Protein AF-A0A842F6N2-F1 (afdb_monomer_lite)

Foldseek 3Di:
DALVVVQVVQQVCLVVVLAAAQQQLQFQFQFKKWWWFDDDQKIKIWIWTWGDHLAIWTFIFIDIPDDPDGGTLDIHRPQKDFDPVADSVNQFPLPPDDDDQWGWMQGNNRTDIFGSDPVLLVVLPDDPPFGSNSSVSNRCCVVPVVSRDDDLVVSCVSRVHDRGHIDDMDRWADDFNSVVPGGLVVGLQSSQVSVCSRVVPPVSGDRGPTQRRSVSNDDPPSRVCVVDDPLPKDWAWDDCPPVCVVQLEPQFPTKTWTFHSDVVSVVVCCCVVPAPWQWKKKFFWDLPLDDPVLCPVQVVPFDADNVRRMTIDTGQHNVSVVVVVVVQLVCVVVRTTFKMKTWHPDDQDPVSNGHYAPEQTWIWMDGHSDRTIMIGHRHDDD

Secondary structure (DSSP, 8-state):
--HHHHHHHHHHHHHTT-S--S--TTS-EEEEEEEEEEETTEEEEEEEEEEESSSEEEEEEEEETT-SS-EEEEEE--SEEE-TTS-GGGTT-GGG--S--EEEEEETTEEEEEE-SHHHHHHHT--TTS-HHHHHHHHHHHH-GGGSSPPHHHHHHHTT-PPPPEEEEES------GGGT--GGGSHHHHHHHHHHHHT-GGG----S---SGGGG--HHHHT-TT------EEEEE--TTHHHHS-EE--SEEEEEE-SSHHHHHHHHHHHHTTS-EEEEEE--TT---HHHHHHHTTTSEEETTTTEEEEEEE-HHHHHHHHHHHHHHHHTT---EEEEESS---BTTTTBEE--TT-EEEEEETTSS-EEEEE-PPP-

Radius of gyration: 22.57 Å; chains: 1; bounding box: 58×44×62 Å

InterPro domains:
  IPR054272 Protein of unknown function DUF7003 [PF22535] (4-219)

Sequence (382 aa):
MTSEELLEKWDRCARDSDFPMLDNANHPLSCCKVSLYQEERKWTLFFEIVGFTSCAMNDIYAYDSGFDKEGLVMGYDELLSLSEDVSDDWLPDIENRGTKDKVTIYAKGKPIEVDISEKAIESIDVAPENMAGVSIVRLVFNQNPDSLWLSPEELFEITATKQLPLVYSTTEWEHPDIAVGELPSNSVFFQTLAEAIITNNLDCINTGDVNTFWKNWLDEEALANIEIVETKMFQKKIDVADFECDYELRGVSELYKITFSSEYDRYQLLFSMYGEISQNFVFQNNPGYLEESFSRDIESEHKYDQDKSVYVLNNVKEKELRDLYELAEMGSEDGGLNRIFLYKEGLYDSKEKAYKIPSGGSCLVWGIGGNEAFLARNFESQ

Organism: NCBI:txid1552123

pLDDT: mean 75.22, std 16.77, range [34.5, 98.56]

Structure (mmCIF, N/CA/C/O backbone):
data_AF-A0A842F6N2-F1
#
_entry.id   AF-A0A842F6N2-F1
#
loop_
_atom_site.group_PDB
_atom_site.id
_atom_site.type_symbol
_atom_site.label_atom_id
_atom_site.label_alt_id
_atom_site.label_comp_id
_atom_site.label_asym_id
_atom_site.label_entity_id
_atom_site.label_seq_id
_atom_site.pdbx_PDB_ins_code
_atom_site.Cartn_x
_atom_site.Cartn_y
_atom_site.Cartn_z
_atom_site.occupancy
_atom_site.B_iso_or_equiv
_atom_site.auth_seq_id
_atom_site.auth_comp_id
_atom_site.auth_asym_id
_atom_site.auth_atom_id
_atom_site.pdbx_PDB_model_num
ATOM 1 N N . MET A 1 1 ? -23.824 -2.521 7.923 1.00 85.75 1 MET A N 1
ATOM 2 C CA . MET A 1 1 ? -22.454 -3.032 7.990 1.00 85.75 1 MET A CA 1
ATOM 3 C C . MET A 1 1 ? -22.293 -3.775 9.296 1.00 85.75 1 MET A C 1
ATOM 5 O O . MET A 1 1 ? -22.281 -3.146 10.349 1.00 85.75 1 MET A O 1
ATOM 9 N N . THR A 1 2 ? -22.298 -5.100 9.220 1.00 93.50 2 THR A N 1
ATOM 10 C CA . THR A 1 2 ? -21.786 -6.010 10.252 1.00 93.50 2 THR A CA 1
ATOM 11 C C . THR A 1 2 ? -20.324 -6.356 9.948 1.00 93.50 2 THR A C 1
ATOM 13 O O . THR A 1 2 ? -19.799 -5.951 8.907 1.00 93.50 2 THR A O 1
ATOM 16 N N . SER A 1 3 ? -19.667 -7.108 10.834 1.00 94.94 3 SER A N 1
ATOM 17 C CA . SER A 1 3 ? -18.303 -7.595 10.602 1.00 94.94 3 SER A CA 1
ATOM 18 C C . SER A 1 3 ? -18.245 -8.538 9.399 1.00 94.94 3 SER A C 1
ATOM 20 O O . SER A 1 3 ? -17.334 -8.426 8.590 1.00 94.94 3 SER A O 1
ATOM 22 N N . GLU A 1 4 ? -19.248 -9.404 9.210 1.00 96.62 4 GLU A N 1
ATOM 23 C CA . GLU A 1 4 ? -19.314 -10.298 8.046 1.00 96.62 4 GLU A CA 1
ATOM 24 C C . GLU A 1 4 ? -19.494 -9.523 6.735 1.00 96.62 4 GLU A C 1
ATOM 26 O O . GLU A 1 4 ? -18.864 -9.853 5.736 1.00 96.62 4 GLU A O 1
ATOM 31 N N . GLU A 1 5 ? -20.315 -8.465 6.734 1.00 94.69 5 GLU A N 1
ATOM 32 C CA . GLU A 1 5 ? -20.477 -7.592 5.562 1.00 94.69 5 GLU A CA 1
ATOM 33 C C . GLU A 1 5 ? -19.167 -6.874 5.194 1.00 94.69 5 GLU A C 1
ATOM 35 O O . GLU A 1 5 ? -18.894 -6.675 4.011 1.00 94.69 5 GLU A O 1
ATOM 40 N N . LEU A 1 6 ? -18.358 -6.491 6.189 1.00 95.00 6 LEU A N 1
ATOM 41 C CA . LEU A 1 6 ? -17.053 -5.862 5.975 1.00 95.00 6 LEU A CA 1
ATOM 42 C C . LEU A 1 6 ? -15.995 -6.866 5.488 1.00 95.00 6 LEU A C 1
ATOM 44 O O . LEU A 1 6 ? -15.246 -6.562 4.565 1.00 95.00 6 LEU A O 1
ATOM 48 N N . LEU A 1 7 ? -15.970 -8.079 6.042 1.00 97.25 7 LEU A N 1
ATOM 49 C CA . LEU A 1 7 ? -15.081 -9.144 5.572 1.00 97.25 7 LEU A CA 1
ATOM 50 C C . LEU A 1 7 ? -15.407 -9.560 4.134 1.00 97.25 7 LEU A C 1
ATOM 52 O O . LEU A 1 7 ? -14.508 -9.634 3.307 1.00 97.25 7 LEU A O 1
ATOM 56 N N . GLU A 1 8 ? -16.686 -9.740 3.791 1.00 95.50 8 GLU A N 1
ATOM 57 C CA . GLU A 1 8 ? -17.102 -10.069 2.417 1.00 95.50 8 GLU A CA 1
ATOM 58 C C . GLU A 1 8 ? -16.733 -8.959 1.418 1.00 95.50 8 GLU A C 1
ATOM 60 O O . GLU A 1 8 ? -16.493 -9.206 0.233 1.00 95.50 8 GLU A O 1
ATOM 65 N N . LYS A 1 9 ? -16.697 -7.709 1.887 1.00 92.81 9 LYS A N 1
ATOM 66 C CA . LYS A 1 9 ? -16.230 -6.567 1.106 1.00 92.81 9 LYS A CA 1
ATOM 67 C C . LYS A 1 9 ? -14.727 -6.676 0.828 1.00 92.81 9 LYS A C 1
ATOM 69 O O . LYS A 1 9 ? -14.349 -6.622 -0.337 1.00 92.81 9 LYS A O 1
ATOM 74 N N . TRP A 1 10 ? -13.894 -6.924 1.839 1.00 95.19 10 TRP A N 1
ATOM 75 C CA . TRP A 1 10 ? -12.452 -7.127 1.638 1.00 95.19 10 TRP A CA 1
ATOM 76 C C . TRP A 1 10 ? -12.127 -8.381 0.823 1.00 95.19 10 TRP A C 1
ATOM 78 O O . TRP A 1 10 ? -11.264 -8.334 -0.046 1.00 95.19 10 TRP A O 1
ATOM 88 N N . ASP A 1 11 ? -12.866 -9.472 1.011 1.00 95.62 11 ASP A N 1
ATOM 89 C CA . ASP A 1 11 ? -12.744 -10.681 0.193 1.00 95.62 11 ASP A CA 1
ATOM 90 C C . ASP A 1 11 ? -13.037 -10.418 -1.286 1.00 95.62 11 ASP A C 1
ATOM 92 O O . ASP A 1 11 ? -12.422 -11.010 -2.173 1.00 95.62 11 ASP A O 1
ATOM 96 N N . ARG A 1 12 ? -13.995 -9.534 -1.578 1.00 91.25 12 ARG A N 1
ATOM 97 C CA . ARG A 1 12 ? -14.269 -9.099 -2.949 1.00 91.25 12 ARG A CA 1
ATOM 98 C C . ARG A 1 12 ? -13.103 -8.302 -3.513 1.00 91.25 12 ARG A C 1
ATOM 100 O O . ARG A 1 12 ? -12.703 -8.603 -4.628 1.00 91.25 12 ARG A O 1
ATOM 107 N N . CYS A 1 13 ? -12.548 -7.361 -2.749 1.00 90.56 13 CYS A N 1
ATOM 108 C CA . CYS A 1 13 ? -11.352 -6.619 -3.152 1.00 90.56 13 CYS A CA 1
ATOM 109 C C . CYS A 1 13 ? -10.181 -7.571 -3.428 1.00 90.56 13 CYS A C 1
ATOM 111 O O . CYS A 1 13 ? -9.533 -7.443 -4.458 1.00 90.56 13 CYS A O 1
ATOM 113 N N . ALA A 1 14 ? -9.974 -8.586 -2.584 1.00 90.00 14 ALA A N 1
ATOM 114 C CA . ALA A 1 14 ? -8.950 -9.608 -2.797 1.00 90.00 14 ALA A CA 1
ATOM 115 C C . ALA A 1 14 ? -9.156 -10.379 -4.108 1.00 90.00 14 ALA A C 1
ATOM 117 O O . ALA A 1 14 ? -8.237 -10.497 -4.913 1.00 90.00 14 ALA A O 1
ATOM 118 N N . ARG A 1 15 ? -10.382 -10.847 -4.371 1.00 85.31 15 ARG A N 1
ATOM 119 C CA . ARG A 1 15 ? -10.722 -11.545 -5.626 1.00 85.31 15 ARG A CA 1
ATOM 120 C C . ARG A 1 15 ? -10.639 -10.656 -6.867 1.00 85.31 15 ARG A C 1
ATOM 122 O O . ARG A 1 15 ? -10.443 -11.176 -7.962 1.00 85.31 15 ARG A O 1
ATOM 129 N N . ASP A 1 16 ? -10.815 -9.351 -6.694 1.00 82.75 16 ASP A N 1
ATOM 130 C CA . ASP A 1 16 ? -10.758 -8.354 -7.763 1.00 82.75 16 ASP A CA 1
ATOM 131 C C . ASP A 1 16 ? -9.355 -7.728 -7.912 1.00 82.75 16 ASP A C 1
ATOM 133 O O . ASP A 1 16 ? -9.180 -6.809 -8.712 1.00 82.75 16 ASP A O 1
ATOM 137 N N . SER A 1 17 ? -8.357 -8.261 -7.191 1.00 78.75 17 SER A N 1
ATOM 138 C CA . SER A 1 17 ? -6.963 -7.790 -7.170 1.00 78.75 17 SER A CA 1
ATOM 139 C C . SER A 1 17 ? -6.794 -6.343 -6.691 1.00 78.75 17 SER A C 1
ATOM 141 O O . SER A 1 17 ? -5.758 -5.733 -6.920 1.00 78.75 17 SER A O 1
ATOM 143 N N . ASP A 1 18 ? -7.793 -5.811 -5.991 1.00 85.81 18 ASP A N 1
ATOM 144 C CA . ASP A 1 18 ? -7.802 -4.472 -5.399 1.00 85.81 18 ASP A CA 1
ATOM 145 C C . ASP A 1 18 ? -7.380 -4.517 -3.912 1.00 85.81 18 ASP A C 1
ATOM 147 O O . ASP A 1 18 ? -7.524 -3.534 -3.192 1.00 85.81 18 ASP A O 1
ATOM 151 N N . PHE A 1 19 ? -6.857 -5.652 -3.430 1.00 91.75 19 PHE A N 1
ATOM 152 C CA . PHE A 1 19 ? -6.319 -5.827 -2.075 1.00 91.75 19 PHE A CA 1
ATOM 153 C C . PHE A 1 19 ? -4.786 -5.879 -2.077 1.00 91.75 19 PHE A C 1
ATOM 155 O O . PHE A 1 19 ? -4.233 -6.424 -3.031 1.00 91.75 19 PHE A O 1
ATOM 162 N N . PRO A 1 20 ? -4.092 -5.360 -1.037 1.00 91.69 20 PRO A N 1
ATOM 163 C CA . PRO A 1 20 ? -2.633 -5.362 -1.000 1.00 91.69 20 PRO A CA 1
ATOM 164 C C . PRO A 1 20 ? -2.033 -6.741 -1.279 1.00 91.69 20 PRO A C 1
ATOM 166 O O . PRO A 1 20 ? -2.417 -7.716 -0.632 1.00 91.69 20 PRO A O 1
ATOM 169 N N . MET A 1 21 ? -1.063 -6.799 -2.189 1.00 87.56 21 MET A N 1
ATOM 170 C CA . MET A 1 21 ? -0.328 -8.009 -2.558 1.00 87.56 21 MET A CA 1
ATOM 171 C C . MET A 1 21 ? 1.132 -7.851 -2.140 1.00 87.56 21 MET A C 1
ATOM 173 O O . MET A 1 21 ? 1.807 -6.927 -2.588 1.00 87.56 21 MET A O 1
ATOM 177 N N . LEU A 1 22 ? 1.604 -8.716 -1.243 1.00 90.25 22 LEU A N 1
ATOM 178 C CA . LEU A 1 22 ? 2.940 -8.594 -0.652 1.00 90.25 22 LEU A CA 1
ATOM 179 C C . LEU A 1 22 ? 4.023 -9.373 -1.418 1.00 90.25 22 LEU A C 1
ATOM 181 O O . LEU A 1 22 ? 5.201 -9.060 -1.265 1.00 90.25 22 LEU A O 1
ATOM 185 N N . ASP A 1 23 ? 3.639 -10.330 -2.268 1.00 81.50 23 ASP A N 1
ATOM 186 C CA . ASP A 1 23 ? 4.512 -11.141 -3.132 1.00 81.50 23 ASP A CA 1
ATOM 187 C C . ASP A 1 23 ? 4.655 -10.574 -4.560 1.00 81.50 23 ASP A C 1
ATOM 189 O O . ASP A 1 23 ? 4.953 -11.305 -5.510 1.00 81.50 23 ASP A O 1
ATOM 193 N N . ASN A 1 24 ? 4.435 -9.268 -4.754 1.00 76.19 24 ASN A N 1
ATOM 194 C CA . ASN A 1 24 ? 4.605 -8.666 -6.073 1.00 76.19 24 ASN A CA 1
ATOM 195 C C . ASN A 1 24 ? 6.093 -8.658 -6.477 1.00 76.19 24 ASN A C 1
ATOM 197 O O . ASN A 1 24 ? 6.877 -7.836 -6.004 1.00 76.19 24 ASN A O 1
ATOM 201 N N . ALA A 1 25 ? 6.474 -9.537 -7.409 1.00 68.06 25 ALA A N 1
ATOM 202 C CA . ALA A 1 25 ? 7.838 -9.632 -7.934 1.00 68.06 25 ALA A CA 1
ATOM 203 C C . ALA A 1 25 ? 8.334 -8.335 -8.599 1.00 68.06 25 ALA A C 1
ATOM 205 O O . ALA A 1 25 ? 9.532 -8.057 -8.581 1.00 68.06 25 ALA A O 1
ATOM 206 N N . ASN A 1 26 ? 7.425 -7.531 -9.155 1.00 65.69 26 ASN A N 1
ATOM 207 C CA . ASN A 1 26 ? 7.747 -6.244 -9.767 1.00 65.69 26 ASN A CA 1
ATOM 208 C C . ASN A 1 26 ? 7.808 -5.098 -8.758 1.00 65.69 26 ASN A C 1
ATOM 210 O O . ASN A 1 26 ? 8.357 -4.049 -9.079 1.00 65.69 26 ASN A O 1
ATOM 214 N N . HIS A 1 27 ? 7.297 -5.305 -7.543 1.00 73.75 27 HIS A N 1
ATOM 215 C CA . HIS A 1 27 ? 7.406 -4.372 -6.427 1.00 73.75 27 HIS A CA 1
ATOM 216 C C . HIS A 1 27 ? 7.814 -5.100 -5.133 1.00 73.75 27 HIS A C 1
ATOM 218 O O . HIS A 1 27 ? 7.011 -5.237 -4.207 1.00 73.75 27 HIS A O 1
ATOM 224 N N . PRO A 1 28 ? 9.066 -5.593 -5.045 1.00 78.94 28 PRO A N 1
ATOM 225 C CA . PRO A 1 28 ? 9.520 -6.372 -3.906 1.00 78.94 28 PRO A CA 1
ATOM 226 C C . PRO A 1 28 ? 9.358 -5.634 -2.578 1.00 78.94 28 PRO A C 1
ATOM 228 O O . PRO A 1 28 ? 9.898 -4.540 -2.372 1.00 78.94 28 PRO A O 1
ATOM 231 N N . LEU A 1 29 ? 8.658 -6.287 -1.650 1.00 88.12 29 LEU A N 1
ATOM 232 C CA . LEU A 1 29 ? 8.314 -5.724 -0.352 1.00 88.12 29 LEU A CA 1
ATOM 233 C C . LEU A 1 29 ? 9.565 -5.295 0.428 1.00 88.12 29 LEU A C 1
ATOM 235 O O . LEU A 1 29 ? 10.504 -6.072 0.638 1.00 88.12 29 LEU A O 1
ATOM 239 N N . SER A 1 30 ? 9.559 -4.054 0.905 1.00 89.44 30 SER A N 1
ATOM 240 C CA . SER A 1 30 ? 10.553 -3.509 1.835 1.00 89.44 30 SER A CA 1
ATOM 241 C C . SER A 1 30 ? 9.984 -3.313 3.225 1.00 89.44 30 SER A C 1
ATOM 243 O O . SER A 1 30 ? 10.653 -3.632 4.193 1.00 89.44 30 SER A O 1
ATOM 245 N N . CYS A 1 31 ? 8.763 -2.811 3.344 1.00 93.44 31 CYS A N 1
ATOM 246 C CA . CYS A 1 31 ? 8.034 -2.744 4.604 1.00 93.44 31 CYS A CA 1
ATOM 247 C C . CYS A 1 31 ? 6.571 -2.439 4.318 1.00 93.44 31 CYS A C 1
ATOM 249 O O . CYS A 1 31 ? 6.231 -1.928 3.256 1.00 93.44 31 CYS A O 1
ATOM 251 N N . CYS A 1 32 ? 5.695 -2.722 5.271 1.00 96.56 32 CYS A N 1
ATOM 252 C CA . CYS A 1 32 ? 4.299 -2.350 5.145 1.00 96.56 32 CYS A CA 1
ATOM 253 C C . CYS A 1 32 ? 3.710 -1.948 6.497 1.00 96.56 32 CYS A C 1
ATOM 255 O O . CYS A 1 32 ? 4.220 -2.323 7.558 1.00 96.56 32 CYS A O 1
ATOM 257 N N . LYS A 1 33 ? 2.653 -1.139 6.455 1.00 97.88 33 LYS A N 1
ATOM 258 C CA . LYS A 1 33 ? 1.945 -0.649 7.637 1.00 97.88 33 LYS A CA 1
ATOM 259 C C . LYS A 1 33 ? 0.451 -0.613 7.368 1.00 97.88 33 LYS A C 1
ATOM 261 O O . LYS A 1 33 ? 0.020 -0.203 6.296 1.00 97.88 33 LYS A O 1
ATOM 266 N N . VAL A 1 34 ? -0.331 -0.967 8.378 1.00 98.38 34 VAL A N 1
ATOM 267 C CA . VAL A 1 34 ? -1.773 -0.736 8.407 1.00 98.38 34 VAL A CA 1
ATOM 268 C C . VAL A 1 34 ? -2.102 0.323 9.457 1.00 98.38 34 VAL A C 1
ATOM 270 O O . VAL A 1 34 ? -1.522 0.354 10.550 1.00 98.38 34 VAL A O 1
ATOM 273 N N . SER A 1 35 ? -3.018 1.230 9.124 1.00 98.31 35 SER A N 1
ATOM 274 C CA . SER A 1 35 ? -3.508 2.259 10.042 1.00 98.31 35 SER A CA 1
ATOM 275 C C . SER A 1 35 ? -5.016 2.452 9.915 1.00 98.31 35 SER A C 1
ATOM 277 O O . SER A 1 35 ? -5.557 2.584 8.820 1.00 98.31 35 SER A O 1
ATOM 279 N N . LEU A 1 36 ? -5.698 2.438 11.058 1.00 98.12 36 LEU A N 1
ATOM 280 C CA . LEU A 1 36 ? -7.135 2.631 11.186 1.00 98.12 36 LEU A CA 1
ATOM 281 C C . LEU A 1 36 ? -7.404 3.988 11.831 1.00 98.12 36 LEU A C 1
ATOM 283 O O . LEU A 1 36 ? -6.961 4.267 12.951 1.00 98.12 36 LEU A O 1
ATOM 287 N N . TYR A 1 37 ? -8.195 4.793 11.137 1.00 97.50 37 TYR A N 1
ATOM 288 C CA . TYR A 1 37 ? -8.701 6.072 11.603 1.00 97.50 37 TYR A CA 1
ATOM 289 C C . TYR A 1 37 ? -10.209 5.971 11.780 1.00 97.50 37 TYR A C 1
ATOM 291 O O . TYR A 1 37 ? -10.900 5.458 10.902 1.00 97.50 37 TYR A O 1
ATOM 299 N N . GLN A 1 38 ? -10.738 6.432 12.912 1.00 95.62 38 GLN A N 1
ATOM 300 C CA . GLN A 1 38 ? -12.141 6.190 13.246 1.00 95.62 38 GLN A CA 1
ATOM 301 C C . GLN A 1 38 ? -12.736 7.283 14.133 1.00 95.62 38 GLN A C 1
ATOM 303 O O . GLN A 1 38 ? -12.188 7.635 15.172 1.00 95.62 38 GLN A O 1
ATOM 308 N N . GLU A 1 39 ? -13.914 7.777 13.753 1.00 93.75 39 GLU A N 1
ATOM 309 C CA . GLU A 1 39 ? -14.735 8.694 14.549 1.00 93.75 39 GLU A CA 1
ATOM 310 C C . GLU A 1 39 ? -16.187 8.199 14.540 1.00 93.75 39 GLU A C 1
ATOM 312 O O . GLU A 1 39 ? -16.858 8.188 13.504 1.00 93.75 39 GLU A O 1
ATOM 317 N N . GLU A 1 40 ? -16.690 7.790 15.707 1.00 87.62 40 GLU A N 1
ATOM 318 C CA . GLU A 1 40 ? -18.032 7.222 15.879 1.00 87.62 40 GLU A CA 1
ATOM 319 C C . GLU A 1 40 ? -18.293 6.003 14.969 1.00 87.62 40 GLU A C 1
ATOM 321 O O . GLU A 1 40 ? -17.892 4.887 15.285 1.00 87.62 40 GLU A O 1
ATOM 326 N N . ARG A 1 41 ? -19.004 6.205 13.851 1.00 85.62 41 ARG A N 1
ATOM 327 C CA . ARG A 1 41 ? -19.347 5.170 12.859 1.00 85.62 41 ARG A CA 1
ATOM 328 C C . ARG A 1 41 ? -18.608 5.333 11.533 1.00 85.62 41 ARG A C 1
ATOM 330 O O . ARG A 1 41 ? -18.821 4.524 10.634 1.00 85.62 41 ARG A O 1
ATOM 337 N N . LYS A 1 42 ? -17.806 6.387 11.393 1.00 92.81 42 LYS A N 1
ATOM 338 C CA . LYS A 1 42 ? -16.975 6.624 10.215 1.00 92.81 42 LYS A CA 1
ATOM 339 C C . LYS A 1 42 ? -15.600 6.049 10.466 1.00 92.81 42 LYS A C 1
ATOM 341 O O . LYS A 1 42 ? -15.054 6.246 11.550 1.00 92.81 42 LYS A O 1
ATOM 346 N N . TRP A 1 43 ? -15.059 5.366 9.475 1.00 94.69 43 TRP A N 1
ATOM 347 C CA . TRP A 1 43 ? -13.742 4.764 9.562 1.00 94.69 43 TRP A CA 1
ATOM 348 C C . TRP A 1 43 ? -13.072 4.773 8.196 1.00 94.69 43 TRP A C 1
ATOM 350 O O . TRP A 1 43 ? -13.756 4.619 7.184 1.00 94.69 43 TRP A O 1
ATOM 360 N N . THR A 1 44 ? -11.749 4.895 8.222 1.00 95.62 44 THR A N 1
ATOM 361 C CA . THR A 1 44 ? -10.855 4.805 7.069 1.00 95.62 44 THR A CA 1
ATOM 362 C C . THR A 1 44 ? -9.688 3.905 7.459 1.00 95.62 44 THR A C 1
ATOM 364 O O . THR A 1 44 ? -9.067 4.100 8.507 1.00 95.62 44 THR A O 1
ATOM 367 N N . LEU A 1 45 ? -9.409 2.899 6.642 1.00 96.75 45 LEU A N 1
ATOM 368 C CA . LEU A 1 45 ? -8.321 1.950 6.809 1.00 96.75 45 LEU A CA 1
ATOM 369 C C . LEU A 1 45 ? -7.330 2.155 5.668 1.00 96.75 45 LEU A C 1
ATOM 371 O O . LEU A 1 45 ? -7.705 2.014 4.506 1.00 96.75 45 LEU A O 1
ATOM 375 N N . PHE A 1 46 ? -6.084 2.455 6.012 1.00 97.19 46 PHE A N 1
ATOM 376 C CA . PHE A 1 46 ? -4.992 2.600 5.060 1.00 97.19 46 PHE A CA 1
ATOM 377 C C . PHE A 1 46 ? -4.004 1.450 5.188 1.00 97.19 46 PHE A C 1
ATOM 379 O O . PHE A 1 46 ? -3.613 1.097 6.306 1.00 97.19 46 PHE A O 1
ATOM 386 N N . PHE A 1 47 ? -3.555 0.935 4.048 1.00 97.25 47 PHE A N 1
ATOM 387 C CA . PHE A 1 47 ? -2.333 0.149 3.936 1.00 97.25 47 PHE A CA 1
ATOM 388 C C . PHE A 1 47 ? -1.307 0.961 3.162 1.00 97.25 47 PHE A C 1
ATOM 390 O O . PHE A 1 47 ? -1.612 1.472 2.093 1.00 97.25 47 PHE A O 1
ATOM 397 N N . GLU A 1 48 ? -0.106 1.056 3.707 1.00 96.44 48 GLU A N 1
ATOM 398 C CA . GLU A 1 48 ? 1.069 1.603 3.036 1.00 96.44 48 GLU A CA 1
ATOM 399 C C . GLU A 1 48 ? 2.002 0.427 2.750 1.00 96.44 48 GLU A C 1
ATOM 401 O O . GLU A 1 48 ? 2.481 -0.213 3.694 1.00 96.44 48 GLU A O 1
ATOM 406 N N . ILE A 1 49 ? 2.202 0.096 1.474 1.00 94.25 49 ILE A N 1
ATOM 407 C CA . ILE A 1 49 ? 3.068 -0.994 1.017 1.00 94.25 49 ILE A CA 1
ATOM 408 C C . ILE A 1 49 ? 4.278 -0.367 0.338 1.00 94.25 49 ILE A C 1
ATOM 410 O O . ILE A 1 49 ? 4.182 0.174 -0.755 1.00 94.25 49 ILE A O 1
ATOM 414 N N . VAL A 1 50 ? 5.423 -0.418 1.009 1.00 92.50 50 VAL A N 1
ATOM 415 C CA . VAL A 1 50 ? 6.656 0.182 0.510 1.00 92.50 50 VAL A CA 1
ATOM 416 C C . VAL A 1 50 ? 7.527 -0.894 -0.111 1.00 92.50 50 VAL A C 1
ATOM 418 O O . VAL A 1 50 ? 7.842 -1.906 0.524 1.00 92.50 50 VAL A O 1
ATOM 421 N N . GLY A 1 51 ? 7.995 -0.627 -1.318 1.00 86.62 51 GLY A N 1
ATOM 422 C CA . GLY A 1 51 ? 8.874 -1.497 -2.085 1.00 86.62 51 GLY A CA 1
ATOM 423 C C . GLY A 1 51 ? 9.755 -0.695 -3.032 1.00 86.62 51 GLY A C 1
ATOM 424 O O . GLY A 1 51 ? 9.866 0.530 -2.931 1.00 86.62 51 GLY A O 1
ATOM 425 N N . PHE A 1 52 ? 10.432 -1.394 -3.936 1.00 77.38 52 PHE A N 1
ATOM 426 C CA . PHE A 1 52 ? 11.362 -0.767 -4.871 1.00 77.38 52 PHE A CA 1
ATOM 427 C C . PHE A 1 52 ? 11.207 -1.347 -6.269 1.00 77.38 52 PHE A C 1
ATOM 429 O O . PHE A 1 52 ? 11.260 -2.560 -6.426 1.00 77.38 52 PHE A O 1
ATOM 436 N N . THR A 1 53 ? 11.077 -0.490 -7.277 1.00 68.44 53 THR A N 1
ATOM 437 C CA . THR A 1 53 ? 11.022 -0.892 -8.691 1.00 68.44 53 THR A CA 1
ATOM 438 C C . THR A 1 53 ? 12.213 -0.277 -9.437 1.00 68.44 53 THR A C 1
ATOM 440 O O . THR A 1 53 ? 13.330 -0.780 -9.347 1.00 68.44 53 THR A O 1
ATOM 443 N N . SER A 1 54 ? 12.014 0.859 -10.103 1.00 66.50 54 SER A N 1
ATOM 444 C CA . SER A 1 54 ? 13.041 1.814 -10.526 1.00 66.50 54 SER A CA 1
ATOM 445 C C . SER A 1 54 ? 13.330 2.880 -9.464 1.00 66.50 54 SER A C 1
ATOM 447 O O . SER A 1 54 ? 14.402 3.479 -9.472 1.00 66.50 54 SER A O 1
ATOM 449 N N . CYS A 1 55 ? 12.387 3.110 -8.552 1.00 69.94 55 CYS A N 1
ATOM 450 C CA . CYS A 1 55 ? 12.489 4.022 -7.417 1.00 69.94 55 CYS A CA 1
ATOM 451 C C . CYS A 1 55 ? 11.832 3.390 -6.179 1.00 69.94 55 CYS A C 1
ATOM 453 O O . CYS A 1 55 ? 11.178 2.346 -6.266 1.00 69.94 55 CYS A O 1
ATOM 455 N N . ALA A 1 56 ? 12.044 3.996 -5.010 1.00 79.31 56 ALA A N 1
ATOM 456 C CA . ALA A 1 56 ? 11.331 3.609 -3.799 1.00 79.31 56 ALA A CA 1
ATOM 457 C C . ALA A 1 56 ? 9.905 4.161 -3.871 1.00 79.31 56 ALA A C 1
ATOM 459 O O . ALA A 1 56 ? 9.740 5.377 -3.917 1.00 79.31 56 ALA A O 1
ATOM 460 N N . MET A 1 57 ? 8.901 3.286 -3.858 1.00 82.69 57 MET A N 1
ATOM 461 C CA . MET A 1 57 ? 7.494 3.692 -3.936 1.00 82.69 57 MET A CA 1
ATOM 462 C C . MET A 1 57 ? 6.727 3.203 -2.707 1.00 82.69 57 MET A C 1
ATOM 464 O O . MET A 1 57 ? 7.079 2.177 -2.120 1.00 82.69 57 MET A O 1
ATOM 468 N N . ASN A 1 58 ? 5.693 3.947 -2.322 1.00 89.38 58 ASN A N 1
ATOM 469 C CA . ASN A 1 58 ? 4.712 3.564 -1.311 1.00 89.38 58 ASN A CA 1
ATOM 470 C C . ASN A 1 58 ? 3.336 3.436 -1.972 1.00 89.38 58 ASN A C 1
ATOM 472 O O . ASN A 1 58 ? 2.707 4.446 -2.285 1.00 89.38 58 ASN A O 1
ATOM 476 N N . ASP A 1 59 ? 2.881 2.205 -2.179 1.00 90.06 59 ASP A N 1
ATOM 477 C CA . ASP A 1 59 ? 1.545 1.909 -2.683 1.00 90.06 59 ASP A CA 1
ATOM 478 C C . ASP A 1 59 ? 0.523 2.032 -1.549 1.00 90.06 59 ASP A C 1
ATOM 480 O O . ASP A 1 59 ? 0.556 1.304 -0.549 1.00 90.06 59 ASP A O 1
ATOM 484 N N . ILE A 1 60 ? -0.411 2.965 -1.714 1.00 91.62 60 ILE A N 1
ATOM 485 C CA . ILE A 1 60 ? -1.406 3.318 -0.706 1.00 91.62 60 ILE A CA 1
ATOM 486 C C . ILE A 1 60 ? -2.727 2.668 -1.079 1.00 91.62 60 ILE A C 1
ATOM 488 O O . ILE A 1 60 ? -3.343 3.035 -2.078 1.00 91.62 60 ILE A O 1
ATOM 492 N N . TYR A 1 61 ? -3.208 1.755 -0.243 1.00 93.38 61 TYR A N 1
ATOM 493 C CA . TYR A 1 61 ? -4.549 1.193 -0.363 1.00 93.38 61 TYR A CA 1
ATOM 494 C C . TYR A 1 61 ? -5.460 1.816 0.685 1.00 93.38 61 TYR A C 1
ATOM 496 O O . TYR A 1 61 ? -5.075 1.913 1.851 1.00 93.38 61 TYR A O 1
ATOM 504 N N . ALA A 1 62 ? -6.679 2.184 0.298 1.00 93.69 62 ALA A N 1
ATOM 505 C CA . ALA A 1 62 ? -7.666 2.746 1.210 1.00 93.69 62 ALA A CA 1
ATOM 506 C C . ALA A 1 62 ? -9.010 2.013 1.133 1.00 93.69 62 ALA A C 1
ATOM 508 O O . ALA A 1 62 ? -9.510 1.674 0.058 1.00 93.69 62 ALA A O 1
ATOM 509 N N . TYR A 1 63 ? -9.612 1.822 2.304 1.00 94.00 63 TYR A N 1
ATOM 510 C CA . TYR A 1 63 ? -10.968 1.309 2.484 1.00 94.00 63 TYR A CA 1
ATOM 511 C C . TYR A 1 63 ? -11.696 2.192 3.475 1.00 94.00 63 TYR A C 1
ATOM 513 O O . TYR A 1 63 ? -11.120 2.590 4.486 1.00 94.00 63 TYR A O 1
ATOM 521 N N . ASP A 1 64 ? -12.970 2.472 3.236 1.00 90.31 64 ASP A N 1
ATOM 522 C CA . ASP A 1 64 ? -13.697 3.416 4.080 1.00 90.31 64 ASP A CA 1
ATOM 523 C C . ASP A 1 64 ? -15.188 3.074 4.174 1.00 90.31 64 ASP A C 1
ATOM 525 O O . ASP A 1 64 ? -15.780 2.351 3.365 1.00 90.31 64 ASP A O 1
ATOM 529 N N . SER A 1 65 ? -15.809 3.604 5.222 1.00 86.75 65 SER A N 1
ATOM 530 C CA . SER A 1 65 ? -17.244 3.542 5.483 1.00 86.75 65 SER A CA 1
ATOM 531 C C . SER A 1 65 ? -18.161 4.212 4.438 1.00 86.75 65 SER A C 1
ATOM 533 O O . SER A 1 65 ? -19.361 3.930 4.444 1.00 86.75 65 SER A O 1
ATOM 535 N N . GLY A 1 66 ? -17.655 5.096 3.572 1.00 72.19 66 GLY A N 1
ATOM 536 C CA . GLY A 1 66 ? -18.455 5.955 2.690 1.00 72.19 66 GLY A CA 1
ATOM 537 C C . GLY A 1 66 ? -17.790 6.341 1.366 1.00 72.19 66 GLY A C 1
ATOM 538 O O . GLY A 1 66 ? -18.068 7.427 0.863 1.00 72.19 66 GLY A O 1
ATOM 539 N N . PHE A 1 67 ? -16.924 5.486 0.824 1.00 65.50 67 PHE A N 1
ATOM 540 C CA . PHE A 1 67 ? -16.101 5.770 -0.356 1.00 65.50 67 PHE A CA 1
ATOM 541 C C . PHE A 1 67 ? -16.552 4.945 -1.570 1.00 65.50 67 PHE A C 1
ATOM 543 O O . PHE A 1 67 ? -16.928 3.782 -1.420 1.00 65.50 67 PHE A O 1
ATOM 550 N N . ASP A 1 68 ? -16.540 5.559 -2.758 1.00 57.72 68 ASP A N 1
ATOM 551 C CA . ASP A 1 68 ? -17.011 4.930 -4.005 1.00 57.72 68 ASP A CA 1
ATOM 552 C C . ASP A 1 68 ? -15.910 4.122 -4.727 1.00 57.72 68 ASP A C 1
ATOM 554 O O . ASP A 1 68 ? -16.228 3.275 -5.561 1.00 57.72 68 ASP A O 1
ATOM 558 N N . LYS A 1 69 ? -14.624 4.356 -4.416 1.00 65.38 69 LYS A N 1
ATOM 559 C CA . LYS A 1 69 ? -13.468 3.673 -5.030 1.00 65.38 69 LYS A CA 1
ATOM 560 C C . LYS A 1 69 ? -12.527 3.120 -3.970 1.00 65.38 69 LYS A C 1
ATOM 562 O O . LYS A 1 69 ? -11.860 3.886 -3.301 1.00 65.38 69 LYS A O 1
ATOM 567 N N . GLU A 1 70 ? -12.434 1.808 -3.841 1.00 84.44 70 GLU A N 1
ATOM 568 C CA . GLU A 1 70 ? -11.605 1.163 -2.818 1.00 84.44 70 GLU A CA 1
ATOM 569 C C . GLU A 1 70 ? -10.484 0.344 -3.433 1.00 84.44 70 GLU A C 1
ATOM 571 O O . GLU A 1 70 ? -10.576 -0.066 -4.588 1.00 84.44 70 GLU A O 1
ATOM 576 N N . GLY A 1 71 ? -9.460 0.079 -2.627 1.00 86.44 71 GLY A N 1
ATOM 577 C CA . GLY A 1 71 ? -8.263 -0.633 -3.048 1.00 86.44 71 GLY A CA 1
ATOM 578 C C . GLY A 1 71 ? -7.087 0.312 -3.210 1.00 86.44 71 GLY A C 1
ATOM 579 O O . GLY A 1 71 ? -6.972 1.266 -2.439 1.00 86.44 71 GLY A O 1
ATOM 580 N N . LEU A 1 72 ? -6.199 0.039 -4.167 1.00 84.94 72 LEU A N 1
ATOM 581 C CA . LEU A 1 72 ? -5.063 0.914 -4.462 1.00 84.94 72 LEU A CA 1
ATOM 582 C C . LEU A 1 72 ? -5.591 2.317 -4.815 1.00 84.94 72 LEU A C 1
ATOM 584 O O . LEU A 1 72 ? -6.540 2.458 -5.579 1.00 84.94 72 LEU A O 1
ATOM 588 N N . VAL A 1 73 ? -5.016 3.366 -4.246 1.00 82.38 73 VAL A N 1
ATOM 589 C CA . VAL A 1 73 ? -5.419 4.759 -4.500 1.00 82.38 73 VAL A CA 1
ATOM 590 C C . VAL A 1 73 ? -4.329 5.496 -5.261 1.00 82.38 73 VAL A C 1
ATOM 592 O O . VAL A 1 73 ? -4.634 6.253 -6.177 1.00 82.38 73 VAL A O 1
ATOM 595 N N . MET A 1 74 ? -3.070 5.273 -4.883 1.00 76.69 74 MET A N 1
ATOM 596 C CA . MET A 1 74 ? -1.909 5.963 -5.436 1.00 76.69 74 MET A CA 1
ATOM 597 C C . MET A 1 74 ? -0.635 5.173 -5.125 1.00 76.69 74 MET A C 1
ATOM 599 O O . MET A 1 74 ? -0.545 4.573 -4.053 1.00 76.69 74 MET A O 1
ATOM 603 N N . GLY A 1 75 ? 0.341 5.213 -6.031 1.00 71.69 75 GLY A N 1
ATOM 604 C CA . GLY A 1 75 ? 1.740 4.914 -5.727 1.00 71.69 75 GLY A CA 1
ATOM 605 C C . GLY A 1 75 ? 2.483 6.227 -5.490 1.00 71.69 75 GLY A C 1
ATOM 606 O O . GLY A 1 75 ? 2.456 7.102 -6.346 1.00 71.69 75 GLY A O 1
ATOM 607 N N . TYR A 1 76 ? 3.085 6.408 -4.316 1.00 71.44 76 TYR A N 1
ATOM 608 C CA . TYR A 1 76 ? 3.880 7.597 -3.996 1.00 71.44 76 TYR A CA 1
ATOM 609 C C . TYR A 1 76 ? 5.359 7.303 -4.256 1.00 71.44 76 TYR A C 1
ATOM 611 O O . TYR A 1 76 ? 5.978 6.549 -3.502 1.00 71.44 76 TYR A O 1
ATOM 619 N N . ASP A 1 77 ? 5.918 7.868 -5.320 1.00 67.56 77 ASP A N 1
ATOM 620 C CA . ASP A 1 77 ? 7.232 7.532 -5.881 1.00 67.56 77 ASP A CA 1
ATOM 621 C C . ASP A 1 77 ? 8.373 8.473 -5.447 1.00 67.56 77 ASP A C 1
ATOM 623 O O . ASP A 1 77 ? 9.547 8.102 -5.497 1.00 67.56 77 ASP A O 1
ATOM 627 N N . GLU A 1 78 ? 8.046 9.648 -4.904 1.00 69.94 78 GLU A N 1
ATOM 628 C CA . GLU A 1 78 ? 9.001 10.604 -4.320 1.00 69.94 78 GLU A CA 1
ATOM 629 C C . GLU A 1 78 ? 9.427 10.251 -2.877 1.00 69.94 78 GLU A C 1
ATOM 631 O O . GLU A 1 78 ? 9.758 11.117 -2.057 1.00 69.94 78 GLU A O 1
ATOM 636 N N . LEU A 1 79 ? 9.408 8.965 -2.511 1.00 76.88 79 LEU A N 1
ATOM 637 C CA . LEU A 1 79 ? 9.632 8.552 -1.127 1.00 76.88 79 LEU A CA 1
ATOM 638 C C . LEU A 1 79 ? 11.079 8.779 -0.678 1.00 76.88 79 LEU A C 1
ATOM 640 O O . LEU A 1 79 ? 11.328 9.312 0.411 1.00 76.88 79 LEU A O 1
ATOM 644 N N . LEU A 1 80 ? 12.029 8.375 -1.523 1.00 76.50 80 LEU A N 1
ATOM 645 C CA . LEU A 1 80 ? 13.462 8.504 -1.289 1.00 76.50 80 LEU A CA 1
ATOM 646 C C . LEU A 1 80 ? 14.146 9.116 -2.510 1.00 76.50 80 LEU A C 1
ATOM 648 O O . LEU A 1 80 ? 13.972 8.638 -3.626 1.00 76.50 80 LEU A O 1
ATOM 652 N N . SER A 1 81 ? 15.013 10.095 -2.274 1.00 70.12 81 SER A N 1
ATOM 653 C CA . SER A 1 81 ? 15.965 10.595 -3.264 1.00 70.12 81 SER A CA 1
ATOM 654 C C . SER A 1 81 ? 17.392 10.554 -2.724 1.00 70.12 81 SER A C 1
ATOM 656 O O . SER A 1 81 ? 17.638 10.545 -1.512 1.00 70.12 81 SER A O 1
ATOM 658 N N . LEU A 1 82 ? 18.366 10.467 -3.625 1.00 62.91 82 LEU A N 1
ATOM 659 C CA . LEU A 1 82 ? 19.780 10.456 -3.268 1.00 62.91 82 LEU A CA 1
ATOM 660 C C . LEU A 1 82 ? 20.321 11.887 -3.163 1.00 62.91 82 LEU A C 1
ATOM 662 O O . LEU A 1 82 ? 19.832 12.811 -3.809 1.00 62.91 82 LEU A O 1
ATOM 666 N N . SER A 1 83 ? 21.341 12.087 -2.324 1.00 58.66 83 SER A N 1
ATOM 667 C CA . SER A 1 83 ? 22.075 13.357 -2.297 1.00 58.66 83 SER A CA 1
ATOM 668 C C . SER A 1 83 ? 22.756 13.619 -3.641 1.00 58.66 83 SER A C 1
ATOM 670 O O . SER A 1 83 ? 23.286 12.671 -4.206 1.00 58.66 83 SER A O 1
ATOM 672 N N . GLU A 1 84 ? 22.878 14.881 -4.070 1.00 51.97 84 GLU A N 1
ATOM 673 C CA . GLU A 1 84 ? 23.561 15.282 -5.323 1.00 51.97 84 GLU A CA 1
ATOM 674 C C . GLU A 1 84 ? 24.976 14.681 -5.502 1.00 51.97 84 GLU A C 1
ATOM 676 O O . GLU A 1 84 ? 25.452 14.517 -6.623 1.00 51.97 84 GLU A O 1
ATOM 681 N N . ASP A 1 85 ? 25.647 14.319 -4.403 1.00 45.88 85 ASP A N 1
ATOM 682 C CA . ASP A 1 85 ? 26.967 13.675 -4.393 1.00 45.88 85 ASP A CA 1
ATOM 683 C C . ASP A 1 85 ? 26.941 12.167 -4.745 1.00 45.88 85 ASP A C 1
ATOM 685 O O . ASP A 1 85 ? 27.991 11.513 -4.764 1.00 45.88 85 ASP A O 1
ATOM 689 N N . VAL A 1 86 ? 25.758 11.595 -4.984 1.00 50.28 86 VAL A N 1
ATOM 690 C CA . VAL A 1 86 ? 25.500 10.177 -5.263 1.00 50.28 86 VAL A CA 1
ATOM 691 C C . VAL A 1 86 ? 24.618 10.111 -6.516 1.00 50.28 86 VAL A C 1
ATOM 693 O O . VAL A 1 86 ? 23.490 10.585 -6.493 1.00 50.28 86 VAL A O 1
ATOM 696 N N . SER A 1 87 ? 25.132 9.573 -7.628 1.00 47.91 87 SER A N 1
ATOM 697 C CA . SER A 1 87 ? 24.359 9.487 -8.881 1.00 47.91 87 SER A CA 1
ATOM 698 C C . SER A 1 87 ? 23.209 8.485 -8.763 1.00 47.91 87 SER A C 1
ATOM 700 O O . SER A 1 87 ? 23.364 7.490 -8.069 1.00 47.91 87 SER A O 1
ATOM 702 N N . ASP A 1 88 ? 22.115 8.647 -9.510 1.00 46.09 88 ASP A N 1
ATOM 703 C CA . ASP A 1 88 ? 21.020 7.654 -9.541 1.00 46.09 88 ASP A CA 1
ATOM 704 C C . ASP A 1 88 ? 21.501 6.242 -9.939 1.00 46.09 88 ASP A C 1
ATOM 706 O O . ASP A 1 88 ? 20.999 5.235 -9.437 1.00 46.09 88 ASP A O 1
ATOM 710 N N . ASP A 1 89 ? 22.594 6.166 -10.706 1.00 45.69 89 ASP A N 1
ATOM 711 C CA . ASP A 1 89 ? 23.310 4.928 -11.050 1.00 45.69 89 ASP A CA 1
ATOM 712 C C . ASP A 1 89 ? 23.944 4.188 -9.838 1.00 45.69 89 ASP A C 1
ATOM 714 O O . ASP A 1 89 ? 24.547 3.132 -10.018 1.00 45.69 89 ASP A O 1
ATOM 718 N N . TRP A 1 90 ? 23.865 4.711 -8.602 1.00 47.69 90 TRP A N 1
ATOM 719 C CA . TRP A 1 90 ? 24.458 4.105 -7.388 1.00 47.69 90 TRP A CA 1
ATOM 720 C C . TRP A 1 90 ? 23.557 3.121 -6.638 1.00 47.69 90 TRP A C 1
ATOM 722 O O . TRP A 1 90 ? 24.060 2.347 -5.813 1.00 47.69 90 TRP A O 1
ATOM 732 N N . LEU A 1 91 ? 22.239 3.194 -6.837 1.00 51.62 91 LEU A N 1
ATOM 733 C CA . LEU A 1 91 ? 21.291 2.273 -6.203 1.00 51.62 91 LEU A CA 1
ATOM 734 C C . LEU A 1 91 ? 21.523 0.816 -6.628 1.00 51.62 91 LEU A C 1
ATOM 736 O O . LEU A 1 91 ? 21.433 -0.020 -5.741 1.00 51.62 91 LEU A O 1
ATOM 740 N N . PRO A 1 92 ? 21.876 0.491 -7.891 1.00 48.28 92 PRO A N 1
ATOM 741 C CA . PRO A 1 92 ? 22.134 -0.880 -8.342 1.00 48.28 92 PRO A CA 1
ATOM 742 C C . PRO A 1 92 ? 23.461 -1.501 -7.873 1.00 48.28 92 PRO A C 1
ATOM 744 O O . PRO A 1 92 ? 23.619 -2.711 -7.987 1.00 48.28 92 PRO A O 1
ATOM 747 N N . ASP A 1 93 ? 24.414 -0.715 -7.358 1.00 51.75 93 ASP A N 1
ATOM 748 C CA . ASP A 1 93 ? 25.823 -1.138 -7.298 1.00 51.75 93 ASP A CA 1
ATOM 749 C C . ASP A 1 93 ? 26.463 -0.903 -5.915 1.00 51.75 93 ASP A C 1
ATOM 751 O O . ASP A 1 93 ? 27.538 -0.314 -5.762 1.00 51.75 93 ASP A O 1
ATOM 755 N N . ILE A 1 94 ? 25.769 -1.354 -4.859 1.00 52.69 94 ILE A N 1
ATOM 756 C CA . ILE A 1 94 ? 26.294 -1.353 -3.479 1.00 52.69 94 ILE A CA 1
ATOM 757 C C . ILE A 1 94 ? 27.623 -2.124 -3.387 1.00 52.69 94 ILE A C 1
ATOM 759 O O . ILE A 1 94 ? 28.481 -1.760 -2.582 1.00 52.69 94 ILE A O 1
ATOM 763 N N . GLU A 1 95 ? 27.827 -3.130 -4.242 1.00 46.16 95 GLU A N 1
ATOM 764 C CA . GLU A 1 95 ? 29.026 -3.974 -4.265 1.00 46.16 95 GLU A CA 1
ATOM 765 C C . GLU A 1 95 ? 30.282 -3.261 -4.800 1.00 46.16 95 GLU A C 1
ATOM 767 O O . GLU A 1 95 ? 31.393 -3.574 -4.372 1.00 46.16 95 GLU A O 1
ATOM 772 N N . ASN A 1 96 ? 30.144 -2.244 -5.660 1.00 48.66 96 ASN A N 1
ATOM 773 C CA . ASN A 1 96 ? 31.281 -1.481 -6.203 1.00 48.66 96 ASN A CA 1
ATOM 774 C C . ASN A 1 96 ? 31.748 -0.321 -5.298 1.00 48.66 96 ASN A C 1
ATOM 776 O O . ASN A 1 96 ? 32.540 0.540 -5.707 1.00 48.66 96 ASN A O 1
ATOM 780 N N . ARG A 1 97 ? 31.281 -0.277 -4.045 1.00 54.06 97 ARG A N 1
ATOM 781 C CA . ARG A 1 97 ? 31.567 0.819 -3.114 1.00 54.06 97 ARG A CA 1
ATOM 782 C C . ARG A 1 97 ? 32.978 0.721 -2.538 1.00 54.06 97 ARG A C 1
ATOM 784 O O . ARG A 1 97 ? 33.399 -0.281 -1.973 1.00 54.06 97 ARG A O 1
ATOM 791 N N . GLY A 1 98 ? 33.715 1.827 -2.633 1.00 50.44 98 GLY A N 1
ATOM 792 C CA . GLY A 1 98 ? 34.917 2.050 -1.826 1.00 50.44 98 GLY A CA 1
ATOM 793 C C . GLY A 1 98 ? 34.617 2.115 -0.314 1.00 50.44 98 GLY A C 1
ATOM 794 O O . GLY A 1 98 ? 33.574 1.701 0.165 1.00 50.44 98 GLY A O 1
ATOM 795 N N . THR A 1 99 ? 35.521 2.702 0.472 1.00 54.06 99 THR A N 1
ATOM 796 C CA . THR A 1 99 ? 35.545 2.633 1.953 1.00 54.06 99 THR A CA 1
ATOM 797 C C . THR A 1 99 ? 34.505 3.492 2.711 1.00 54.06 99 THR A C 1
ATOM 799 O O . THR A 1 99 ? 34.833 4.016 3.777 1.00 54.06 99 THR A O 1
ATOM 802 N N . LYS A 1 100 ? 33.310 3.764 2.171 1.00 67.00 100 LYS A N 1
ATOM 803 C CA . LYS A 1 100 ? 32.301 4.593 2.865 1.00 67.00 100 LYS A CA 1
ATOM 804 C C . LYS A 1 100 ? 31.216 3.717 3.492 1.00 67.00 100 LYS A C 1
ATOM 806 O O . LYS A 1 100 ? 30.391 3.171 2.776 1.00 67.00 100 LYS A O 1
ATOM 811 N N . ASP A 1 101 ? 31.174 3.695 4.823 1.00 79.62 101 ASP A N 1
ATOM 812 C CA . ASP A 1 101 ? 30.181 2.944 5.611 1.00 79.62 101 ASP A CA 1
ATOM 813 C C . ASP A 1 101 ? 28.852 3.694 5.800 1.00 79.62 101 ASP A C 1
ATOM 815 O O . ASP A 1 101 ? 27.913 3.163 6.380 1.00 79.62 101 ASP A O 1
ATOM 819 N N . LYS A 1 102 ? 28.756 4.948 5.344 1.00 83.88 102 LYS A N 1
ATOM 820 C CA . LYS A 1 102 ? 27.561 5.785 5.493 1.00 83.88 102 LYS A CA 1
ATOM 821 C C . LYS A 1 102 ? 27.239 6.557 4.224 1.00 83.88 102 LYS A C 1
ATOM 823 O O . LYS A 1 102 ? 28.147 7.037 3.540 1.00 83.88 102 LYS A O 1
ATOM 828 N N . VAL A 1 103 ? 25.947 6.738 3.976 1.00 81.62 103 VAL A N 1
ATOM 829 C CA . VAL A 1 103 ? 25.400 7.569 2.899 1.00 81.62 103 VAL A CA 1
ATOM 830 C C . VAL A 1 103 ? 24.280 8.458 3.435 1.00 81.62 103 VAL A C 1
ATOM 832 O O . VAL A 1 103 ? 23.571 8.077 4.364 1.00 81.62 103 VAL A O 1
ATOM 835 N N . THR A 1 104 ? 24.127 9.646 2.854 1.00 84.31 104 THR A N 1
ATOM 836 C CA . THR A 1 104 ? 22.979 10.515 3.119 1.00 84.31 104 THR A CA 1
ATOM 837 C C . THR A 1 104 ? 21.896 10.233 2.085 1.00 84.31 104 THR A C 1
ATOM 839 O O . THR A 1 104 ? 22.144 10.355 0.887 1.00 84.31 104 THR A O 1
ATOM 842 N N . ILE A 1 105 ? 20.702 9.884 2.551 1.00 84.00 105 ILE A N 1
ATOM 843 C CA . ILE A 1 105 ? 19.498 9.703 1.731 1.00 84.00 105 ILE A CA 1
ATOM 844 C C . ILE A 1 105 ? 18.501 10.785 2.126 1.00 84.00 105 ILE A C 1
ATOM 846 O O . ILE A 1 105 ? 18.461 11.189 3.283 1.00 84.00 105 ILE A O 1
ATOM 850 N N . TYR A 1 106 ? 17.708 11.282 1.190 1.00 84.19 106 TYR A N 1
ATOM 851 C CA . TYR A 1 106 ? 16.634 12.220 1.471 1.00 84.19 106 TYR A CA 1
ATOM 852 C C . TYR A 1 106 ? 15.315 11.461 1.486 1.00 84.19 106 TYR A C 1
ATOM 854 O O . TYR A 1 106 ? 14.804 11.078 0.442 1.00 84.19 106 TYR A O 1
ATOM 862 N N . ALA A 1 107 ? 14.760 11.241 2.674 1.00 86.56 107 ALA A N 1
ATOM 863 C CA . ALA A 1 107 ? 13.424 10.681 2.821 1.00 86.56 107 ALA A CA 1
ATOM 864 C C . ALA A 1 107 ? 12.413 11.826 2.857 1.00 86.56 107 ALA A C 1
ATOM 866 O O . ALA A 1 107 ? 12.455 12.655 3.775 1.00 86.56 107 ALA A O 1
ATOM 867 N N . LYS A 1 108 ? 11.554 11.917 1.834 1.00 83.25 108 LYS A N 1
ATOM 868 C CA . LYS A 1 108 ? 10.584 13.017 1.663 1.00 83.25 108 LYS A CA 1
ATOM 869 C C . LYS A 1 108 ? 11.239 14.398 1.834 1.00 83.25 108 LYS A C 1
ATOM 871 O O . LYS A 1 108 ? 10.831 15.225 2.656 1.00 83.25 108 LYS A O 1
ATOM 876 N N . GLY A 1 109 ? 12.370 14.591 1.152 1.00 82.19 109 GLY A N 1
ATOM 877 C CA . GLY A 1 109 ? 13.170 15.822 1.187 1.00 82.19 109 GLY A CA 1
ATOM 878 C C . GLY A 1 109 ? 13.967 16.077 2.477 1.00 82.19 109 GLY A C 1
ATOM 879 O O . GLY A 1 109 ? 14.649 17.100 2.575 1.00 82.19 109 GLY A O 1
ATOM 880 N N . LYS A 1 110 ? 13.933 15.179 3.473 1.00 86.25 110 LYS A N 1
ATOM 881 C CA . LYS A 1 110 ? 14.702 15.314 4.723 1.00 86.25 110 LYS A CA 1
ATOM 882 C C . LYS A 1 110 ? 15.940 14.415 4.711 1.00 86.25 110 LYS A C 1
ATOM 884 O O . LYS A 1 110 ? 15.792 13.209 4.528 1.00 86.25 110 LYS A O 1
ATOM 889 N N . PRO A 1 111 ? 17.146 14.956 4.963 1.00 89.12 111 PRO A N 1
ATOM 890 C CA . PRO A 1 111 ? 18.357 14.149 4.977 1.00 89.12 111 PRO A CA 1
ATOM 891 C C . PRO A 1 111 ? 18.370 13.202 6.183 1.00 89.12 111 PRO A C 1
ATOM 893 O O . PRO A 1 111 ? 18.193 13.629 7.326 1.00 89.12 111 PRO A O 1
ATOM 896 N N . ILE A 1 112 ? 18.642 11.932 5.916 1.00 90.19 112 ILE A N 1
ATOM 897 C CA . ILE A 1 112 ? 18.878 10.864 6.882 1.00 90.19 112 ILE A CA 1
ATOM 898 C C . ILE A 1 112 ? 20.241 10.228 6.595 1.00 90.19 112 ILE A C 1
ATOM 900 O O . ILE A 1 112 ? 20.604 9.997 5.442 1.00 90.19 112 ILE A O 1
ATOM 904 N N . GLU A 1 113 ? 21.022 9.961 7.642 1.00 89.56 113 GLU A N 1
ATOM 905 C CA . GLU A 1 113 ? 22.224 9.135 7.506 1.00 89.56 113 GLU A CA 1
ATOM 906 C C . GLU A 1 113 ? 21.829 7.659 7.568 1.00 89.56 113 GLU A C 1
ATOM 908 O O . GLU A 1 113 ? 21.138 7.236 8.497 1.00 89.56 113 GLU A O 1
ATOM 913 N N . VAL A 1 114 ? 22.318 6.877 6.609 1.00 87.75 114 VAL A N 1
ATOM 914 C CA . VAL A 1 114 ? 22.095 5.433 6.520 1.00 87.75 114 VAL A CA 1
ATOM 915 C C . VAL A 1 114 ? 23.441 4.722 6.560 1.00 87.75 114 VAL A C 1
ATOM 917 O O . VAL A 1 114 ? 24.330 5.007 5.756 1.00 87.75 114 VAL A O 1
ATOM 920 N N . ASP A 1 115 ? 23.593 3.810 7.518 1.00 87.62 115 ASP A N 1
ATOM 921 C CA . ASP A 1 115 ? 24.711 2.874 7.602 1.00 87.62 115 ASP A CA 1
ATOM 922 C C . ASP A 1 115 ? 24.559 1.813 6.505 1.00 87.62 115 ASP A C 1
ATOM 924 O O . ASP A 1 115 ? 23.543 1.124 6.414 1.00 87.62 115 ASP A O 1
ATOM 928 N N . ILE A 1 116 ? 25.569 1.721 5.653 1.00 82.00 116 ILE A N 1
ATOM 929 C CA . ILE A 1 116 ? 25.655 0.816 4.502 1.00 82.00 116 ILE A CA 1
ATOM 930 C C . ILE A 1 116 ? 26.847 -0.138 4.647 1.00 82.00 116 ILE A C 1
ATOM 932 O O . ILE A 1 116 ? 27.296 -0.713 3.659 1.00 82.00 116 ILE A O 1
ATOM 936 N N . SER A 1 117 ? 27.398 -0.274 5.858 1.00 81.81 117 SER A N 1
ATOM 937 C CA . SER A 1 117 ? 28.447 -1.250 6.148 1.00 81.81 117 SER A CA 1
ATOM 938 C C . SER A 1 117 ? 27.960 -2.680 5.902 1.00 81.8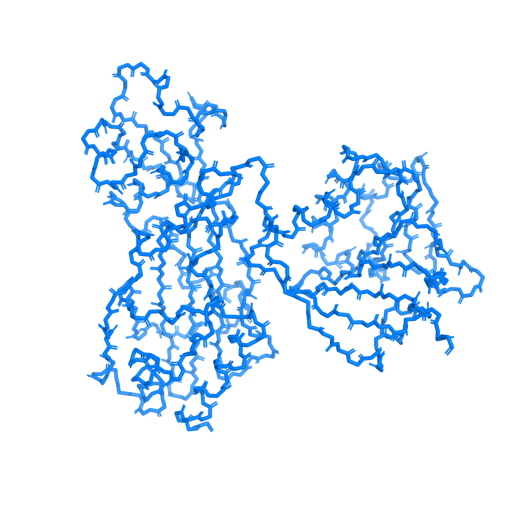1 117 SER A C 1
ATOM 940 O O . SER A 1 117 ? 26.769 -2.977 6.002 1.00 81.81 117 SER A O 1
ATOM 942 N N . GLU A 1 118 ? 28.896 -3.597 5.654 1.00 79.06 118 GLU A N 1
ATOM 943 C CA . GLU A 1 118 ? 28.617 -5.031 5.479 1.00 79.06 118 GLU A CA 1
ATOM 944 C C . GLU A 1 118 ? 27.745 -5.583 6.619 1.00 79.06 118 GLU A C 1
ATOM 946 O O . GLU A 1 118 ? 26.739 -6.240 6.379 1.00 79.06 118 GLU A O 1
ATOM 951 N N . LYS A 1 119 ? 28.033 -5.185 7.864 1.00 83.81 119 LYS A N 1
ATOM 952 C CA . LYS A 1 119 ? 27.234 -5.558 9.039 1.00 83.81 119 LYS A CA 1
ATOM 953 C C . LYS A 1 119 ? 25.788 -5.042 8.979 1.00 83.81 119 LYS A C 1
ATOM 955 O O . LYS A 1 119 ? 24.875 -5.717 9.453 1.00 83.81 119 LYS A O 1
ATOM 960 N N . ALA A 1 120 ? 25.566 -3.830 8.469 1.00 84.81 120 ALA A N 1
ATOM 961 C CA . ALA A 1 120 ? 24.222 -3.282 8.309 1.00 84.81 120 ALA A CA 1
ATOM 962 C C . ALA A 1 120 ? 23.455 -4.031 7.208 1.00 84.81 120 ALA A C 1
ATOM 964 O O . ALA A 1 120 ? 22.284 -4.361 7.398 1.00 84.81 120 ALA A O 1
ATOM 965 N N . ILE A 1 121 ? 24.128 -4.378 6.109 1.00 79.56 121 ILE A N 1
ATOM 966 C CA . ILE A 1 121 ? 23.562 -5.181 5.016 1.00 79.56 121 ILE A CA 1
ATOM 967 C C . ILE A 1 121 ? 23.201 -6.592 5.507 1.00 79.56 121 ILE A C 1
ATOM 969 O O . ILE A 1 121 ? 22.078 -7.044 5.301 1.00 79.56 121 ILE A O 1
ATOM 973 N N . GLU A 1 122 ? 24.086 -7.253 6.255 1.00 80.00 122 GLU A N 1
ATOM 974 C CA . GLU A 1 122 ? 23.802 -8.549 6.890 1.00 80.00 122 GLU A CA 1
ATOM 975 C C . GLU A 1 122 ? 22.568 -8.488 7.807 1.00 80.00 122 GLU A C 1
ATOM 977 O O . GLU A 1 122 ? 21.821 -9.458 7.914 1.00 80.00 122 GLU A O 1
ATOM 982 N N . SER A 1 123 ? 22.312 -7.346 8.459 1.00 82.38 123 SER A N 1
ATOM 983 C CA . SER A 1 123 ? 21.183 -7.202 9.389 1.00 82.38 123 SER A CA 1
ATOM 984 C C . SER A 1 123 ? 19.809 -7.203 8.715 1.00 82.38 123 SER A C 1
ATOM 986 O O . SER A 1 123 ? 18.826 -7.586 9.349 1.00 82.38 123 SER A O 1
ATOM 988 N N . ILE A 1 124 ? 19.737 -6.808 7.440 1.00 80.69 124 ILE A N 1
ATOM 989 C CA . ILE A 1 124 ? 18.506 -6.889 6.641 1.00 80.69 124 ILE A CA 1
ATOM 990 C C . ILE A 1 124 ? 18.389 -8.219 5.884 1.00 80.69 124 ILE A C 1
ATOM 992 O O . ILE A 1 124 ? 17.330 -8.484 5.310 1.00 80.69 124 ILE A O 1
ATOM 996 N N . ASP A 1 125 ? 19.441 -9.054 5.957 1.00 71.38 125 ASP A N 1
ATOM 997 C CA . ASP A 1 125 ? 19.535 -10.431 5.449 1.00 71.38 125 ASP A CA 1
ATOM 998 C C . ASP A 1 125 ? 19.009 -10.534 4.016 1.00 71.38 125 ASP A C 1
ATOM 1000 O O . ASP A 1 125 ? 18.014 -11.190 3.705 1.00 71.38 125 ASP A O 1
ATOM 1004 N N . VAL A 1 126 ? 19.682 -9.767 3.161 1.00 64.69 126 VAL A N 1
ATOM 1005 C CA . VAL A 1 126 ? 19.502 -9.754 1.715 1.00 64.69 126 VAL A CA 1
ATOM 1006 C C . VAL A 1 126 ? 20.680 -10.494 1.091 1.00 64.69 126 VAL A C 1
ATOM 1008 O O . VAL A 1 126 ? 21.826 -10.270 1.481 1.00 64.69 126 VAL A O 1
ATOM 1011 N N . ALA A 1 127 ? 20.408 -11.370 0.120 1.00 51.56 127 ALA A N 1
ATOM 1012 C CA . ALA A 1 127 ? 21.464 -11.947 -0.702 1.00 51.56 127 ALA A CA 1
ATOM 1013 C C . ALA A 1 127 ? 22.172 -10.803 -1.466 1.00 51.56 127 ALA A C 1
ATOM 1015 O O . ALA A 1 127 ? 21.474 -10.034 -2.134 1.00 51.56 127 ALA A O 1
ATOM 1016 N N . PRO A 1 128 ? 23.512 -10.669 -1.386 1.00 44.34 128 PRO A N 1
ATOM 1017 C CA . PRO A 1 128 ? 24.266 -9.550 -1.977 1.00 44.34 128 PRO A CA 1
ATOM 1018 C C . PRO A 1 128 ? 23.983 -9.324 -3.470 1.00 44.34 128 PRO A C 1
ATOM 1020 O O . PRO A 1 128 ? 24.036 -8.209 -3.975 1.00 44.34 128 PRO A O 1
ATOM 1023 N N . GLU A 1 129 ? 23.597 -10.399 -4.148 1.00 44.78 129 GLU A N 1
ATOM 1024 C CA . GLU A 1 129 ? 23.813 -10.589 -5.572 1.00 44.78 129 GLU A CA 1
ATOM 1025 C C . GLU A 1 129 ? 22.683 -10.059 -6.473 1.00 44.78 129 GLU A C 1
ATOM 1027 O O . GLU A 1 129 ? 22.830 -10.159 -7.683 1.00 44.78 129 GLU A O 1
ATOM 1032 N N . ASN A 1 130 ? 21.580 -9.483 -5.954 1.00 47.31 130 ASN A N 1
ATOM 1033 C CA . ASN A 1 130 ? 20.420 -9.201 -6.828 1.00 47.31 130 ASN A CA 1
ATOM 1034 C C . ASN A 1 130 ? 19.535 -7.970 -6.566 1.00 47.31 130 ASN A C 1
ATOM 1036 O O . ASN A 1 130 ? 18.527 -7.822 -7.247 1.00 47.31 130 ASN A O 1
ATOM 1040 N N . MET A 1 131 ? 19.816 -7.085 -5.606 1.00 53.94 131 MET A N 1
ATOM 1041 C CA . MET A 1 131 ? 18.719 -6.246 -5.086 1.00 53.94 131 MET A CA 1
ATOM 1042 C C . MET A 1 131 ? 19.162 -4.911 -4.476 1.00 53.94 131 MET A C 1
ATOM 1044 O O . MET A 1 131 ? 18.705 -4.510 -3.405 1.00 53.94 131 MET A O 1
ATOM 1048 N N . ALA A 1 132 ? 20.088 -4.202 -5.111 1.00 61.69 132 ALA A N 1
ATOM 1049 C CA . ALA A 1 132 ? 20.736 -3.068 -4.457 1.00 61.69 132 ALA A CA 1
ATOM 1050 C C . ALA A 1 132 ? 19.778 -1.876 -4.170 1.00 61.69 132 ALA A C 1
ATOM 1052 O O . ALA A 1 132 ? 19.895 -1.239 -3.122 1.00 61.69 132 ALA A O 1
ATOM 1053 N N . GLY A 1 133 ? 18.732 -1.671 -4.983 1.00 70.25 133 GLY A N 1
ATOM 1054 C CA . GLY A 1 133 ? 17.688 -0.670 -4.720 1.00 70.25 133 GLY A CA 1
ATOM 1055 C C . GLY A 1 133 ? 16.786 -0.995 -3.522 1.00 70.25 133 GLY A C 1
ATOM 1056 O O . GLY A 1 133 ? 16.725 -0.232 -2.556 1.00 70.25 133 GLY A O 1
ATOM 1057 N N . VAL A 1 134 ? 16.150 -2.173 -3.518 1.00 77.44 134 VAL A N 1
ATOM 1058 C CA . VAL A 1 134 ? 15.302 -2.628 -2.395 1.00 77.44 134 VAL A CA 1
ATOM 1059 C C . VAL A 1 134 ? 16.103 -2.768 -1.092 1.00 77.44 134 VAL A C 1
ATOM 1061 O O . VAL A 1 134 ? 15.584 -2.517 -0.005 1.00 77.44 134 VAL A O 1
ATOM 1064 N N . SER A 1 135 ? 17.395 -3.106 -1.178 1.00 78.50 135 SER A N 1
ATOM 1065 C CA . SER A 1 135 ? 18.281 -3.191 -0.010 1.00 78.50 135 SER A CA 1
ATOM 1066 C C . SER A 1 135 ? 18.422 -1.843 0.685 1.00 78.50 135 SER A C 1
ATOM 1068 O O . SER A 1 135 ? 18.397 -1.784 1.911 1.00 78.50 135 SER A O 1
ATOM 1070 N N . ILE A 1 136 ? 18.515 -0.749 -0.075 1.00 80.62 136 ILE A N 1
ATOM 1071 C CA . ILE A 1 136 ? 18.565 0.600 0.495 1.00 80.62 136 ILE A CA 1
ATOM 1072 C C . ILE A 1 136 ? 17.263 0.943 1.211 1.00 80.62 136 ILE A C 1
ATOM 1074 O O . ILE A 1 136 ? 17.317 1.435 2.336 1.00 80.62 136 ILE A O 1
ATOM 1078 N N . VAL A 1 137 ? 16.106 0.636 0.622 1.00 86.38 137 VAL A N 1
ATOM 1079 C CA . VAL A 1 137 ? 14.809 0.895 1.267 1.00 86.38 137 VAL A CA 1
ATOM 1080 C C . VAL A 1 137 ? 14.674 0.090 2.564 1.00 86.38 137 VAL A C 1
ATOM 1082 O O . VAL A 1 137 ? 14.305 0.642 3.599 1.00 86.38 137 VAL A O 1
ATOM 1085 N N . ARG A 1 138 ? 15.072 -1.189 2.555 1.00 88.56 138 ARG A N 1
ATOM 1086 C CA . ARG A 1 138 ? 15.102 -2.045 3.755 1.00 88.56 138 ARG A CA 1
ATOM 1087 C C . ARG A 1 138 ? 16.082 -1.538 4.815 1.00 88.56 138 ARG A C 1
ATOM 1089 O O . ARG A 1 138 ? 15.752 -1.571 5.998 1.00 88.56 138 ARG A O 1
ATOM 1096 N N . LEU A 1 139 ? 17.259 -1.032 4.429 1.00 87.81 139 LEU A N 1
ATOM 1097 C CA . LEU A 1 139 ? 18.203 -0.391 5.358 1.00 87.81 139 LEU A CA 1
ATOM 1098 C C . LEU A 1 139 ? 17.605 0.874 5.976 1.00 87.81 139 LEU A C 1
ATOM 1100 O O . LEU A 1 139 ? 17.707 1.060 7.190 1.00 87.81 139 LEU A O 1
ATOM 1104 N N . VAL A 1 140 ? 16.969 1.720 5.160 1.00 90.19 140 VAL A N 1
ATOM 1105 C CA . VAL A 1 140 ? 16.275 2.922 5.633 1.00 90.19 140 VAL A CA 1
ATOM 1106 C C . VAL A 1 140 ? 15.189 2.537 6.625 1.00 90.19 140 VAL A C 1
ATOM 1108 O O . VAL A 1 140 ? 15.176 3.091 7.717 1.00 90.19 140 VAL A O 1
ATOM 1111 N N . PHE A 1 141 ? 14.342 1.557 6.311 1.00 92.12 141 PHE A N 1
ATOM 1112 C CA . PHE A 1 141 ? 13.305 1.093 7.229 1.00 92.12 141 PHE A CA 1
ATOM 1113 C C . PHE A 1 141 ? 13.892 0.542 8.537 1.00 92.12 141 PHE A C 1
ATOM 1115 O O . PHE A 1 141 ? 13.456 0.920 9.621 1.00 92.12 141 PHE A O 1
ATOM 1122 N N . ASN A 1 142 ? 14.922 -0.305 8.453 1.00 90.94 142 ASN A N 1
ATOM 1123 C CA . ASN A 1 142 ? 15.540 -0.933 9.622 1.00 90.94 142 ASN A CA 1
ATOM 1124 C C . ASN A 1 142 ? 16.216 0.085 10.563 1.00 90.94 142 ASN A C 1
ATOM 1126 O O . ASN A 1 142 ? 16.287 -0.132 11.771 1.00 90.94 142 ASN A O 1
ATOM 1130 N N . GLN A 1 143 ? 16.723 1.198 10.025 1.00 92.12 143 GLN A N 1
ATOM 1131 C CA . GLN A 1 143 ? 17.449 2.216 10.797 1.00 92.12 143 GLN A CA 1
ATOM 1132 C C . GLN A 1 143 ? 16.596 3.443 11.147 1.00 92.12 143 GLN A C 1
ATOM 1134 O O . GLN A 1 143 ? 16.840 4.092 12.163 1.00 92.12 143 GLN A O 1
ATOM 1139 N N . ASN A 1 144 ? 15.614 3.772 10.309 1.00 92.44 144 ASN A N 1
ATOM 1140 C CA . ASN A 1 144 ? 14.791 4.980 10.359 1.00 92.44 144 ASN A CA 1
ATOM 1141 C C . ASN A 1 144 ? 13.338 4.669 9.919 1.00 92.44 144 ASN A C 1
ATOM 1143 O O . ASN A 1 144 ? 12.867 5.233 8.925 1.00 92.44 144 ASN A O 1
ATOM 1147 N N . PRO A 1 145 ? 12.596 3.801 10.633 1.00 90.12 145 PRO A N 1
ATOM 1148 C CA . PRO A 1 145 ? 11.306 3.272 10.170 1.00 90.12 145 PRO A CA 1
ATOM 1149 C C . PRO A 1 145 ? 10.254 4.356 9.904 1.00 90.12 145 PRO A C 1
ATOM 1151 O O . PRO A 1 145 ? 9.515 4.272 8.929 1.00 90.12 145 PRO A O 1
ATOM 1154 N N . ASP A 1 146 ? 10.229 5.417 10.713 1.00 91.25 146 ASP A N 1
ATOM 1155 C CA . ASP A 1 146 ? 9.249 6.504 10.588 1.00 91.25 146 ASP A CA 1
ATOM 1156 C C . ASP A 1 146 ? 9.458 7.392 9.350 1.00 91.25 146 ASP A C 1
ATOM 1158 O O . ASP A 1 146 ? 8.596 8.203 9.013 1.00 91.25 146 ASP A O 1
ATOM 1162 N N . SER A 1 147 ? 10.606 7.278 8.675 1.00 91.31 147 SER A N 1
ATOM 1163 C CA . SER A 1 147 ? 10.943 8.136 7.533 1.00 91.31 147 SER A CA 1
ATOM 1164 C C . SER A 1 147 ? 10.178 7.785 6.252 1.00 91.31 147 SER A C 1
ATOM 1166 O O . SER A 1 147 ? 10.022 8.654 5.394 1.00 91.31 147 SER A O 1
ATOM 1168 N N . LEU A 1 148 ? 9.666 6.554 6.152 1.00 92.25 148 LEU A N 1
ATOM 1169 C CA . LEU A 1 148 ? 9.000 6.015 4.959 1.00 92.25 148 LEU A CA 1
ATOM 1170 C C . LEU A 1 148 ? 7.472 6.137 4.998 1.00 92.25 148 LEU A C 1
ATOM 1172 O O . LEU A 1 148 ? 6.802 5.892 4.002 1.00 92.25 148 LEU A O 1
ATOM 1176 N N . TRP A 1 149 ? 6.905 6.509 6.141 1.00 94.50 149 TRP A N 1
ATOM 1177 C CA . TRP A 1 149 ? 5.459 6.587 6.298 1.00 94.50 149 TRP A CA 1
ATOM 1178 C C . TRP A 1 149 ? 4.926 7.964 5.952 1.00 94.50 149 TRP A C 1
ATOM 1180 O O . TRP A 1 149 ? 5.483 8.977 6.386 1.00 94.50 149 TRP A O 1
ATOM 1190 N N . LEU A 1 150 ? 3.813 8.016 5.233 1.00 93.38 150 LEU A N 1
ATOM 1191 C CA . LEU A 1 150 ? 3.058 9.245 5.056 1.00 93.38 150 LEU A CA 1
ATOM 1192 C C . LEU A 1 150 ? 2.401 9.667 6.374 1.00 93.38 150 LEU A C 1
ATOM 1194 O O . LEU A 1 150 ? 2.065 8.862 7.249 1.00 93.38 150 LEU A O 1
ATOM 1198 N N . SER A 1 151 ? 2.275 10.976 6.537 1.00 93.56 151 SER A N 1
ATOM 1199 C CA . SER A 1 151 ? 1.503 11.581 7.611 1.00 93.56 151 SER A CA 1
ATOM 1200 C C . SER A 1 151 ? 0.006 11.354 7.378 1.00 93.56 151 SER A C 1
ATOM 1202 O O . SER A 1 151 ? -0.427 11.171 6.237 1.00 93.56 151 SER A O 1
ATOM 1204 N N . PRO A 1 152 ? -0.814 11.392 8.441 1.00 95.25 152 PRO A N 1
ATOM 1205 C CA . PRO A 1 152 ? -2.262 11.373 8.288 1.00 95.25 152 PRO A CA 1
ATOM 1206 C C . PRO A 1 152 ? -2.758 12.446 7.311 1.00 95.25 152 PRO A C 1
ATOM 1208 O O . PRO A 1 152 ? -3.619 12.165 6.490 1.00 95.25 152 PRO A O 1
ATOM 1211 N N . GLU A 1 153 ? -2.201 13.656 7.367 1.00 93.38 153 GLU A N 1
ATOM 1212 C CA . GLU A 1 153 ? -2.584 14.750 6.472 1.00 93.38 153 GLU A CA 1
ATOM 1213 C C . GLU A 1 153 ? -2.375 14.373 4.995 1.00 93.38 153 GLU A C 1
ATOM 1215 O O . GLU A 1 153 ? -3.307 14.508 4.207 1.00 93.38 153 GLU A O 1
ATOM 1220 N N . GLU A 1 154 ? -1.204 13.820 4.651 1.00 92.00 154 GLU A N 1
ATOM 1221 C CA . GLU A 1 154 ? -0.876 13.344 3.295 1.00 92.00 154 GLU A CA 1
ATOM 1222 C C . GLU A 1 154 ? -1.841 12.227 2.837 1.00 92.00 154 GLU A C 1
ATOM 1224 O O . GLU A 1 154 ? -2.399 12.297 1.745 1.00 92.00 154 GLU A O 1
ATOM 1229 N N . LEU A 1 155 ? -2.119 11.226 3.685 1.00 93.00 155 LEU A N 1
ATOM 1230 C CA . LEU A 1 155 ? -3.029 10.112 3.352 1.00 93.00 155 LEU A CA 1
ATOM 1231 C C . LEU A 1 155 ? -4.471 10.577 3.069 1.00 93.00 155 LEU A C 1
ATOM 1233 O O . LEU A 1 155 ? -5.146 10.085 2.157 1.00 93.00 155 LEU A O 1
ATOM 1237 N N . PHE A 1 156 ? -4.965 11.527 3.864 1.00 91.69 156 PHE A N 1
ATOM 1238 C CA . PHE A 1 156 ? -6.315 12.068 3.706 1.00 91.69 156 PHE A CA 1
ATOM 1239 C C . PHE A 1 156 ? -6.427 13.057 2.537 1.00 91.69 156 PHE A C 1
ATOM 1241 O O . PHE A 1 156 ? -7.492 13.144 1.922 1.00 91.69 156 PHE A O 1
ATOM 1248 N N . GLU A 1 157 ? -5.341 13.753 2.189 1.00 88.31 157 GLU A N 1
ATOM 1249 C CA . GLU A 1 157 ? -5.254 14.572 0.975 1.00 88.31 157 GLU A CA 1
ATOM 1250 C C . GLU A 1 157 ? -5.331 13.704 -0.287 1.00 88.31 157 GLU A C 1
ATOM 1252 O O . GLU A 1 157 ? -6.181 13.959 -1.139 1.00 88.31 157 GLU A O 1
ATOM 1257 N N . ILE A 1 158 ? -4.552 12.617 -0.349 1.00 84.12 158 ILE A N 1
ATOM 1258 C CA . ILE A 1 158 ? -4.530 11.669 -1.480 1.00 84.12 158 ILE A CA 1
ATOM 1259 C C . ILE A 1 158 ? -5.906 11.039 -1.726 1.00 84.12 158 ILE A C 1
ATOM 1261 O O . ILE A 1 158 ? -6.336 10.868 -2.864 1.00 84.12 158 ILE A O 1
ATOM 1265 N N . THR A 1 159 ? -6.637 10.720 -0.659 1.00 82.50 159 THR A N 1
ATOM 1266 C CA . THR A 1 159 ? -7.994 10.159 -0.778 1.00 82.50 159 THR A CA 1
ATOM 1267 C C . THR A 1 159 ? -9.082 11.213 -0.961 1.00 82.50 159 THR A C 1
ATOM 1269 O O . THR A 1 159 ? -10.241 10.855 -1.168 1.00 82.50 159 THR A O 1
ATOM 1272 N N . ALA A 1 160 ? -8.751 12.504 -0.868 1.00 84.69 160 ALA A N 1
ATOM 1273 C CA . ALA A 1 160 ? -9.710 13.606 -0.848 1.00 84.69 160 ALA A CA 1
ATOM 1274 C C . ALA A 1 160 ? -10.835 13.417 0.198 1.00 84.69 160 ALA A C 1
ATOM 1276 O O . ALA A 1 160 ? -11.993 13.785 -0.030 1.00 84.69 160 ALA A O 1
ATOM 1277 N N . THR A 1 161 ? -10.509 12.842 1.364 1.00 83.38 161 THR A N 1
ATOM 1278 C CA . THR A 1 161 ? -11.474 12.570 2.441 1.00 83.38 161 THR A CA 1
ATOM 1279 C C . THR A 1 161 ? -11.229 13.422 3.686 1.00 83.38 161 THR A C 1
ATOM 1281 O O . THR A 1 161 ? -10.178 14.027 3.890 1.00 83.38 161 THR A O 1
ATOM 1284 N N . LYS A 1 162 ? -12.245 13.519 4.555 1.00 88.62 162 LYS A N 1
ATOM 1285 C CA . LYS A 1 162 ? -12.105 14.231 5.831 1.00 88.62 162 LYS A CA 1
ATOM 1286 C C . LYS A 1 162 ? -11.225 13.404 6.768 1.00 88.62 162 LYS A C 1
ATOM 1288 O O . LYS A 1 162 ? -11.641 12.322 7.170 1.00 88.62 162 LYS A O 1
ATOM 1293 N N . GLN A 1 163 ? -10.123 13.995 7.222 1.00 94.06 163 GLN A N 1
ATOM 1294 C CA . GLN A 1 163 ? -9.266 13.416 8.254 1.00 94.06 163 GLN A CA 1
ATOM 1295 C C . GLN A 1 163 ? -10.054 13.002 9.504 1.00 94.06 163 GLN A C 1
ATOM 1297 O O . GLN A 1 163 ? -10.772 13.800 10.122 1.00 94.06 163 GLN A O 1
ATOM 1302 N N . LEU A 1 164 ? -9.904 11.725 9.851 1.00 95.50 164 LEU A N 1
ATOM 1303 C CA . LEU A 1 164 ? -10.402 11.092 11.069 1.00 95.50 164 LEU A CA 1
ATOM 1304 C C . LEU A 1 164 ? -9.239 10.917 12.066 1.00 95.50 164 LEU A C 1
ATOM 1306 O O . LEU A 1 164 ? -8.076 10.949 11.661 1.00 95.50 164 LEU A O 1
ATOM 1310 N N . PRO A 1 165 ? -9.500 10.756 13.376 1.00 96.81 165 PRO A N 1
ATOM 1311 C CA . PRO A 1 165 ? -8.434 10.527 14.343 1.00 96.81 165 PRO A CA 1
ATOM 1312 C C . PRO A 1 165 ? -7.882 9.101 14.219 1.00 96.81 165 PRO A C 1
ATOM 1314 O O . PRO A 1 165 ? -8.642 8.145 14.063 1.00 96.81 165 PRO A O 1
ATOM 1317 N N . LEU A 1 166 ? -6.556 8.964 14.315 1.00 97.94 166 LEU A N 1
ATOM 1318 C CA . LEU A 1 166 ? -5.878 7.667 14.343 1.00 97.94 166 LEU A CA 1
ATOM 1319 C C . LEU A 1 166 ? -6.262 6.921 15.621 1.00 97.94 166 LEU A C 1
ATOM 1321 O O . LEU A 1 166 ? -6.101 7.460 16.719 1.00 97.94 166 LEU A O 1
ATOM 1325 N N . VAL A 1 167 ? -6.730 5.683 15.481 1.00 97.94 167 VAL A N 1
ATOM 1326 C CA . VAL A 1 167 ? -7.110 4.841 16.622 1.00 97.94 167 VAL A CA 1
ATOM 1327 C C . VAL A 1 167 ? -6.234 3.599 16.754 1.00 97.94 167 VAL A C 1
ATOM 1329 O O . VAL A 1 167 ? -5.986 3.156 17.872 1.00 97.94 167 VAL A O 1
ATOM 1332 N N . TYR A 1 168 ? -5.709 3.066 15.649 1.00 98.38 168 TYR A N 1
ATOM 1333 C CA . TYR A 1 168 ? -4.844 1.886 15.661 1.00 98.38 168 TYR A CA 1
ATOM 1334 C C . TYR A 1 168 ? -3.845 1.917 14.501 1.00 98.38 168 TYR A C 1
ATOM 1336 O O . TYR A 1 168 ? -4.175 2.367 13.407 1.00 98.38 168 TYR A O 1
ATOM 1344 N N . SER A 1 169 ? -2.623 1.434 14.726 1.00 98.00 169 SER A N 1
ATOM 1345 C CA . SER A 1 169 ? -1.621 1.242 13.675 1.00 98.00 169 SER A CA 1
ATOM 1346 C C . SER A 1 169 ? -0.653 0.127 14.054 1.00 98.00 169 SER A C 1
ATOM 1348 O O . SER A 1 169 ? -0.281 0.015 15.222 1.00 98.00 169 SER A O 1
ATOM 1350 N N . THR A 1 170 ? -0.232 -0.672 13.074 1.00 98.00 170 THR A N 1
ATOM 1351 C CA . THR A 1 170 ? 0.812 -1.688 13.247 1.00 98.00 170 THR A CA 1
ATOM 1352 C C . THR A 1 170 ? 1.576 -1.927 11.942 1.00 98.00 170 THR A C 1
ATOM 1354 O O . THR A 1 170 ? 1.036 -1.735 10.852 1.00 98.00 170 THR A O 1
ATOM 1357 N N . THR A 1 171 ? 2.832 -2.357 12.053 1.00 97.50 171 THR A N 1
ATOM 1358 C CA . THR A 1 171 ? 3.628 -2.939 10.954 1.00 97.50 171 THR A CA 1
ATOM 1359 C C . THR A 1 171 ? 3.641 -4.472 11.005 1.00 97.50 171 THR A C 1
ATOM 1361 O O . THR A 1 171 ? 4.179 -5.130 10.121 1.00 97.50 171 THR A O 1
ATOM 1364 N N . GLU A 1 172 ? 3.068 -5.049 12.062 1.00 97.12 172 GLU A N 1
ATOM 1365 C CA . GLU A 1 172 ? 3.065 -6.477 12.368 1.00 97.12 172 GLU A CA 1
ATOM 1366 C C . GLU A 1 172 ? 1.625 -6.995 12.349 1.00 97.12 172 GLU A C 1
ATOM 1368 O O . GLU A 1 172 ? 0.840 -6.696 13.255 1.00 97.12 172 GLU A O 1
ATOM 1373 N N . TRP A 1 173 ? 1.274 -7.747 11.306 1.00 98.00 173 TRP A N 1
ATOM 1374 C CA . TRP A 1 173 ? -0.008 -8.441 11.198 1.00 98.00 173 TRP A CA 1
ATOM 1375 C C . TRP A 1 173 ? 0.098 -9.697 10.323 1.00 98.00 173 TRP A C 1
ATOM 1377 O O . TRP A 1 173 ? 1.089 -9.911 9.624 1.00 98.00 173 TRP A O 1
ATOM 1387 N N . GLU A 1 174 ? -0.920 -10.546 10.399 1.00 97.88 174 GLU A N 1
ATOM 1388 C CA . GLU A 1 174 ? -1.138 -11.692 9.519 1.00 97.88 174 GLU A CA 1
ATOM 1389 C C . GLU A 1 174 ? -1.843 -11.227 8.238 1.00 97.88 174 GLU A C 1
ATOM 1391 O O . GLU A 1 174 ? -3.061 -10.999 8.209 1.00 97.88 174 GLU A O 1
ATOM 1396 N N . HIS A 1 175 ? -1.068 -11.048 7.174 1.00 97.19 175 HIS A N 1
ATOM 1397 C CA . HIS A 1 175 ? -1.569 -10.743 5.840 1.00 97.19 175 HIS A CA 1
ATOM 1398 C C . HIS A 1 175 ? -1.925 -12.052 5.092 1.00 97.19 175 HIS A C 1
ATOM 1400 O O . HIS A 1 175 ? -1.103 -12.966 5.086 1.00 97.19 175 HIS A O 1
ATOM 1406 N N . PRO A 1 176 ? -3.129 -12.183 4.496 1.00 95.12 176 PRO A N 1
ATOM 1407 C CA . PRO A 1 176 ? -3.504 -13.351 3.693 1.00 95.12 176 PRO A CA 1
ATOM 1408 C C . PRO A 1 176 ? -2.774 -13.373 2.342 1.00 95.12 176 PRO A C 1
ATOM 1410 O O . PRO A 1 176 ? -2.840 -12.404 1.589 1.00 95.12 176 PRO A O 1
ATOM 1413 N N . ASP A 1 177 ? -2.168 -14.497 1.966 1.00 91.12 177 ASP A N 1
ATOM 1414 C CA . ASP A 1 177 ? -1.543 -14.639 0.646 1.00 91.12 177 ASP A CA 1
ATOM 1415 C C . ASP A 1 177 ? -2.609 -14.718 -0.469 1.00 91.12 177 ASP A C 1
ATOM 1417 O O . ASP A 1 177 ? -3.127 -15.778 -0.844 1.00 91.12 177 ASP A O 1
ATOM 1421 N N . ILE A 1 178 ? -2.972 -13.545 -0.993 1.00 89.38 178 ILE A N 1
ATOM 1422 C CA . ILE A 1 178 ? -4.004 -13.394 -2.022 1.00 89.38 178 ILE A CA 1
ATOM 1423 C C . ILE A 1 178 ? -3.591 -14.088 -3.327 1.00 89.38 178 ILE A C 1
ATOM 1425 O O . ILE A 1 178 ? -4.456 -14.592 -4.048 1.00 89.38 178 ILE A O 1
ATOM 1429 N N . ALA A 1 179 ? -2.290 -14.160 -3.633 1.00 80.94 179 ALA A N 1
ATOM 1430 C CA . ALA A 1 179 ? -1.796 -14.745 -4.875 1.00 80.94 179 ALA A CA 1
ATOM 1431 C C . ALA A 1 179 ? -2.039 -16.260 -4.944 1.00 80.94 179 ALA A C 1
ATOM 1433 O O . ALA A 1 179 ? -2.305 -16.793 -6.026 1.00 80.94 179 ALA A O 1
ATOM 1434 N N . VAL A 1 180 ? -2.035 -16.948 -3.798 1.00 83.19 180 VAL A N 1
ATOM 1435 C CA . VAL A 1 180 ? -2.403 -18.375 -3.699 1.00 83.19 180 VAL A CA 1
ATOM 1436 C C . VAL A 1 180 ? -3.877 -18.603 -3.334 1.00 83.19 180 VAL A C 1
ATOM 1438 O O . VAL A 1 180 ? -4.312 -19.746 -3.170 1.00 83.19 180 VAL A O 1
ATOM 1441 N N . GLY A 1 181 ? -4.676 -17.532 -3.280 1.00 83.94 181 GLY A N 1
ATOM 1442 C CA . GLY A 1 181 ? -6.125 -17.577 -3.086 1.00 83.94 181 GLY A CA 1
ATOM 1443 C C . GLY A 1 181 ? -6.587 -17.559 -1.629 1.00 83.94 181 GLY A C 1
ATOM 1444 O O . GLY A 1 181 ? -7.749 -17.889 -1.366 1.00 83.94 181 GLY A O 1
ATOM 1445 N N . GLU A 1 182 ? -5.724 -17.186 -0.681 1.00 93.38 182 GLU A N 1
ATOM 1446 C CA . GLU A 1 182 ? -6.173 -16.861 0.671 1.00 93.38 182 GLU A CA 1
ATOM 1447 C C . GLU A 1 182 ? -7.021 -15.583 0.656 1.00 93.38 182 GLU A C 1
ATOM 1449 O O . GLU A 1 182 ? -6.932 -14.749 -0.244 1.00 93.38 182 GLU A O 1
ATOM 1454 N N . LEU A 1 183 ? -7.905 -15.446 1.643 1.00 96.56 183 LEU A N 1
ATOM 1455 C CA . LEU A 1 183 ? -8.865 -14.347 1.713 1.00 96.56 183 LEU A CA 1
ATOM 1456 C C . LEU A 1 183 ? -8.757 -13.646 3.069 1.00 96.56 183 LEU A C 1
ATOM 1458 O O . LEU A 1 183 ? -8.525 -14.329 4.072 1.00 96.56 183 LEU A O 1
ATOM 1462 N N . PRO A 1 184 ? -8.989 -12.321 3.139 1.00 97.44 184 PRO A N 1
ATOM 1463 C CA . PRO A 1 184 ? -9.066 -11.585 4.400 1.00 97.44 184 PRO A CA 1
ATOM 1464 C C . PRO A 1 184 ? -9.977 -12.248 5.436 1.00 97.44 184 PRO A C 1
ATOM 1466 O O . PRO A 1 184 ? -9.602 -12.362 6.597 1.00 97.44 184 PRO A O 1
ATOM 1469 N N . SER A 1 185 ? -11.132 -12.780 5.035 1.00 97.88 185 SER A N 1
ATOM 1470 C CA . SER A 1 185 ? -12.046 -13.482 5.943 1.00 97.88 185 SER A CA 1
ATOM 1471 C C . SER A 1 185 ? -11.464 -14.730 6.610 1.00 97.88 185 SER A C 1
ATOM 1473 O O . SER A 1 185 ? -12.005 -15.160 7.629 1.00 97.88 185 SER A O 1
ATOM 1475 N N . ASN A 1 186 ? -10.365 -15.292 6.100 1.00 96.38 186 ASN A N 1
ATOM 1476 C CA . ASN A 1 186 ? -9.674 -16.431 6.703 1.00 96.38 186 ASN A CA 1
ATOM 1477 C C . ASN A 1 186 ? -8.562 -16.019 7.684 1.00 96.38 186 ASN A C 1
ATOM 1479 O O . ASN A 1 186 ? -8.160 -16.853 8.492 1.00 96.38 186 ASN A O 1
ATOM 1483 N N . SER A 1 187 ? -8.093 -14.767 7.648 1.00 97.56 187 SER A N 1
ATOM 1484 C CA . SER A 1 187 ? -7.040 -14.260 8.541 1.00 97.56 187 SER A CA 1
ATOM 1485 C C . SER A 1 187 ? -7.616 -13.819 9.888 1.00 97.56 187 SER A C 1
ATOM 1487 O O . SER A 1 187 ? -8.617 -13.094 9.956 1.00 97.56 187 SER A O 1
ATOM 1489 N N . VAL A 1 188 ? -6.961 -14.217 10.984 1.00 98.06 188 VAL A N 1
ATOM 1490 C CA . VAL A 1 188 ? -7.385 -13.849 12.347 1.00 98.06 188 VAL A CA 1
ATOM 1491 C C . VAL A 1 188 ? -7.296 -12.337 12.547 1.00 98.06 188 VAL A C 1
ATOM 1493 O O . VAL A 1 188 ? -8.158 -11.735 13.201 1.00 98.06 188 VAL A O 1
ATOM 1496 N N . PHE A 1 189 ? -6.287 -11.711 11.941 1.00 98.56 189 PHE A N 1
ATOM 1497 C CA . PHE A 1 189 ? -6.126 -10.267 11.980 1.00 98.56 189 PHE A CA 1
ATOM 1498 C C . PHE A 1 189 ? -7.322 -9.543 11.373 1.00 98.56 189 PHE A C 1
ATOM 1500 O O . PHE A 1 189 ? -7.935 -8.707 12.033 1.00 98.56 189 PHE A O 1
ATOM 1507 N N . PHE A 1 190 ? -7.721 -9.906 10.158 1.00 98.38 190 PHE A N 1
ATOM 1508 C CA . PHE A 1 190 ? -8.828 -9.234 9.481 1.00 98.38 190 PHE A CA 1
ATOM 1509 C C . PHE A 1 190 ? -10.180 -9.512 10.140 1.00 98.38 190 PHE A C 1
ATOM 1511 O O . PHE A 1 190 ? -10.997 -8.596 10.252 1.00 98.38 190 PHE A O 1
ATOM 1518 N N . GLN A 1 191 ? -10.405 -10.725 10.656 1.00 98.56 191 GLN A N 1
ATOM 1519 C CA . GLN A 1 191 ? -11.610 -11.047 11.430 1.00 98.56 191 GLN A CA 1
ATOM 1520 C C . GLN A 1 191 ? -11.761 -10.141 12.659 1.00 98.56 191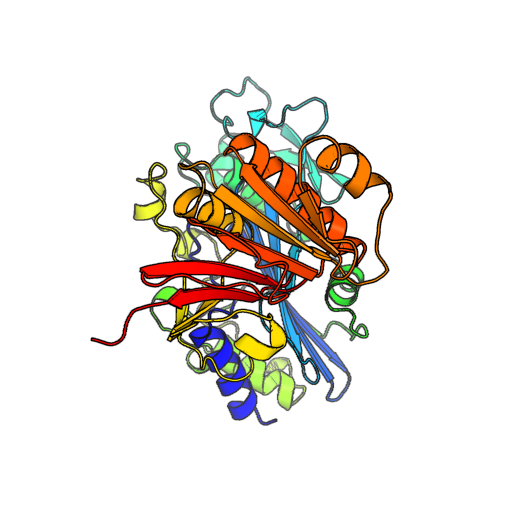 GLN A C 1
ATOM 1522 O O . GLN A 1 191 ? -12.811 -9.525 12.860 1.00 98.56 191 GLN A O 1
ATOM 1527 N N . THR A 1 192 ? -10.702 -10.026 13.464 1.00 98.50 192 THR A N 1
ATOM 1528 C CA . THR A 1 192 ? -10.730 -9.214 14.689 1.00 98.50 192 THR A CA 1
ATOM 1529 C C . THR A 1 192 ? -10.676 -7.714 14.406 1.00 98.50 192 THR A C 1
ATOM 1531 O O . THR A 1 192 ? -11.319 -6.939 15.111 1.00 98.50 192 THR A O 1
ATOM 1534 N N . LEU A 1 193 ? -10.002 -7.285 13.336 1.00 98.44 193 LEU A N 1
ATOM 1535 C CA . LEU A 1 193 ? -10.019 -5.899 12.869 1.00 98.44 193 LEU A CA 1
ATOM 1536 C C . LEU A 1 193 ? -11.427 -5.471 12.435 1.00 98.44 193 LEU A C 1
ATOM 1538 O O . LEU A 1 193 ? -11.888 -4.397 12.823 1.00 98.44 193 LEU A O 1
ATOM 1542 N N . ALA A 1 194 ? -12.139 -6.310 11.677 1.00 97.81 194 ALA A N 1
ATOM 1543 C CA . ALA A 1 194 ? -13.522 -6.036 11.295 1.00 97.81 194 ALA A CA 1
ATOM 1544 C C . ALA A 1 194 ? -14.432 -5.921 12.530 1.00 97.81 194 ALA A C 1
ATOM 1546 O O . ALA A 1 194 ? -15.241 -4.996 12.620 1.00 97.81 194 ALA A O 1
ATOM 1547 N N . GLU A 1 195 ? -14.274 -6.813 13.514 1.00 97.62 195 GLU A N 1
ATOM 1548 C CA . GLU A 1 195 ? -14.996 -6.721 14.786 1.00 97.62 195 GLU A CA 1
ATOM 1549 C C . GLU A 1 195 ? -14.672 -5.426 15.540 1.00 97.62 195 GLU A C 1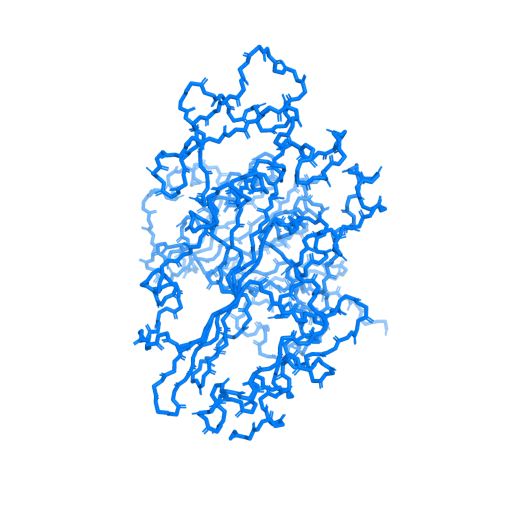
ATOM 1551 O O . GLU A 1 195 ? -15.594 -4.738 15.990 1.00 97.62 195 GLU A O 1
ATOM 1556 N N . ALA A 1 196 ? -13.397 -5.047 15.627 1.00 97.25 196 ALA A N 1
ATOM 1557 C CA . ALA A 1 196 ? -12.958 -3.826 16.291 1.00 97.25 196 ALA A CA 1
ATOM 1558 C C . ALA A 1 196 ? -13.569 -2.571 15.657 1.00 97.25 196 ALA A C 1
ATOM 1560 O O . ALA A 1 196 ? -14.074 -1.714 16.381 1.00 97.25 196 ALA A O 1
ATOM 1561 N N . ILE A 1 197 ? -13.600 -2.493 14.322 1.00 96.38 197 ILE A N 1
ATOM 1562 C CA . ILE A 1 197 ? -14.208 -1.382 13.575 1.00 96.38 197 ILE A CA 1
ATOM 1563 C C . ILE A 1 197 ? -15.706 -1.276 13.887 1.00 96.38 197 ILE A C 1
ATOM 1565 O O . ILE A 1 197 ? -16.203 -0.195 14.210 1.00 96.38 197 ILE A O 1
ATOM 1569 N N . ILE A 1 198 ? -16.441 -2.390 13.825 1.00 95.50 198 ILE A N 1
ATOM 1570 C CA . ILE A 1 198 ? -17.901 -2.394 14.003 1.00 95.50 198 ILE A CA 1
ATOM 1571 C C . ILE A 1 198 ? -18.310 -2.134 15.457 1.00 95.50 198 ILE A C 1
ATOM 1573 O O . ILE A 1 198 ? -19.309 -1.456 15.712 1.00 95.50 198 ILE A O 1
ATOM 1577 N N . THR A 1 199 ? -17.553 -2.667 16.415 1.00 94.81 199 THR A N 1
ATOM 1578 C CA . THR A 1 199 ? -17.855 -2.557 17.851 1.00 94.81 199 THR A CA 1
ATOM 1579 C C . THR A 1 199 ? -17.183 -1.363 18.527 1.00 94.81 199 THR A C 1
ATOM 1581 O O . THR A 1 199 ? -17.520 -1.047 19.669 1.00 94.81 199 THR A O 1
ATOM 1584 N N . ASN A 1 200 ? -16.274 -0.680 17.822 1.00 94.50 200 ASN A N 1
ATOM 1585 C CA . ASN A 1 200 ? -15.402 0.370 18.345 1.00 94.50 200 ASN A CA 1
ATOM 1586 C C . ASN A 1 200 ? -14.600 -0.100 19.579 1.00 94.50 200 ASN A C 1
ATOM 1588 O O . ASN A 1 200 ? -14.450 0.633 20.559 1.00 94.50 200 ASN A O 1
ATOM 1592 N N . ASN A 1 201 ? -14.138 -1.355 19.543 1.00 95.56 201 ASN A N 1
ATOM 1593 C CA . ASN A 1 201 ? -13.379 -2.010 20.607 1.00 95.56 201 ASN A CA 1
ATOM 1594 C C . ASN A 1 201 ? -12.024 -2.496 20.080 1.00 95.56 201 ASN A C 1
ATOM 1596 O O . ASN A 1 201 ? -11.906 -3.603 19.565 1.00 95.56 201 ASN A O 1
ATOM 1600 N N . LEU A 1 202 ? -10.989 -1.677 20.233 1.00 96.50 202 LEU A N 1
ATOM 1601 C CA . LEU A 1 202 ? -9.652 -1.973 19.706 1.00 96.50 202 LEU A CA 1
ATOM 1602 C C . LEU A 1 202 ? -8.933 -3.085 20.482 1.00 96.50 202 LEU A C 1
ATOM 1604 O O . LEU A 1 202 ? -8.043 -3.727 19.934 1.00 96.50 202 LEU A O 1
ATOM 1608 N N . ASP A 1 203 ? -9.346 -3.358 21.724 1.00 96.75 203 ASP A N 1
ATOM 1609 C CA . ASP A 1 203 ? -8.721 -4.374 22.582 1.00 96.75 203 ASP A CA 1
ATOM 1610 C C . ASP A 1 203 ? -8.930 -5.807 22.058 1.00 96.75 203 ASP A C 1
ATOM 1612 O O . ASP A 1 203 ? -8.285 -6.739 22.539 1.00 96.75 203 ASP A O 1
ATOM 1616 N N . CYS A 1 204 ? -9.846 -6.006 21.100 1.00 96.62 204 CYS A N 1
ATOM 1617 C CA . CYS A 1 204 ? -10.079 -7.312 20.483 1.00 96.62 204 CYS A CA 1
ATOM 1618 C C . CYS A 1 204 ? -9.166 -7.610 19.286 1.00 96.62 204 CYS A C 1
ATOM 1620 O O . CYS A 1 204 ? -9.132 -8.762 18.855 1.00 96.62 204 CYS A O 1
ATOM 1622 N N . ILE A 1 205 ? -8.423 -6.619 18.771 1.00 98.12 205 ILE A N 1
ATOM 1623 C CA . ILE A 1 205 ? -7.546 -6.809 17.610 1.00 98.12 205 ILE A CA 1
ATOM 1624 C C . ILE A 1 205 ? -6.433 -7.794 17.973 1.00 98.12 205 ILE A C 1
ATOM 1626 O O . ILE A 1 205 ? -5.668 -7.580 18.915 1.00 98.12 205 ILE A O 1
ATOM 1630 N N . ASN A 1 206 ? -6.329 -8.864 17.193 1.00 97.94 206 ASN A N 1
ATOM 1631 C CA . ASN A 1 206 ? -5.289 -9.873 17.304 1.00 97.94 206 ASN A CA 1
ATOM 1632 C C . ASN A 1 206 ? -4.436 -9.838 16.037 1.00 97.94 206 ASN A C 1
ATOM 1634 O O . ASN A 1 206 ? -4.973 -9.930 14.944 1.00 97.94 206 ASN A O 1
ATOM 1638 N N . THR A 1 207 ? -3.117 -9.727 16.165 1.00 97.06 207 THR A N 1
ATOM 1639 C CA . THR A 1 207 ? -2.204 -9.658 15.014 1.00 97.06 207 THR A CA 1
ATOM 1640 C C . THR A 1 207 ? -2.066 -10.977 14.256 1.00 97.06 207 THR A C 1
ATOM 1642 O O . THR A 1 207 ? -1.523 -10.958 13.158 1.00 97.06 207 THR A O 1
ATOM 1645 N N . GLY A 1 208 ? -2.548 -12.095 14.811 1.00 96.56 208 GLY A N 1
ATOM 1646 C CA . GLY A 1 208 ? -2.453 -13.414 14.186 1.00 96.56 208 GLY A CA 1
ATOM 1647 C C . GLY A 1 208 ? -1.015 -13.930 14.094 1.00 96.56 208 GLY A C 1
ATOM 1648 O O . GLY A 1 208 ? -0.133 -13.497 14.847 1.00 96.56 208 GLY A O 1
ATOM 1649 N N . ASP A 1 209 ? -0.788 -14.857 13.165 1.00 96.25 209 ASP A N 1
ATOM 1650 C CA . ASP A 1 209 ? 0.546 -15.351 12.818 1.00 96.25 209 ASP A CA 1
ATOM 1651 C C . ASP A 1 209 ? 1.249 -14.328 11.908 1.00 96.25 209 ASP A C 1
ATOM 1653 O O . ASP A 1 209 ? 1.153 -14.367 10.683 1.00 96.25 209 ASP A O 1
ATOM 1657 N N . VAL A 1 210 ? 1.927 -13.360 12.535 1.00 97.00 210 VAL A N 1
ATOM 1658 C CA . VAL A 1 210 ? 2.558 -12.219 11.852 1.00 97.00 210 VAL A CA 1
ATOM 1659 C C . VAL A 1 210 ? 3.502 -12.682 10.744 1.00 97.00 210 VAL A C 1
ATOM 1661 O O . VAL A 1 210 ? 4.499 -13.360 11.003 1.00 97.00 210 VAL A O 1
ATOM 1664 N N . ASN A 1 211 ? 3.229 -12.236 9.518 1.00 95.31 211 ASN A N 1
ATOM 1665 C CA . ASN A 1 211 ? 4.006 -12.597 8.336 1.00 95.31 211 ASN A CA 1
ATOM 1666 C C . ASN A 1 211 ? 4.458 -11.387 7.502 1.00 95.31 211 ASN A C 1
ATOM 1668 O O . ASN A 1 211 ? 5.141 -11.577 6.508 1.00 95.31 211 ASN A O 1
ATOM 1672 N N . THR A 1 212 ? 4.200 -10.146 7.911 1.00 94.50 212 THR A N 1
ATOM 1673 C CA . THR A 1 212 ? 4.496 -8.915 7.138 1.00 94.50 212 THR A CA 1
ATOM 1674 C C . THR A 1 212 ? 5.976 -8.556 6.974 1.00 94.50 212 THR A C 1
ATOM 1676 O O . THR A 1 212 ? 6.319 -7.573 6.313 1.00 94.50 212 THR A O 1
ATOM 1679 N N . PHE A 1 213 ? 6.882 -9.346 7.547 1.00 91.00 213 PHE A N 1
ATOM 1680 C CA . PHE A 1 213 ? 8.311 -9.189 7.312 1.00 91.00 213 PHE A CA 1
ATOM 1681 C C . PHE A 1 213 ? 8.680 -9.664 5.899 1.00 91.00 213 PHE A C 1
ATOM 1683 O O . PHE A 1 213 ? 8.344 -10.783 5.516 1.00 91.00 213 PHE A O 1
ATOM 1690 N N . TRP A 1 214 ? 9.408 -8.841 5.134 1.00 87.25 214 TRP A N 1
ATOM 1691 C CA . TRP A 1 214 ? 9.653 -9.051 3.696 1.00 87.25 214 TRP A CA 1
ATOM 1692 C C . TRP A 1 214 ? 10.214 -10.421 3.325 1.00 87.25 214 TRP A C 1
ATOM 1694 O O . TRP A 1 214 ? 9.934 -10.910 2.239 1.00 87.25 214 TRP A O 1
ATOM 1704 N N . LYS A 1 215 ? 10.976 -11.064 4.215 1.00 84.38 215 LYS A N 1
ATOM 1705 C CA . LYS A 1 215 ? 11.528 -12.405 3.969 1.00 84.38 215 LYS A CA 1
ATOM 1706 C C . LYS A 1 215 ? 10.474 -13.478 3.747 1.00 84.38 215 LYS A C 1
ATOM 1708 O O . LYS A 1 215 ? 10.763 -14.460 3.079 1.00 84.38 215 LYS A O 1
ATOM 1713 N N . ASN A 1 216 ? 9.283 -13.297 4.306 1.00 87.25 216 ASN A N 1
ATOM 1714 C CA . ASN A 1 216 ? 8.186 -14.242 4.126 1.00 87.25 216 ASN A CA 1
ATOM 1715 C C . ASN A 1 216 ? 7.550 -14.137 2.731 1.00 87.25 216 ASN A C 1
ATOM 1717 O O . ASN A 1 216 ? 6.770 -15.005 2.368 1.00 87.25 216 ASN A O 1
ATOM 1721 N N . TRP A 1 217 ? 7.892 -13.092 1.971 1.00 84.50 217 TRP A N 1
ATOM 1722 C CA . TRP A 1 217 ? 7.291 -12.742 0.683 1.00 84.50 217 TRP A CA 1
ATOM 1723 C C . TRP A 1 217 ? 8.327 -12.660 -0.446 1.00 84.50 217 TRP A C 1
ATOM 1725 O O . TRP A 1 217 ? 8.060 -12.108 -1.511 1.00 84.50 217 TRP A O 1
ATOM 1735 N N . LEU A 1 218 ? 9.541 -13.170 -0.211 1.00 72.62 218 LEU A N 1
ATOM 1736 C CA . LEU A 1 218 ? 10.563 -13.269 -1.247 1.00 72.62 218 LEU A CA 1
ATOM 1737 C C . LEU A 1 218 ? 10.229 -14.440 -2.172 1.00 72.62 218 LEU A C 1
ATOM 1739 O O . LEU A 1 218 ? 10.242 -15.592 -1.745 1.00 72.62 218 LEU A O 1
ATOM 1743 N N . ASP A 1 219 ? 9.998 -14.147 -3.447 1.00 59.56 219 ASP A N 1
ATOM 1744 C CA . ASP A 1 219 ? 9.970 -15.168 -4.489 1.00 59.56 219 ASP A CA 1
ATOM 1745 C C . ASP A 1 219 ? 11.413 -15.458 -4.945 1.00 59.56 219 ASP A C 1
ATOM 1747 O O . ASP A 1 219 ? 12.010 -14.712 -5.727 1.00 59.56 219 ASP A O 1
ATOM 1751 N N . GLU A 1 220 ? 12.001 -16.534 -4.412 1.00 50.69 220 GLU A N 1
ATOM 1752 C CA . GLU A 1 220 ? 13.344 -17.003 -4.789 1.00 50.69 220 GLU A CA 1
ATOM 1753 C C . GLU A 1 220 ? 13.451 -17.343 -6.292 1.00 50.69 220 GLU A C 1
ATOM 1755 O O . GLU A 1 220 ? 14.540 -17.259 -6.863 1.00 50.69 220 GLU A O 1
ATOM 1760 N N . GLU A 1 221 ? 12.339 -17.689 -6.952 1.00 42.56 221 GLU A N 1
ATOM 1761 C CA . GLU A 1 221 ? 12.284 -18.086 -8.363 1.00 42.56 221 GLU A CA 1
ATOM 1762 C C . GLU A 1 221 ? 12.213 -16.862 -9.299 1.00 42.56 221 GLU A C 1
ATOM 1764 O O . GLU A 1 221 ? 12.870 -16.846 -10.348 1.00 42.56 221 GLU A O 1
ATOM 1769 N N . ALA A 1 222 ? 11.512 -15.796 -8.887 1.00 45.81 222 ALA A N 1
ATOM 1770 C CA . ALA A 1 222 ? 11.505 -14.497 -9.572 1.00 45.81 222 ALA A CA 1
ATOM 1771 C C . ALA A 1 222 ? 12.849 -13.757 -9.445 1.00 45.81 222 ALA A C 1
ATOM 1773 O O . ALA A 1 222 ? 13.333 -13.167 -10.413 1.00 45.81 222 ALA A O 1
ATOM 1774 N N . LEU A 1 223 ? 13.504 -13.853 -8.281 1.00 43.81 223 LEU A N 1
ATOM 1775 C CA . LEU A 1 223 ? 14.843 -13.297 -8.044 1.00 43.81 223 LEU A CA 1
ATOM 1776 C C . LEU A 1 223 ? 15.922 -13.940 -8.932 1.00 43.81 223 LEU A C 1
ATOM 1778 O O . LEU A 1 223 ? 16.938 -13.310 -9.218 1.00 43.81 223 LEU A O 1
ATOM 1782 N N . ALA A 1 224 ? 15.721 -15.183 -9.379 1.00 39.41 224 ALA A N 1
ATOM 1783 C CA . ALA A 1 224 ? 16.664 -15.899 -10.236 1.00 39.41 224 ALA A CA 1
ATOM 1784 C C . ALA A 1 224 ? 16.512 -15.580 -11.738 1.00 39.41 224 ALA A C 1
ATOM 1786 O O . ALA A 1 224 ? 17.421 -15.882 -12.512 1.00 39.41 224 ALA A O 1
ATOM 1787 N N . ASN A 1 225 ? 15.394 -14.974 -12.161 1.00 36.56 225 ASN A N 1
ATOM 1788 C CA . ASN A 1 225 ? 15.029 -14.797 -13.573 1.00 36.56 225 ASN A CA 1
ATOM 1789 C C . ASN A 1 225 ? 14.633 -13.347 -13.911 1.00 36.56 225 ASN A C 1
ATOM 1791 O O . ASN A 1 225 ? 13.632 -13.105 -14.582 1.00 36.56 225 ASN A O 1
ATOM 1795 N N . ILE A 1 226 ? 15.450 -12.372 -13.497 1.00 41.72 226 ILE A N 1
ATOM 1796 C CA . ILE A 1 226 ? 15.224 -10.932 -13.750 1.00 41.72 226 ILE A CA 1
ATOM 1797 C C . ILE A 1 226 ? 15.120 -10.596 -15.256 1.00 41.72 226 ILE A C 1
ATOM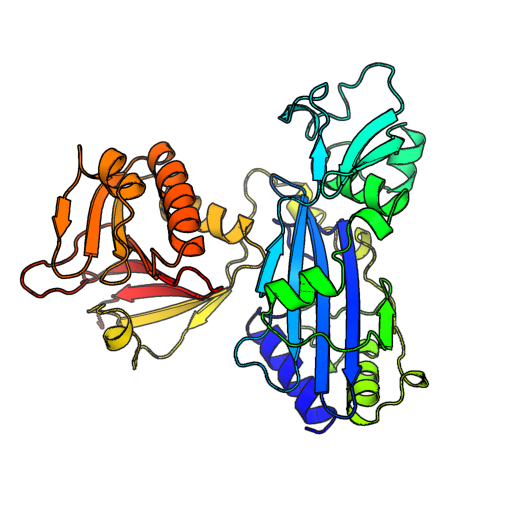 1799 O O . ILE A 1 226 ? 14.548 -9.572 -15.619 1.00 41.72 226 ILE A O 1
ATOM 1803 N N . GLU A 1 227 ? 15.602 -11.459 -16.161 1.00 34.50 227 GLU A N 1
ATOM 1804 C CA . GLU A 1 227 ? 15.443 -11.233 -17.606 1.00 34.50 227 GLU A CA 1
ATOM 1805 C C . GLU A 1 227 ? 13.999 -11.393 -18.112 1.00 34.50 227 GLU A C 1
ATOM 1807 O O . GLU A 1 227 ? 13.691 -10.876 -19.184 1.00 34.50 227 GLU A O 1
ATOM 1812 N N . ILE A 1 228 ? 13.100 -12.062 -17.380 1.00 37.69 228 ILE A N 1
ATOM 1813 C CA . ILE A 1 228 ? 11.683 -12.175 -17.754 1.00 37.69 228 ILE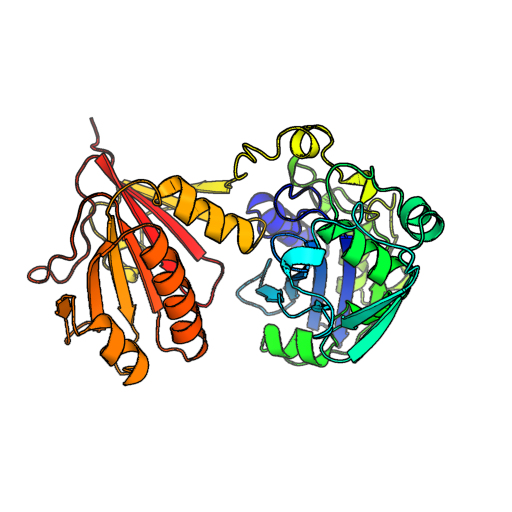 A CA 1
ATOM 1814 C C . ILE A 1 228 ? 10.844 -12.285 -16.475 1.00 37.69 228 ILE A C 1
ATOM 1816 O O . ILE A 1 228 ? 10.459 -13.381 -16.069 1.00 37.69 228 ILE A O 1
ATOM 1820 N N . VAL A 1 229 ? 10.520 -11.157 -15.839 1.00 38.91 229 VAL A N 1
ATOM 1821 C CA . VAL A 1 229 ? 9.382 -11.151 -14.913 1.00 38.91 229 VAL A CA 1
ATOM 1822 C C . VAL A 1 229 ? 8.126 -11.221 -15.779 1.00 38.91 229 VAL A C 1
ATOM 1824 O O . VAL A 1 229 ? 7.766 -10.250 -16.446 1.00 38.91 229 VAL A O 1
ATOM 1827 N N . GLU A 1 230 ? 7.479 -12.388 -15.831 1.00 38.75 230 GLU A N 1
ATOM 1828 C CA . GLU A 1 230 ? 6.122 -12.481 -16.369 1.00 38.75 230 GLU A CA 1
ATOM 1829 C C . GLU A 1 230 ? 5.250 -11.511 -15.566 1.00 38.75 230 GLU A C 1
ATOM 1831 O O . GLU A 1 230 ? 5.000 -11.709 -14.378 1.00 38.75 230 GLU A O 1
ATOM 1836 N N . THR A 1 231 ? 4.823 -10.422 -16.202 1.00 45.66 231 THR A N 1
ATOM 1837 C CA . THR A 1 231 ? 3.925 -9.432 -15.607 1.00 45.66 231 THR A CA 1
ATOM 1838 C C . THR A 1 231 ? 2.654 -10.178 -15.193 1.00 45.66 231 THR A C 1
ATOM 1840 O O . THR A 1 231 ? 1.891 -10.616 -16.061 1.00 45.66 231 THR A O 1
ATOM 1843 N N . LYS A 1 232 ? 2.436 -10.397 -13.885 1.00 44.94 232 LYS A N 1
ATOM 1844 C CA . LYS A 1 232 ? 1.235 -11.072 -13.358 1.00 44.94 232 LYS A CA 1
ATOM 1845 C C . LYS A 1 232 ? 0.028 -10.156 -13.582 1.00 44.94 232 LYS A C 1
ATOM 1847 O O . LYS A 1 232 ? -0.372 -9.374 -12.731 1.00 44.94 232 LYS A O 1
ATOM 1852 N N . MET A 1 233 ? -0.518 -10.214 -14.790 1.00 52.06 233 MET A N 1
ATOM 1853 C CA . MET A 1 233 ? -1.619 -9.376 -15.239 1.00 52.06 233 MET A CA 1
ATOM 1854 C C . MET A 1 233 ? -2.944 -10.058 -14.906 1.00 52.06 233 MET A C 1
ATOM 1856 O O . MET A 1 233 ? -3.272 -11.108 -15.467 1.00 52.06 233 MET A O 1
ATOM 1860 N N . PHE A 1 234 ? -3.736 -9.452 -14.027 1.00 57.28 234 PHE A N 1
ATOM 1861 C CA . PHE A 1 234 ? -5.059 -9.971 -13.698 1.00 57.28 234 PHE A CA 1
ATOM 1862 C C . PHE A 1 234 ? -6.088 -9.390 -14.668 1.00 57.28 234 PHE A C 1
ATOM 1864 O O . PHE A 1 234 ? -6.379 -8.195 -14.663 1.00 57.28 234 PHE A O 1
ATOM 1871 N N . GLN A 1 235 ? -6.622 -10.246 -15.542 1.00 64.12 235 GLN A N 1
ATOM 1872 C CA . GLN A 1 235 ? -7.658 -9.882 -16.509 1.00 64.12 235 GLN A CA 1
ATOM 1873 C C . GLN A 1 235 ? -9.007 -10.426 -16.044 1.00 64.12 235 GLN A C 1
ATOM 1875 O O . GLN A 1 235 ? -9.257 -11.633 -16.101 1.00 64.12 235 GLN A O 1
ATOM 1880 N N . LYS A 1 236 ? -9.917 -9.537 -15.644 1.00 69.00 236 LYS A N 1
ATOM 1881 C CA . LYS A 1 236 ? -11.297 -9.905 -15.319 1.00 69.00 236 LYS A CA 1
ATOM 1882 C C . LYS A 1 236 ? -12.205 -9.555 -16.483 1.00 69.00 236 LYS A C 1
ATOM 1884 O O . LYS A 1 236 ? -12.368 -8.383 -16.812 1.00 69.00 236 LYS A O 1
ATOM 1889 N N . LYS A 1 237 ? -12.825 -10.564 -17.096 1.00 77.06 237 LYS A N 1
ATOM 1890 C CA . LYS A 1 237 ? -13.833 -10.334 -18.137 1.00 77.06 237 LYS A CA 1
ATOM 1891 C C . LYS A 1 237 ? -15.030 -9.598 -17.530 1.00 77.06 237 LYS A C 1
ATOM 1893 O O . LYS A 1 237 ? -15.575 -10.048 -16.522 1.00 77.06 237 LYS A O 1
ATOM 1898 N N . ILE A 1 238 ? -15.427 -8.493 -18.146 1.00 78.75 238 ILE A N 1
ATOM 1899 C CA . ILE A 1 238 ? -16.566 -7.670 -17.734 1.00 78.75 238 ILE A CA 1
ATOM 1900 C C . ILE A 1 238 ? -17.565 -7.525 -18.884 1.00 78.75 238 ILE A C 1
ATOM 1902 O O . ILE A 1 238 ? -17.240 -7.794 -20.045 1.00 78.75 238 ILE A O 1
ATOM 1906 N N . ASP A 1 239 ? -18.797 -7.142 -18.550 1.00 79.06 239 ASP A N 1
ATOM 1907 C CA . ASP A 1 239 ? -19.824 -6.890 -19.555 1.00 79.06 239 ASP A CA 1
ATOM 1908 C C . ASP A 1 239 ? -19.451 -5.675 -20.408 1.00 79.06 239 ASP A C 1
ATOM 1910 O O . ASP A 1 239 ? -18.989 -4.652 -19.916 1.00 79.06 239 ASP A O 1
ATOM 1914 N N . VAL A 1 240 ? -19.672 -5.809 -21.715 1.00 78.38 240 VAL A N 1
ATOM 1915 C CA . VAL A 1 240 ? -19.404 -4.756 -22.708 1.00 78.38 240 VAL A CA 1
ATOM 1916 C C . VAL A 1 240 ? -20.464 -3.645 -22.654 1.00 78.38 240 VAL A C 1
ATOM 1918 O O . VAL A 1 240 ? -20.255 -2.552 -23.182 1.00 78.38 240 VAL A O 1
ATOM 1921 N N . ALA A 1 241 ? -21.619 -3.926 -22.039 1.00 68.00 241 ALA A N 1
ATOM 1922 C CA . ALA A 1 241 ? -22.708 -2.967 -21.910 1.00 68.00 241 ALA A CA 1
ATOM 1923 C C . ALA A 1 241 ? -22.226 -1.709 -21.169 1.00 68.00 241 ALA A C 1
ATOM 1925 O O . ALA A 1 241 ? -21.444 -1.799 -20.229 1.00 68.00 241 ALA A O 1
ATOM 1926 N N . ASP A 1 242 ? -22.664 -0.546 -21.645 1.00 65.50 242 ASP A N 1
ATOM 1927 C CA . ASP A 1 242 ? -22.257 0.800 -21.215 1.00 65.50 242 ASP A CA 1
ATOM 1928 C C . ASP A 1 242 ? -20.809 1.207 -21.575 1.00 65.50 242 ASP A C 1
ATOM 1930 O O . ASP A 1 242 ? -20.592 2.364 -21.930 1.00 65.50 242 ASP A O 1
ATOM 1934 N N . PHE A 1 243 ? -19.850 0.276 -21.687 1.00 73.06 243 PHE A N 1
ATOM 1935 C CA . PHE A 1 243 ? -18.463 0.593 -22.072 1.00 73.06 243 PHE A CA 1
ATOM 1936 C C . PHE A 1 243 ? -18.332 1.200 -23.480 1.00 73.06 243 PHE A C 1
ATOM 1938 O O . PHE A 1 243 ? -17.652 2.207 -23.671 1.00 73.06 243 PHE A O 1
ATOM 1945 N N . GLU A 1 244 ? -19.001 0.635 -24.490 1.00 71.50 244 GLU A N 1
ATOM 1946 C CA . GLU A 1 244 ? -18.961 1.203 -25.851 1.00 71.50 244 GLU A CA 1
ATOM 1947 C C . GLU A 1 244 ? -19.552 2.628 -25.905 1.00 71.50 244 GLU A C 1
ATOM 1949 O O . GLU A 1 244 ? -19.117 3.457 -26.710 1.00 71.50 244 GLU A O 1
ATOM 1954 N N . CYS A 1 245 ? -20.520 2.929 -25.032 1.00 68.00 245 CYS A N 1
ATOM 1955 C CA . CYS A 1 245 ? -21.139 4.249 -24.918 1.00 68.00 245 CYS A CA 1
ATOM 1956 C C . CYS A 1 245 ? -20.220 5.236 -24.195 1.00 68.00 245 CYS A C 1
ATOM 1958 O O . CYS A 1 245 ? -20.001 6.340 -24.694 1.00 68.00 245 CYS A O 1
ATOM 1960 N N . ASP A 1 246 ? -19.664 4.830 -23.055 1.00 70.06 246 ASP A N 1
ATOM 1961 C CA . ASP A 1 246 ? -18.839 5.687 -22.208 1.00 70.06 246 ASP A CA 1
ATOM 1962 C C . ASP A 1 246 ? -17.512 6.034 -22.881 1.00 70.06 246 ASP A C 1
ATOM 1964 O O . ASP A 1 246 ? -17.050 7.173 -22.777 1.00 70.06 246 ASP A O 1
ATOM 1968 N N . TYR A 1 247 ? -16.927 5.087 -23.620 1.00 72.19 247 TYR A N 1
ATOM 1969 C CA . TYR A 1 247 ? -15.614 5.222 -24.257 1.00 72.19 247 TYR A CA 1
ATOM 1970 C C . TYR A 1 247 ? -15.676 5.505 -25.763 1.00 72.19 247 TYR A C 1
ATOM 1972 O O . TYR A 1 247 ? -14.631 5.624 -26.400 1.00 72.19 247 TYR A O 1
ATOM 1980 N N . GLU A 1 248 ? -16.878 5.634 -26.338 1.00 74.94 248 GLU A N 1
ATOM 1981 C CA . GLU A 1 248 ? -17.100 5.852 -27.779 1.00 74.94 248 GLU A CA 1
ATOM 1982 C C . GLU A 1 248 ? -16.328 4.850 -28.669 1.00 74.94 248 GLU A C 1
ATOM 1984 O O . GLU A 1 248 ? -15.894 5.166 -29.786 1.00 74.94 248 GLU A O 1
ATOM 1989 N N . LEU A 1 249 ? -16.151 3.633 -28.148 1.00 76.12 249 LEU A N 1
ATOM 1990 C CA . LEU A 1 249 ? -15.408 2.535 -28.752 1.00 76.12 249 LEU A CA 1
ATOM 1991 C C . LEU A 1 249 ? -16.390 1.537 -29.355 1.00 76.12 249 LEU A C 1
ATOM 1993 O O . LEU A 1 249 ? -17.365 1.163 -28.718 1.00 76.12 249 LEU A O 1
ATOM 1997 N N . ARG A 1 250 ? -16.147 1.112 -30.594 1.00 81.31 250 ARG A N 1
ATOM 1998 C CA . ARG A 1 250 ? -17.015 0.191 -31.333 1.00 81.31 250 ARG A CA 1
ATOM 1999 C C . ARG A 1 250 ? -16.298 -1.091 -31.702 1.00 81.31 250 ARG A C 1
ATOM 2001 O O . ARG A 1 250 ? -15.124 -1.076 -32.086 1.00 81.31 250 ARG A O 1
ATOM 2008 N N . GLY A 1 251 ? -17.079 -2.164 -31.742 1.00 78.81 251 GLY A N 1
ATOM 2009 C CA . GLY A 1 251 ? -16.604 -3.479 -32.152 1.00 78.81 251 GLY A CA 1
ATOM 2010 C C . GLY A 1 251 ? -15.954 -4.220 -30.995 1.00 78.81 251 GLY A C 1
ATOM 2011 O O . GLY A 1 251 ? -15.080 -5.043 -31.224 1.00 78.81 251 GLY A O 1
ATOM 2012 N N . VAL A 1 252 ? -16.343 -3.921 -29.758 1.00 82.94 252 VAL A N 1
ATOM 2013 C CA . VAL A 1 252 ? -15.863 -4.654 -28.592 1.00 82.94 252 VAL A CA 1
ATOM 2014 C C . VAL A 1 252 ? -16.691 -5.932 -28.475 1.00 82.94 252 VAL A C 1
ATOM 2016 O O . VAL A 1 252 ? -17.885 -5.889 -28.199 1.00 82.94 252 VAL A O 1
ATOM 2019 N N . SER A 1 253 ? -16.077 -7.088 -28.715 1.00 84.44 253 SER A N 1
ATOM 2020 C CA . SER A 1 253 ? -16.724 -8.385 -28.473 1.00 84.44 253 SER A CA 1
ATOM 2021 C C . SER A 1 253 ? -16.408 -8.913 -27.076 1.00 84.44 253 SER A C 1
ATOM 2023 O O . SER A 1 253 ? -17.196 -9.648 -26.487 1.00 84.44 253 SER A O 1
ATOM 2025 N N . GLU A 1 254 ? -15.227 -8.572 -26.561 1.00 84.62 254 GLU A N 1
ATOM 2026 C CA . GLU A 1 254 ? -14.774 -8.941 -25.228 1.00 84.62 254 GLU A CA 1
ATOM 2027 C C . GLU A 1 254 ? -14.089 -7.758 -24.566 1.00 84.62 254 GLU A C 1
ATOM 2029 O O . GLU A 1 254 ? -13.316 -7.036 -25.197 1.00 84.62 254 GLU A O 1
ATOM 2034 N N . LEU A 1 255 ? -14.359 -7.591 -23.279 1.00 82.69 255 LEU A N 1
ATOM 2035 C CA . LEU A 1 255 ? -13.798 -6.531 -22.472 1.00 82.69 255 LEU A CA 1
ATOM 2036 C C . LEU A 1 255 ? -13.244 -7.128 -21.188 1.00 82.69 255 LEU A C 1
ATOM 2038 O O . LEU A 1 255 ? -13.906 -7.930 -20.528 1.00 82.69 255 LEU A O 1
ATOM 2042 N N . TYR A 1 256 ? -12.027 -6.733 -20.848 1.00 76.81 256 TYR A N 1
ATOM 2043 C CA . TYR A 1 256 ? -11.356 -7.157 -19.634 1.00 76.81 256 TYR A CA 1
ATOM 2044 C C . TYR A 1 256 ? -10.957 -5.926 -18.838 1.00 76.81 256 TYR A C 1
ATOM 2046 O O . TYR A 1 256 ? -10.253 -5.080 -19.378 1.00 76.81 256 TYR A O 1
ATOM 2054 N N . LYS A 1 257 ? -11.365 -5.834 -17.570 1.00 75.88 257 LYS A N 1
ATOM 2055 C CA . LYS A 1 257 ? -10.718 -4.923 -16.621 1.00 75.88 257 LYS A CA 1
ATOM 2056 C C . LYS A 1 257 ? -9.341 -5.504 -16.307 1.00 75.88 257 LYS A C 1
ATOM 2058 O O . LYS A 1 257 ? -9.236 -6.699 -16.014 1.00 75.88 257 LYS A O 1
ATOM 2063 N N . ILE A 1 258 ? -8.314 -4.678 -16.431 1.00 69.25 258 ILE A N 1
ATOM 2064 C CA . ILE A 1 258 ? -6.947 -4.989 -16.039 1.00 69.25 258 ILE A CA 1
ATOM 2065 C C . ILE A 1 258 ? 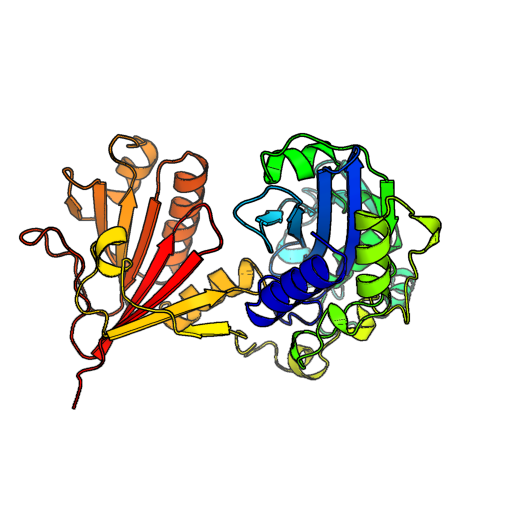-6.697 -4.285 -14.713 1.00 69.25 258 ILE A C 1
ATOM 2067 O O . ILE A 1 258 ? -6.854 -3.067 -14.625 1.00 69.25 258 ILE A O 1
ATOM 2071 N N . THR A 1 259 ? -6.304 -5.060 -13.710 1.00 61.88 259 THR A N 1
ATOM 2072 C CA . THR A 1 259 ? -5.790 -4.534 -12.446 1.00 61.88 259 THR A CA 1
ATOM 2073 C C . THR A 1 259 ? -4.285 -4.764 -12.412 1.00 61.88 259 THR A C 1
ATOM 2075 O O . THR A 1 259 ? -3.800 -5.814 -12.849 1.00 61.88 259 THR A O 1
ATOM 2078 N N . PHE A 1 260 ? -3.552 -3.772 -11.918 1.00 62.41 260 PHE A N 1
ATOM 2079 C CA . PHE A 1 260 ? -2.103 -3.827 -11.779 1.00 62.41 260 PHE A CA 1
ATOM 2080 C C . PHE A 1 260 ? -1.735 -3.960 -10.312 1.00 62.41 260 PHE A C 1
ATOM 2082 O O . PHE A 1 260 ? -2.367 -3.351 -9.454 1.00 62.41 260 PHE A O 1
ATOM 2089 N N . SER A 1 261 ? -0.695 -4.738 -10.041 1.00 54.50 261 SER A N 1
ATOM 2090 C CA . SER A 1 261 ? -0.140 -4.911 -8.701 1.00 54.50 261 SER A CA 1
ATOM 2091 C C . SER A 1 261 ? 0.804 -3.777 -8.282 1.00 54.50 261 SER A C 1
ATOM 2093 O O . SER A 1 261 ? 1.193 -3.728 -7.121 1.00 54.50 261 SER A O 1
ATOM 2095 N N . SER A 1 262 ? 1.182 -2.893 -9.212 1.00 54.62 262 SER A N 1
ATOM 2096 C CA . SER A 1 262 ? 1.947 -1.664 -8.978 1.00 54.62 262 SER A CA 1
ATOM 2097 C C . SER A 1 262 ? 1.834 -0.722 -10.182 1.00 54.62 262 SER A C 1
ATOM 2099 O O . SER A 1 262 ? 1.414 -1.119 -11.276 1.00 54.62 262 SER A O 1
ATOM 2101 N N . GLU A 1 263 ? 2.274 0.522 -10.023 1.00 58.12 263 GLU A N 1
ATOM 2102 C CA . GLU A 1 263 ? 2.411 1.449 -11.148 1.00 58.12 263 GLU A CA 1
ATOM 2103 C C . GLU A 1 263 ? 3.458 0.974 -12.175 1.00 58.12 263 GLU A C 1
ATOM 2105 O O . GLU A 1 263 ? 3.283 1.128 -13.381 1.00 58.12 263 GLU A O 1
ATOM 2110 N N . TYR A 1 264 ? 4.528 0.320 -11.719 1.00 59.25 264 TYR A N 1
ATOM 2111 C CA . TYR A 1 264 ? 5.574 -0.225 -12.585 1.00 59.25 264 TYR A CA 1
ATOM 2112 C C . TYR A 1 264 ? 5.066 -1.353 -13.494 1.00 59.25 264 TYR A C 1
ATOM 2114 O O . TYR A 1 264 ? 5.365 -1.369 -14.689 1.00 59.25 264 TYR A O 1
ATOM 2122 N N . ASP A 1 265 ? 4.240 -2.259 -12.957 1.00 59.44 265 ASP A N 1
ATOM 2123 C CA . ASP A 1 265 ? 3.559 -3.313 -13.728 1.00 59.44 265 ASP A CA 1
ATOM 2124 C C . ASP A 1 265 ? 2.745 -2.732 -14.884 1.00 59.44 265 ASP A C 1
ATOM 2126 O O . ASP A 1 265 ? 2.707 -3.271 -15.994 1.00 59.44 265 ASP A O 1
ATOM 2130 N N . ARG A 1 266 ? 2.118 -1.590 -14.609 1.00 63.28 266 ARG A N 1
ATOM 2131 C CA . ARG A 1 266 ? 1.347 -0.808 -15.565 1.00 63.28 266 ARG A CA 1
ATOM 2132 C C . ARG A 1 266 ? 2.236 -0.264 -16.686 1.00 63.28 266 ARG A C 1
ATOM 2134 O O . ARG A 1 266 ? 1.884 -0.458 -17.849 1.00 63.28 266 ARG A O 1
ATOM 2141 N N . TYR A 1 267 ? 3.415 0.289 -16.390 1.00 62.62 267 TYR A N 1
ATOM 2142 C CA . TYR A 1 267 ? 4.386 0.690 -17.423 1.00 62.62 267 TYR A CA 1
ATOM 2143 C C . TYR A 1 267 ? 4.914 -0.497 -18.234 1.00 62.62 267 TYR A C 1
ATOM 2145 O O . TYR A 1 267 ? 4.902 -0.468 -19.465 1.00 62.62 267 TYR A O 1
ATOM 2153 N N . GLN A 1 268 ? 5.362 -1.561 -17.565 1.00 60.09 268 GLN A N 1
ATOM 2154 C CA . GLN A 1 268 ? 5.938 -2.730 -18.232 1.00 60.09 268 GLN A CA 1
ATOM 2155 C C . GLN A 1 268 ? 4.936 -3.427 -19.151 1.00 60.09 268 GLN A C 1
ATOM 2157 O O . GLN A 1 268 ? 5.306 -3.925 -20.218 1.00 60.09 268 GLN A O 1
ATOM 2162 N N . LEU A 1 269 ? 3.646 -3.415 -18.802 1.00 63.72 269 LEU A N 1
ATOM 2163 C CA . LEU A 1 269 ? 2.611 -3.920 -19.693 1.00 63.72 269 LEU A CA 1
ATOM 2164 C C . LEU A 1 269 ? 2.549 -3.135 -21.008 1.00 63.72 269 LEU A C 1
ATOM 2166 O O . LEU A 1 269 ? 2.443 -3.730 -22.080 1.00 63.72 269 LEU A O 1
ATOM 2170 N N . LEU A 1 270 ? 2.611 -1.806 -20.943 1.00 60.44 270 LEU A N 1
ATOM 2171 C CA . LEU A 1 270 ? 2.575 -0.954 -22.132 1.00 60.44 270 LEU A CA 1
ATOM 2172 C C . LEU A 1 270 ? 3.738 -1.278 -23.062 1.00 60.44 270 LEU A C 1
ATOM 2174 O O . LEU A 1 270 ? 3.534 -1.482 -24.258 1.00 60.44 270 LEU A O 1
ATOM 2178 N N . PHE A 1 271 ? 4.944 -1.374 -22.505 1.00 62.22 271 PHE A N 1
ATOM 2179 C CA . PHE A 1 271 ? 6.141 -1.681 -23.279 1.00 62.22 271 PHE A CA 1
ATOM 2180 C C . PHE A 1 271 ? 6.135 -3.119 -23.809 1.00 62.22 271 PHE A C 1
ATOM 2182 O O . PHE A 1 271 ? 6.459 -3.333 -24.973 1.00 62.22 271 PHE A O 1
ATOM 2189 N N . SER A 1 272 ? 5.688 -4.106 -23.033 1.00 61.06 272 SER A N 1
ATOM 2190 C CA . SER A 1 272 ? 5.631 -5.502 -23.498 1.00 61.06 272 SER A CA 1
ATOM 2191 C C . SER A 1 272 ? 4.529 -5.749 -24.536 1.00 61.06 272 SER A C 1
ATOM 2193 O O . SER A 1 272 ? 4.749 -6.457 -25.519 1.00 61.06 272 SER A O 1
ATOM 2195 N N . MET A 1 273 ? 3.344 -5.149 -24.377 1.00 60.00 273 MET A N 1
ATOM 2196 C CA . MET A 1 273 ? 2.259 -5.279 -25.355 1.00 60.00 273 MET A CA 1
ATOM 2197 C C . MET A 1 273 ? 2.519 -4.468 -26.622 1.00 60.00 273 MET A C 1
ATOM 2199 O O . MET A 1 273 ? 2.065 -4.864 -27.705 1.00 60.00 273 MET A O 1
ATOM 2203 N N . TYR A 1 274 ? 3.200 -3.323 -26.492 1.00 59.62 274 TYR A N 1
ATOM 2204 C CA . TYR A 1 274 ? 3.202 -2.312 -27.539 1.00 59.62 274 TYR A CA 1
ATOM 2205 C C . TYR A 1 274 ? 4.571 -1.707 -27.922 1.00 59.62 274 TYR A C 1
ATOM 2207 O O . TYR A 1 274 ? 4.636 -0.982 -28.914 1.00 59.62 274 TYR A O 1
ATOM 2215 N N . GLY A 1 275 ? 5.667 -2.044 -27.242 1.00 53.81 275 GLY A N 1
ATOM 2216 C CA . GLY A 1 275 ? 6.993 -1.434 -27.433 1.00 53.81 275 GLY A CA 1
ATOM 2217 C C . GLY A 1 275 ? 7.737 -1.830 -28.714 1.00 53.81 275 GLY A C 1
ATOM 2218 O O . GLY A 1 275 ? 8.445 -1.006 -29.282 1.00 53.81 275 GLY A O 1
ATOM 2219 N N . GLU A 1 276 ? 7.541 -3.043 -29.245 1.00 53.09 276 GLU A N 1
ATOM 2220 C CA . GLU A 1 276 ? 8.361 -3.528 -30.375 1.00 53.09 276 GLU A CA 1
ATOM 2221 C C . GLU A 1 276 ? 7.939 -3.019 -31.772 1.00 53.09 276 GLU A C 1
ATOM 2223 O O . GLU A 1 276 ? 8.658 -3.227 -32.753 1.00 53.09 276 GLU A O 1
ATOM 2228 N N . ILE A 1 277 ? 6.774 -2.377 -31.922 1.00 55.12 277 ILE A N 1
ATOM 2229 C CA . ILE A 1 277 ? 6.216 -2.012 -33.239 1.00 55.12 277 ILE A CA 1
ATOM 2230 C C . ILE A 1 277 ? 5.800 -0.543 -33.242 1.00 55.12 277 ILE A C 1
ATOM 2232 O O . ILE A 1 277 ? 5.303 -0.037 -32.249 1.00 55.12 277 ILE A O 1
ATOM 2236 N N . SER A 1 278 ? 5.970 0.145 -34.373 1.00 53.50 278 SER A N 1
ATOM 2237 C CA . SER A 1 278 ? 5.445 1.495 -34.598 1.00 53.50 278 SER A CA 1
ATOM 2238 C C . SER A 1 278 ? 3.917 1.514 -34.457 1.00 53.50 278 SER A C 1
ATOM 2240 O O . SER A 1 278 ? 3.236 0.861 -35.252 1.00 53.50 278 SER A O 1
ATOM 2242 N N . GLN A 1 279 ? 3.379 2.251 -33.481 1.00 65.69 279 GLN A N 1
ATOM 2243 C CA . GLN A 1 279 ? 1.950 2.164 -33.129 1.00 65.69 279 GLN A CA 1
ATOM 2244 C C . GLN A 1 279 ? 1.176 3.458 -33.317 1.00 65.69 279 GLN A C 1
ATOM 2246 O O . GLN A 1 279 ? 1.755 4.535 -33.481 1.00 65.69 279 GLN A O 1
ATOM 2251 N N . ASN A 1 280 ? -0.152 3.331 -33.275 1.00 65.25 280 ASN A N 1
ATOM 2252 C CA . ASN A 1 280 ? -1.053 4.467 -33.262 1.00 65.25 280 ASN A CA 1
ATOM 2253 C C . ASN A 1 280 ? -1.536 4.718 -31.830 1.00 65.25 280 ASN A C 1
ATOM 2255 O O . ASN A 1 280 ? -2.159 3.855 -31.214 1.00 65.25 280 ASN A O 1
ATOM 2259 N N . PHE A 1 281 ? -1.256 5.915 -31.328 1.00 70.81 281 PHE A N 1
ATOM 2260 C CA . PHE A 1 281 ? -1.697 6.397 -30.025 1.00 70.81 281 PHE A CA 1
ATOM 2261 C C . PHE A 1 281 ? -2.822 7.383 -30.228 1.00 70.81 281 PHE A C 1
ATOM 2263 O O . PHE A 1 281 ? -2.735 8.250 -31.105 1.00 70.81 281 PHE A O 1
ATOM 2270 N N . VAL A 1 282 ? -3.863 7.267 -29.412 1.00 71.12 282 VAL A N 1
ATOM 2271 C CA . VAL A 1 282 ? -4.892 8.292 -29.373 1.00 71.12 282 VAL A CA 1
ATOM 2272 C C . VAL A 1 282 ? -5.105 8.803 -27.964 1.00 71.12 282 VAL A C 1
ATOM 2274 O O . VAL A 1 282 ? -5.414 8.040 -27.054 1.00 71.12 282 VAL A O 1
ATOM 2277 N N . PHE A 1 283 ? -4.975 10.113 -27.813 1.00 72.06 283 PHE A N 1
ATOM 2278 C CA . PHE A 1 283 ? -5.297 10.816 -26.584 1.00 72.06 283 PHE A CA 1
ATOM 2279 C C . PHE A 1 283 ? -6.639 11.510 -26.724 1.00 72.06 283 PHE A C 1
ATOM 2281 O O . PHE A 1 283 ? -6.892 12.146 -27.747 1.00 72.06 283 PHE A O 1
ATOM 2288 N N . GLN A 1 284 ? -7.471 11.429 -25.690 1.00 71.38 284 GLN A N 1
ATOM 2289 C CA . GLN A 1 284 ? -8.701 12.203 -25.597 1.00 71.38 284 GLN A CA 1
ATOM 2290 C C . GLN A 1 284 ? -8.681 13.052 -24.327 1.00 71.38 284 GLN A C 1
ATOM 2292 O O . GLN A 1 284 ? -8.616 12.545 -23.205 1.00 71.38 284 GLN A O 1
ATOM 2297 N N . ASN A 1 285 ? -8.753 14.360 -24.528 1.00 68.25 285 ASN A N 1
ATOM 2298 C CA . ASN A 1 285 ? -8.695 15.368 -23.481 1.00 68.25 285 ASN A CA 1
ATOM 2299 C C . ASN A 1 285 ? -10.119 15.852 -23.104 1.00 68.25 285 ASN A C 1
ATOM 2301 O O . ASN A 1 285 ? -11.068 15.705 -23.879 1.00 68.25 285 ASN A O 1
ATOM 2305 N N . ASN A 1 286 ? -10.283 16.392 -21.893 1.00 63.41 286 ASN A N 1
ATOM 2306 C CA . ASN A 1 286 ? -11.472 17.131 -21.482 1.00 63.41 286 ASN A CA 1
ATOM 2307 C C . ASN A 1 286 ? -11.732 18.326 -22.421 1.00 63.41 286 ASN A C 1
ATOM 2309 O O . ASN A 1 286 ? -10.844 19.158 -22.636 1.00 63.41 286 ASN A O 1
ATOM 2313 N N . PRO A 1 287 ? -12.966 18.492 -22.932 1.00 56.06 287 PRO A N 1
ATOM 2314 C CA . PRO A 1 287 ? -13.324 19.669 -23.711 1.00 56.06 287 PRO A CA 1
ATOM 2315 C C . PRO A 1 287 ? -13.097 20.951 -22.894 1.00 56.06 287 PRO A C 1
ATOM 2317 O O . PRO A 1 287 ? -13.801 21.207 -21.918 1.00 56.06 287 PRO A O 1
ATOM 2320 N N . GLY A 1 288 ? -12.124 21.768 -23.306 1.00 53.72 288 GLY A N 1
ATOM 2321 C CA . GLY A 1 288 ? -11.791 23.046 -22.663 1.00 53.72 288 GLY A CA 1
ATOM 2322 C C . GLY A 1 288 ? -10.469 23.077 -21.894 1.00 53.72 288 GLY A C 1
ATOM 2323 O O . GLY A 1 288 ? -10.079 24.158 -21.459 1.00 53.72 288 GLY A O 1
ATOM 2324 N N . TYR A 1 289 ? -9.763 21.950 -21.783 1.00 55.84 289 TYR A N 1
ATOM 2325 C CA . TYR A 1 289 ? -8.472 21.859 -21.100 1.00 55.84 289 TYR A CA 1
ATOM 2326 C C . TYR A 1 289 ? -7.312 21.765 -22.100 1.00 55.84 289 TYR A C 1
ATOM 2328 O O . TYR A 1 289 ? -6.589 20.781 -22.188 1.00 55.84 289 TYR A O 1
ATOM 2336 N N . LEU A 1 290 ? -7.159 22.792 -22.932 1.00 51.56 290 LEU A N 1
ATOM 2337 C CA . LEU A 1 290 ? -6.005 22.903 -23.821 1.00 51.56 290 LEU A CA 1
ATOM 2338 C C . LEU A 1 290 ? -4.909 23.676 -23.094 1.00 51.56 290 LEU A C 1
ATOM 2340 O O . LEU A 1 290 ? -4.880 24.906 -23.160 1.00 51.56 290 LEU A O 1
ATOM 2344 N N . GLU A 1 291 ? -4.009 22.977 -22.405 1.00 52.91 291 GLU A N 1
ATOM 2345 C CA . GLU A 1 291 ? -2.731 23.600 -22.078 1.00 52.91 291 GLU A CA 1
ATOM 2346 C C . GLU A 1 291 ? -1.989 23.917 -23.387 1.00 52.91 291 GLU A C 1
ATOM 2348 O O . GLU A 1 291 ? -1.762 23.053 -24.239 1.00 52.91 291 GLU A O 1
ATOM 2353 N N . GLU A 1 292 ? -1.578 25.178 -23.554 1.00 49.97 292 GLU A N 1
ATOM 2354 C CA . GLU A 1 292 ? -0.732 25.593 -24.677 1.00 49.97 292 GLU A CA 1
ATOM 2355 C C . GLU A 1 292 ? 0.623 24.853 -24.692 1.00 49.97 292 GLU A C 1
ATOM 2357 O O . GLU A 1 292 ? 1.275 24.834 -25.735 1.00 49.97 292 GLU A O 1
ATOM 2362 N N . SER A 1 293 ? 1.046 24.250 -23.573 1.00 48.47 293 SER A N 1
ATOM 2363 C CA . SER A 1 293 ? 2.285 23.471 -23.429 1.00 48.47 293 SER A CA 1
ATOM 2364 C C . SER A 1 293 ? 2.205 22.135 -24.192 1.00 48.47 293 SER A C 1
ATOM 2366 O O . SER A 1 293 ? 3.012 21.910 -25.092 1.00 48.47 293 SER A O 1
ATOM 2368 N N . PHE A 1 294 ? 1.166 21.325 -23.944 1.00 50.97 294 PHE A N 1
ATOM 2369 C CA . PHE A 1 294 ? 0.931 20.013 -24.566 1.00 50.97 294 PHE A CA 1
ATOM 2370 C C . PHE A 1 294 ? 0.759 20.123 -26.088 1.00 50.97 294 PHE A C 1
ATOM 2372 O O . PHE A 1 294 ? 1.183 19.261 -26.857 1.00 50.97 294 PHE A O 1
ATOM 2379 N N . SER A 1 295 ? 0.171 21.235 -26.540 1.00 52.72 295 SER A N 1
ATOM 2380 C CA . SER A 1 295 ? -0.055 21.508 -27.959 1.00 52.72 295 SER A CA 1
ATOM 2381 C C . SER A 1 295 ? 1.241 21.770 -28.739 1.00 52.72 295 SER A C 1
ATOM 2383 O O . SER A 1 295 ? 1.396 21.275 -29.849 1.00 52.72 295 SER A O 1
ATOM 2385 N N . ARG A 1 296 ? 2.220 22.502 -28.187 1.00 51.47 296 ARG A N 1
ATOM 2386 C CA . ARG A 1 296 ? 3.335 23.027 -29.000 1.00 51.47 296 ARG A CA 1
ATOM 2387 C C . ARG A 1 296 ? 4.337 21.963 -29.435 1.00 51.47 296 ARG A C 1
ATOM 2389 O O . ARG A 1 296 ? 4.833 22.054 -30.558 1.00 51.47 296 ARG A O 1
ATOM 2396 N N . ASP A 1 297 ? 4.601 20.973 -28.587 1.00 50.78 297 ASP A N 1
ATOM 2397 C CA . ASP A 1 297 ? 5.587 19.931 -28.886 1.00 50.78 297 ASP A CA 1
ATOM 2398 C C . ASP A 1 297 ? 4.991 18.814 -29.765 1.00 50.78 297 ASP A C 1
ATOM 2400 O O . ASP A 1 297 ? 5.667 18.308 -30.660 1.00 50.78 297 ASP A O 1
ATOM 2404 N N . ILE A 1 298 ? 3.691 18.513 -29.621 1.00 54.00 298 ILE A N 1
ATOM 2405 C CA . ILE A 1 298 ? 2.996 17.450 -30.374 1.00 54.00 298 ILE A CA 1
ATOM 2406 C C . ILE A 1 298 ? 2.395 17.947 -31.708 1.00 54.00 298 ILE A C 1
ATOM 2408 O O . ILE A 1 298 ? 2.394 17.215 -32.704 1.00 54.00 298 ILE A O 1
ATOM 2412 N N . GLU A 1 299 ? 1.893 19.189 -31.787 1.00 51.75 299 GLU A N 1
ATOM 2413 C CA . GLU A 1 299 ? 1.198 19.707 -32.986 1.00 51.75 299 GLU A CA 1
ATOM 2414 C C . GLU A 1 299 ? 2.116 19.918 -34.195 1.00 51.75 299 GLU A C 1
ATOM 2416 O O . GLU A 1 299 ? 1.631 20.041 -35.323 1.00 51.75 299 GLU A O 1
ATOM 2421 N N . SER A 1 300 ? 3.436 19.945 -33.998 1.00 48.78 300 SER A N 1
ATOM 2422 C CA . SER A 1 300 ? 4.373 20.150 -35.103 1.00 48.78 300 SER A CA 1
ATOM 2423 C C . SER A 1 300 ? 4.505 18.928 -36.032 1.00 48.78 300 SER A C 1
ATOM 2425 O O . SER A 1 300 ? 4.871 19.102 -37.198 1.00 48.78 300 SER A O 1
ATOM 2427 N N . GLU A 1 301 ? 4.120 17.723 -35.578 1.00 52.09 301 GLU A N 1
ATOM 2428 C CA . GLU A 1 301 ? 4.314 16.465 -36.325 1.00 52.09 301 GLU A CA 1
ATOM 2429 C C . GLU A 1 301 ? 3.052 15.580 -36.483 1.00 52.09 301 GLU A C 1
ATOM 2431 O O . GLU A 1 301 ? 3.072 14.617 -37.260 1.00 52.09 301 GLU A O 1
ATOM 2436 N N . HIS A 1 302 ? 1.919 15.900 -35.836 1.00 62.72 302 HIS A N 1
ATOM 2437 C CA . HIS A 1 302 ? 0.774 14.975 -35.731 1.00 62.72 302 HIS A CA 1
ATOM 2438 C C . HIS A 1 302 ? -0.616 15.584 -36.002 1.00 62.72 302 HIS A C 1
ATOM 2440 O O . HIS A 1 302 ? -0.786 16.792 -36.145 1.00 62.72 302 HIS A O 1
ATOM 2446 N N . LYS A 1 303 ? -1.639 14.723 -36.158 1.00 61.44 303 LYS A N 1
ATOM 2447 C CA . LYS A 1 303 ? -3.015 15.131 -36.505 1.00 61.44 303 LYS A CA 1
ATOM 2448 C C . LYS A 1 303 ? -3.869 15.301 -35.246 1.00 61.44 303 LYS A C 1
ATOM 2450 O O . LYS A 1 303 ? -3.935 14.390 -34.427 1.00 61.44 303 LYS A O 1
ATOM 2455 N N . TYR A 1 304 ? -4.594 16.415 -35.166 1.00 64.00 304 TYR A N 1
ATOM 2456 C CA . TYR A 1 304 ? -5.486 16.754 -34.055 1.00 64.00 304 TYR A CA 1
ATOM 2457 C C . TYR A 1 304 ? -6.911 17.065 -34.544 1.00 64.00 304 TYR A C 1
ATOM 2459 O O . TYR A 1 304 ? -7.087 17.763 -35.548 1.00 64.00 304 TYR A O 1
ATOM 2467 N N . ASP A 1 305 ? -7.922 16.542 -33.844 1.00 64.69 305 ASP A N 1
ATOM 2468 C CA . ASP A 1 305 ? -9.340 16.877 -34.026 1.00 64.69 305 ASP A CA 1
ATOM 2469 C C . ASP A 1 305 ? -9.798 17.828 -32.909 1.00 64.69 305 ASP A C 1
ATOM 2471 O O . ASP A 1 305 ? -9.940 17.441 -31.746 1.00 64.69 305 ASP A O 1
ATOM 2475 N N . GLN A 1 306 ? -10.052 19.081 -33.294 1.00 61.69 306 GLN A N 1
ATOM 2476 C CA . GLN A 1 306 ? -10.450 20.163 -32.391 1.00 61.69 306 GLN A CA 1
ATOM 2477 C C . GLN A 1 306 ? -11.832 19.974 -31.745 1.00 61.69 306 GLN A C 1
ATOM 2479 O O . GLN A 1 306 ? -12.067 20.559 -30.693 1.00 61.69 306 GLN A O 1
ATOM 2484 N N . ASP A 1 307 ? -12.751 19.207 -32.344 1.00 61.62 307 ASP A N 1
ATOM 2485 C CA . ASP A 1 307 ? -14.141 19.095 -31.861 1.00 61.62 307 ASP A CA 1
ATOM 2486 C C . ASP A 1 307 ? -14.274 18.125 -30.677 1.00 61.62 307 ASP A C 1
ATOM 2488 O O . ASP A 1 307 ? -15.130 18.300 -29.813 1.00 61.62 307 ASP A O 1
ATOM 2492 N N . LYS A 1 308 ? -13.408 17.107 -30.614 1.00 63.25 308 LYS A N 1
ATOM 2493 C CA . LYS A 1 308 ? -13.390 16.106 -29.532 1.00 63.25 308 LYS A CA 1
ATOM 2494 C C . LYS A 1 308 ? -12.143 16.153 -28.653 1.00 63.25 308 LYS A C 1
ATOM 2496 O O . LYS A 1 308 ? -12.004 15.313 -27.767 1.00 63.25 308 LYS A O 1
ATOM 2501 N N . SER A 1 309 ? -11.245 17.102 -28.910 1.00 70.44 309 SER A N 1
ATOM 2502 C CA . SER A 1 309 ? -9.943 17.193 -28.250 1.00 70.44 309 SER A CA 1
ATOM 2503 C C . SER A 1 309 ? -9.154 15.883 -28.342 1.00 70.44 309 SER A C 1
ATOM 2505 O O . SER A 1 309 ? -8.623 15.380 -27.351 1.00 70.44 309 SER A O 1
ATOM 2507 N N . VAL A 1 310 ? -9.119 15.319 -29.558 1.00 70.25 310 VAL A N 1
ATOM 2508 C CA . VAL A 1 310 ? -8.510 14.016 -29.853 1.00 70.25 310 VAL A CA 1
ATOM 2509 C C . VAL A 1 310 ? -7.193 14.193 -30.605 1.00 70.25 310 VAL A C 1
ATOM 2511 O O . VAL A 1 310 ? -7.181 14.728 -31.716 1.00 70.25 310 VAL A O 1
ATOM 2514 N N . TYR A 1 311 ? -6.094 13.691 -30.042 1.00 71.56 311 TYR A N 1
ATOM 2515 C CA . TYR A 1 311 ? -4.772 13.680 -30.678 1.00 71.56 311 TYR A CA 1
ATOM 2516 C C . TYR A 1 311 ? -4.450 12.290 -31.195 1.00 71.56 311 TYR A C 1
ATOM 2518 O O . TYR A 1 311 ? -4.404 11.349 -30.413 1.00 71.56 311 TYR A O 1
ATOM 2526 N N . VAL A 1 312 ? -4.188 12.163 -32.496 1.00 70.94 312 VAL A N 1
ATOM 2527 C CA . VAL A 1 312 ? -3.823 10.886 -33.115 1.00 70.94 312 VAL A CA 1
ATOM 2528 C C . VAL A 1 312 ? -2.356 10.924 -33.521 1.00 70.94 312 VAL A C 1
ATOM 2530 O O . VAL A 1 312 ? -1.984 11.561 -34.516 1.00 70.94 312 VAL A O 1
ATOM 2533 N N . LEU A 1 313 ? -1.533 10.183 -32.791 1.00 70.75 313 LEU A N 1
ATOM 2534 C CA . LEU A 1 313 ? -0.142 9.944 -33.145 1.00 70.75 313 LEU A CA 1
ATOM 2535 C C . LEU A 1 313 ? -0.057 8.628 -33.897 1.00 70.75 313 LEU A C 1
ATOM 2537 O O . LEU A 1 313 ? -0.656 7.638 -33.495 1.00 70.75 313 LEU A O 1
ATOM 2541 N N . ASN A 1 314 ? 0.673 8.616 -35.006 1.00 70.12 314 ASN A N 1
ATOM 2542 C CA . ASN A 1 314 ? 0.848 7.411 -35.805 1.00 70.12 314 ASN A CA 1
ATOM 2543 C C . ASN A 1 314 ? 2.333 7.098 -35.912 1.00 70.12 314 ASN A C 1
ATOM 2545 O O . ASN A 1 314 ? 3.130 8.002 -36.157 1.00 70.12 314 ASN A O 1
ATOM 2549 N N . ASN A 1 315 ? 2.670 5.815 -35.837 1.00 68.44 315 ASN A N 1
ATOM 2550 C CA . ASN A 1 315 ? 4.034 5.297 -35.908 1.00 68.44 315 ASN A CA 1
ATOM 2551 C C . ASN A 1 315 ? 4.968 5.799 -34.793 1.00 68.44 315 ASN A C 1
ATOM 2553 O O . ASN A 1 315 ? 6.145 6.049 -35.051 1.00 68.44 315 ASN A O 1
ATOM 2557 N N . VAL A 1 316 ? 4.447 5.928 -33.572 1.00 68.06 316 VAL A N 1
ATOM 2558 C CA . VAL A 1 316 ? 5.242 6.282 -32.386 1.00 68.06 316 VAL A CA 1
ATOM 2559 C C . VAL A 1 316 ? 6.269 5.179 -32.118 1.00 68.06 316 VAL A C 1
ATOM 2561 O O . VAL A 1 316 ? 5.914 3.996 -32.120 1.00 68.06 316 VAL A O 1
ATOM 2564 N N . LYS A 1 317 ? 7.539 5.553 -31.931 1.00 66.75 317 LYS A N 1
ATOM 2565 C CA . LYS A 1 317 ? 8.618 4.625 -31.552 1.00 66.75 317 LYS A CA 1
ATOM 2566 C C . LYS A 1 317 ? 8.628 4.384 -30.045 1.00 66.75 317 LYS A C 1
ATOM 2568 O O . LYS A 1 317 ? 8.210 5.238 -29.280 1.00 66.75 317 LYS A O 1
ATOM 2573 N N . GLU A 1 318 ? 9.228 3.281 -29.613 1.00 61.84 318 GLU A N 1
ATOM 2574 C CA . GLU A 1 318 ? 9.366 2.899 -28.197 1.00 61.84 318 GLU A CA 1
ATOM 2575 C C . GLU A 1 318 ? 9.891 4.023 -27.284 1.00 61.84 318 GLU A C 1
ATOM 2577 O O . GLU A 1 318 ? 9.326 4.289 -26.227 1.00 61.84 318 GLU A O 1
ATOM 2582 N N . LYS A 1 319 ? 10.939 4.739 -27.712 1.00 64.06 319 LYS A N 1
ATOM 2583 C CA . LYS A 1 319 ? 11.486 5.862 -26.939 1.00 64.06 319 LYS A CA 1
ATOM 2584 C C . LYS A 1 319 ? 10.504 7.036 -26.834 1.00 64.06 319 LYS A C 1
ATOM 2586 O O . LYS A 1 319 ? 10.401 7.647 -25.784 1.00 64.06 319 LYS A O 1
ATOM 2591 N N . GLU A 1 320 ? 9.786 7.323 -27.917 1.00 67.81 320 GLU A N 1
ATOM 2592 C CA . GLU A 1 320 ? 8.783 8.396 -27.974 1.00 67.81 320 GLU A CA 1
ATOM 2593 C C . GLU A 1 320 ? 7.543 8.022 -27.145 1.00 67.81 320 GLU A C 1
ATOM 2595 O O . GLU A 1 320 ? 6.905 8.889 -26.564 1.00 67.81 320 GLU A O 1
ATOM 2600 N N . LEU A 1 321 ? 7.225 6.726 -27.051 1.00 65.69 321 LEU A N 1
ATOM 2601 C CA . LEU A 1 321 ? 6.123 6.193 -26.254 1.00 65.69 321 LEU A CA 1
ATOM 2602 C C . LEU A 1 321 ? 6.296 6.499 -24.760 1.00 65.69 321 LEU A C 1
ATOM 2604 O O . LEU A 1 321 ? 5.329 6.912 -24.125 1.00 65.69 321 LEU A O 1
ATOM 2608 N N . ARG A 1 322 ? 7.509 6.349 -24.214 1.00 64.25 322 ARG A N 1
ATOM 2609 C CA . ARG A 1 322 ? 7.789 6.707 -22.817 1.00 64.25 322 ARG A CA 1
ATOM 2610 C C . ARG A 1 322 ? 7.518 8.189 -22.553 1.00 64.25 322 ARG A C 1
ATOM 2612 O O . ARG A 1 322 ? 6.739 8.509 -21.663 1.00 64.25 322 ARG A O 1
ATOM 2619 N N . ASP A 1 323 ? 8.102 9.060 -23.373 1.00 67.38 323 ASP A N 1
ATOM 2620 C CA . ASP A 1 323 ? 7.976 10.514 -23.230 1.00 67.38 323 ASP A CA 1
ATOM 2621 C C . ASP A 1 323 ? 6.503 10.957 -23.350 1.00 67.38 323 ASP A C 1
ATOM 2623 O O . ASP A 1 323 ? 6.014 11.774 -22.575 1.00 67.38 323 ASP A O 1
ATOM 2627 N N . LEU A 1 324 ? 5.762 10.381 -24.303 1.00 67.19 324 LEU A N 1
ATOM 2628 C CA . LEU A 1 324 ? 4.337 10.652 -24.509 1.00 67.19 324 LEU A CA 1
ATOM 2629 C C . LEU A 1 324 ? 3.457 10.179 -23.358 1.00 67.19 324 LEU A C 1
ATOM 2631 O O . LEU A 1 324 ? 2.411 10.772 -23.106 1.00 67.19 324 LEU A O 1
ATOM 2635 N N . TYR A 1 325 ? 3.852 9.093 -22.705 1.00 66.44 325 TYR A N 1
ATOM 2636 C CA . TYR A 1 325 ? 3.142 8.573 -21.556 1.00 66.44 325 TYR A CA 1
ATOM 2637 C C . TYR A 1 325 ? 3.383 9.440 -20.312 1.00 66.44 325 TYR A C 1
ATOM 2639 O O . TYR A 1 325 ? 2.419 9.840 -19.667 1.00 66.44 325 TYR A O 1
ATOM 2647 N N . GLU A 1 326 ? 4.636 9.805 -20.027 1.00 66.25 326 GLU A N 1
ATOM 2648 C CA . GLU A 1 326 ? 4.977 10.736 -18.939 1.00 66.25 326 GLU A CA 1
ATOM 2649 C C . GLU A 1 326 ? 4.233 12.075 -19.125 1.00 66.25 326 GLU A C 1
ATOM 2651 O O . GLU A 1 326 ? 3.588 12.574 -18.205 1.00 66.25 326 GLU A O 1
ATOM 2656 N N . LEU A 1 327 ? 4.198 12.598 -20.358 1.00 63.31 327 LEU A N 1
ATOM 2657 C CA . LEU A 1 327 ? 3.405 13.781 -20.717 1.00 63.31 327 LEU A CA 1
ATOM 2658 C C . LEU A 1 327 ? 1.897 13.597 -20.484 1.00 63.31 327 LEU A C 1
ATOM 2660 O O . LEU A 1 327 ? 1.204 14.554 -20.134 1.00 63.31 327 LEU A O 1
ATOM 2664 N N . ALA A 1 328 ? 1.370 12.395 -20.720 1.00 61.44 328 ALA A N 1
ATOM 2665 C CA . ALA A 1 328 ? -0.044 12.094 -20.544 1.00 61.44 328 ALA A CA 1
ATOM 2666 C C . ALA A 1 328 ? -0.448 12.036 -19.063 1.00 61.44 328 ALA A C 1
ATOM 2668 O O . ALA A 1 328 ? -1.501 12.568 -18.709 1.00 61.44 328 ALA A O 1
ATOM 2669 N N . GLU A 1 329 ? 0.387 11.450 -18.201 1.00 61.78 329 GLU A N 1
ATOM 2670 C CA . GLU A 1 329 ? 0.172 11.474 -16.748 1.00 61.78 329 GLU A CA 1
ATOM 2671 C C . GLU A 1 329 ? 0.236 12.915 -16.224 1.00 61.78 329 GLU A C 1
ATOM 2673 O O . GLU A 1 329 ? -0.716 13.359 -15.585 1.00 61.78 329 GLU A O 1
ATOM 2678 N N . MET A 1 330 ? 1.251 13.700 -16.610 1.00 60.09 330 MET A N 1
ATOM 2679 C CA . MET A 1 330 ? 1.357 15.115 -16.214 1.00 60.09 330 MET A CA 1
ATOM 2680 C C . MET A 1 330 ? 0.116 15.928 -16.616 1.00 60.09 330 MET A C 1
ATOM 2682 O O . MET A 1 330 ? -0.475 16.632 -15.802 1.00 60.09 330 MET A O 1
ATOM 2686 N N . GLY A 1 331 ? -0.343 15.791 -17.867 1.00 56.81 331 GLY A N 1
ATOM 2687 C CA . GLY A 1 331 ? -1.548 16.481 -18.335 1.00 56.81 331 GLY A CA 1
ATOM 2688 C C . GLY A 1 331 ? -2.829 16.041 -17.615 1.00 56.81 331 GLY A C 1
ATOM 2689 O O . GLY A 1 331 ? -3.810 16.785 -17.596 1.00 56.81 331 GLY A O 1
ATOM 2690 N N . SER A 1 332 ? -2.844 14.845 -17.023 1.00 56.41 332 SER A N 1
ATOM 2691 C CA . SER A 1 332 ? -3.979 14.328 -16.257 1.00 56.41 332 SER A CA 1
ATOM 2692 C C . SER A 1 332 ? -4.047 14.845 -14.824 1.00 56.41 332 SER A C 1
ATOM 2694 O O . SER A 1 332 ? -5.153 15.087 -14.342 1.00 56.41 332 SER A O 1
ATOM 2696 N N . GLU A 1 333 ? -2.901 15.073 -14.174 1.00 55.75 333 GLU A N 1
ATOM 2697 C CA . GLU A 1 333 ? -2.824 15.680 -12.837 1.00 55.75 333 GLU A CA 1
ATOM 2698 C C . GLU A 1 333 ? -3.413 17.089 -12.849 1.00 55.75 333 GLU A C 1
ATOM 2700 O O . GLU A 1 333 ? -4.137 17.491 -11.937 1.00 55.75 333 GLU A O 1
ATOM 2705 N N . ASP A 1 334 ? -3.217 17.793 -13.962 1.00 54.78 334 ASP A N 1
ATOM 2706 C CA . ASP A 1 334 ? -3.835 19.085 -14.205 1.00 54.78 334 ASP A CA 1
ATOM 2707 C C . ASP A 1 334 ? -5.321 18.972 -14.603 1.00 54.78 334 ASP A C 1
ATOM 2709 O O . ASP A 1 334 ? -5.982 19.982 -14.779 1.00 54.78 334 ASP A O 1
ATOM 2713 N N . GLY A 1 335 ? -5.915 17.782 -14.731 1.00 55.44 335 GLY A N 1
ATOM 2714 C CA . GLY A 1 335 ? -7.318 17.595 -15.149 1.00 55.44 335 GLY A CA 1
ATOM 2715 C C . GLY A 1 335 ? -7.547 17.731 -16.661 1.00 55.44 335 GLY A C 1
ATOM 2716 O O . GLY A 1 335 ? -8.692 17.770 -17.138 1.00 55.44 335 GLY A O 1
ATOM 2717 N N . GLY A 1 336 ? -6.452 17.784 -17.416 1.00 54.44 336 GLY A N 1
ATOM 2718 C CA . GLY A 1 336 ? -6.394 17.999 -18.851 1.00 54.44 336 GLY A CA 1
ATOM 2719 C C . GLY A 1 336 ? -6.223 16.756 -19.696 1.00 54.44 336 GLY A C 1
ATOM 2720 O O . GLY A 1 336 ? -5.972 16.871 -20.882 1.00 54.44 336 GLY A O 1
ATOM 2721 N N . LEU A 1 337 ? -6.334 15.548 -19.164 1.00 57.78 337 LEU A N 1
ATOM 2722 C CA . LEU A 1 337 ? -6.318 14.365 -20.010 1.00 57.78 337 LEU A CA 1
ATOM 2723 C C . LEU A 1 337 ? -7.206 13.300 -19.398 1.00 57.78 337 LEU A C 1
ATOM 2725 O O . LEU A 1 337 ? -7.007 12.899 -18.260 1.00 57.78 337 LEU A O 1
ATOM 2729 N N . ASN A 1 338 ? -8.217 12.864 -20.148 1.00 63.50 338 ASN A N 1
ATOM 2730 C CA . ASN A 1 338 ? -9.187 11.907 -19.630 1.00 63.50 338 ASN A CA 1
ATOM 2731 C C . ASN A 1 338 ? -8.814 10.474 -19.984 1.00 63.50 338 ASN A C 1
ATOM 2733 O O . ASN A 1 338 ? -9.082 9.566 -19.198 1.00 63.50 338 ASN A O 1
ATOM 2737 N N . ARG A 1 339 ? -8.331 10.236 -21.216 1.00 71.00 339 ARG A N 1
ATOM 2738 C CA . ARG A 1 339 ? -8.211 8.873 -21.751 1.00 71.00 339 ARG A CA 1
ATOM 2739 C C . ARG A 1 339 ? -7.037 8.684 -22.696 1.00 71.00 339 ARG A C 1
ATOM 2741 O O . ARG A 1 339 ? -6.784 9.531 -23.557 1.00 71.00 339 ARG A O 1
ATOM 2748 N N . ILE A 1 340 ? -6.426 7.505 -22.600 1.00 70.31 340 ILE A N 1
ATOM 2749 C CA . ILE A 1 340 ? -5.428 7.002 -23.548 1.00 70.31 340 ILE A CA 1
ATOM 2750 C C . ILE A 1 340 ? -5.980 5.745 -24.217 1.00 70.31 340 ILE A C 1
ATOM 2752 O O . ILE A 1 340 ? -6.441 4.817 -23.551 1.00 70.31 340 ILE A O 1
ATOM 2756 N N . PHE A 1 341 ? -5.915 5.714 -25.544 1.00 71.81 341 PHE A N 1
ATOM 2757 C CA . PHE A 1 341 ? -6.214 4.545 -26.355 1.00 71.81 341 PHE A CA 1
ATOM 2758 C C . PHE A 1 341 ? -4.944 4.095 -27.061 1.00 71.81 341 PHE A C 1
ATOM 2760 O O . PHE A 1 341 ? -4.339 4.833 -27.844 1.00 71.81 341 PHE A O 1
ATOM 2767 N N . LEU A 1 342 ? -4.567 2.853 -26.798 1.00 69.62 342 LEU A N 1
ATOM 2768 C CA . LEU A 1 342 ? -3.363 2.232 -27.320 1.00 69.62 342 LEU A CA 1
ATOM 2769 C C . LEU A 1 342 ? -3.779 1.132 -28.266 1.00 69.62 342 LEU A C 1
ATOM 2771 O O . LEU A 1 342 ? -4.532 0.222 -27.894 1.00 69.62 342 LEU A O 1
ATOM 2775 N N . TYR A 1 343 ? -3.355 1.268 -29.517 1.00 69.44 343 TYR A N 1
ATOM 2776 C CA . TYR A 1 343 ? -3.873 0.420 -30.563 1.00 69.44 343 TYR A CA 1
ATOM 2777 C C . TYR A 1 343 ? -2.824 0.031 -31.600 1.00 69.44 343 TYR A C 1
ATOM 2779 O O . TYR A 1 343 ? -2.163 0.866 -32.221 1.00 69.44 343 TYR A O 1
ATOM 2787 N N . LYS A 1 344 ? -2.758 -1.280 -31.849 1.00 60.88 344 LYS A N 1
ATOM 2788 C CA . LYS A 1 344 ? -1.772 -1.880 -32.746 1.00 60.88 344 LYS A CA 1
ATOM 2789 C C . LYS A 1 344 ? -2.050 -1.597 -34.233 1.00 60.88 344 LYS A C 1
ATOM 2791 O O . LYS A 1 344 ? -1.100 -1.500 -34.999 1.00 60.88 344 LYS A O 1
ATOM 2796 N N . GLU A 1 345 ? -3.314 -1.428 -34.662 1.00 58.75 345 GLU A N 1
ATOM 2797 C CA . GLU A 1 345 ? -3.688 -1.397 -36.101 1.00 58.75 345 GLU A CA 1
ATOM 2798 C C . GLU A 1 345 ? -4.747 -0.336 -36.534 1.00 58.75 345 GLU A C 1
ATOM 2800 O O . GLU A 1 345 ? -5.680 -0.641 -37.265 1.00 58.75 345 GLU A O 1
ATOM 2805 N N . GLY A 1 346 ? -4.636 0.930 -36.097 1.00 57.16 346 GLY A N 1
ATOM 2806 C CA . GLY A 1 346 ? -5.446 2.099 -36.556 1.00 57.16 346 GLY A CA 1
ATOM 2807 C C . GLY A 1 346 ? -6.936 2.171 -36.134 1.00 57.16 346 GLY A C 1
ATOM 2808 O O . GLY A 1 346 ? -7.555 1.194 -35.767 1.00 57.16 346 GLY A O 1
ATOM 2809 N N . LEU A 1 347 ? -7.667 3.282 -36.195 1.00 63.41 347 LEU A N 1
ATOM 2810 C CA . LEU A 1 347 ? -7.408 4.712 -36.366 1.00 63.41 347 LEU A CA 1
ATOM 2811 C C . LEU A 1 347 ? -8.768 5.355 -36.038 1.00 63.41 347 LEU A C 1
ATOM 2813 O O . LEU A 1 347 ? -9.785 4.916 -36.575 1.00 63.41 347 LEU A O 1
ATOM 2817 N N . TYR A 1 348 ? -8.808 6.348 -35.152 1.00 66.62 348 TYR A N 1
ATOM 2818 C CA . TYR A 1 348 ? -10.017 7.133 -34.882 1.00 66.62 348 TYR A CA 1
ATOM 2819 C C . TYR A 1 348 ? -10.709 7.543 -36.199 1.00 66.62 348 TYR A C 1
ATOM 2821 O O . TYR A 1 348 ? -10.081 8.147 -37.076 1.00 66.62 348 TYR A O 1
ATOM 2829 N N . ASP A 1 349 ? -11.987 7.186 -36.368 1.00 69.69 349 ASP A N 1
ATOM 2830 C CA . ASP A 1 349 ? -12.757 7.550 -37.557 1.00 69.69 349 ASP A CA 1
ATOM 2831 C C . ASP A 1 349 ? -13.353 8.942 -37.347 1.00 69.69 349 ASP A C 1
ATOM 2833 O O . ASP A 1 349 ? -14.365 9.109 -36.668 1.00 69.69 349 ASP A O 1
ATOM 2837 N N . SER A 1 350 ? -12.740 9.958 -37.956 1.00 64.31 350 SER A N 1
ATOM 2838 C CA . SER A 1 350 ? -13.192 11.348 -37.833 1.00 64.31 350 SER A CA 1
ATOM 2839 C C . SER A 1 350 ? -14.558 11.625 -38.473 1.00 64.31 350 SER A C 1
ATOM 2841 O O . SER A 1 350 ? -15.193 12.629 -38.150 1.00 64.31 350 SER A O 1
ATOM 2843 N N . LYS A 1 351 ? -15.047 10.757 -39.371 1.00 67.25 351 LYS A N 1
ATOM 2844 C CA . LYS A 1 351 ? -16.390 10.886 -39.959 1.00 67.25 351 LYS A CA 1
ATOM 2845 C C . LYS A 1 351 ? -17.451 10.298 -39.044 1.00 67.25 351 LYS A C 1
ATOM 2847 O O . LYS A 1 351 ? -18.513 10.895 -38.889 1.00 67.25 351 LYS A O 1
ATOM 2852 N N . GLU A 1 352 ? -17.174 9.131 -38.470 1.00 67.06 352 GLU A N 1
ATOM 2853 C CA . GLU A 1 352 ? -18.071 8.480 -37.510 1.00 67.06 352 GLU A CA 1
ATOM 2854 C C . GLU A 1 352 ? -17.921 9.032 -36.086 1.00 67.06 352 GLU A C 1
ATOM 2856 O O . GLU A 1 352 ? -18.770 8.758 -35.238 1.00 67.06 352 GLU A O 1
ATOM 2861 N N . LYS A 1 353 ? -16.877 9.837 -35.846 1.00 68.12 353 LYS A N 1
ATOM 2862 C CA . LYS A 1 353 ? -16.471 10.375 -34.544 1.00 68.12 353 LYS A CA 1
ATOM 2863 C C . LYS A 1 353 ? -16.372 9.280 -33.479 1.00 68.12 353 LYS A C 1
ATOM 2865 O O . LYS A 1 353 ? -16.862 9.469 -32.367 1.00 68.12 353 LYS A O 1
ATOM 2870 N N . ALA A 1 354 ? -15.800 8.133 -33.834 1.00 70.81 354 ALA A N 1
ATOM 2871 C CA . ALA A 1 354 ? -15.733 6.961 -32.968 1.00 70.81 354 ALA A CA 1
ATOM 2872 C C . ALA A 1 354 ? -14.420 6.199 -33.154 1.00 70.81 354 ALA A C 1
ATOM 2874 O O . ALA A 1 354 ? -13.810 6.215 -34.228 1.00 70.81 354 ALA A O 1
ATOM 2875 N N . TYR A 1 355 ? -14.023 5.483 -32.107 1.00 75.62 355 TYR A N 1
ATOM 2876 C CA . TYR A 1 355 ? -12.935 4.519 -32.165 1.00 75.62 355 TYR A CA 1
ATOM 2877 C C . TYR A 1 355 ? -13.483 3.182 -32.636 1.00 75.62 355 TYR A C 1
ATOM 2879 O O . TYR A 1 355 ? -14.532 2.737 -32.174 1.00 75.62 355 TYR A O 1
ATOM 2887 N N . LYS A 1 356 ? -12.790 2.519 -33.558 1.00 76.56 356 LYS A N 1
ATOM 2888 C CA . LYS A 1 356 ? -13.221 1.220 -34.069 1.00 76.56 356 LYS A CA 1
ATOM 2889 C C . LYS A 1 356 ? -12.095 0.219 -33.935 1.00 76.56 356 LYS A C 1
ATOM 2891 O O . LYS A 1 356 ? -11.039 0.414 -34.525 1.00 76.56 356 LYS A O 1
ATOM 2896 N N . ILE A 1 357 ? -12.357 -0.865 -33.213 1.00 76.12 357 ILE A N 1
ATOM 2897 C CA . ILE A 1 357 ? -11.453 -2.010 -33.167 1.00 76.12 357 ILE A CA 1
ATOM 2898 C C . ILE A 1 357 ? -11.775 -2.880 -34.394 1.00 76.12 357 ILE A C 1
ATOM 2900 O O . ILE A 1 357 ? -12.884 -3.419 -34.466 1.00 76.12 357 ILE A O 1
ATOM 2904 N N . PRO A 1 358 ? -10.897 -3.000 -35.406 1.00 74.19 358 PRO A N 1
ATOM 2905 C CA . PRO A 1 358 ? -11.093 -3.948 -36.495 1.00 74.19 358 PRO A CA 1
ATOM 2906 C C . PRO A 1 358 ? -11.134 -5.391 -35.982 1.00 74.19 358 PRO A C 1
ATOM 2908 O O . PRO A 1 358 ? -10.652 -5.707 -34.896 1.00 74.19 358 PRO A O 1
ATOM 2911 N N . SER A 1 359 ? -11.728 -6.263 -36.794 1.00 78.94 359 SER A N 1
ATOM 2912 C CA . SER A 1 359 ? -11.805 -7.701 -36.522 1.00 78.94 359 SER A CA 1
ATOM 2913 C C . SER A 1 359 ? -10.409 -8.291 -36.298 1.00 78.94 359 SER A C 1
ATOM 2915 O O . SER A 1 359 ? -9.490 -8.013 -37.068 1.00 78.94 359 SER A O 1
ATOM 2917 N N . GLY A 1 360 ? -10.247 -9.073 -35.230 1.00 74.38 360 GLY A N 1
ATOM 2918 C CA . GLY A 1 360 ? -8.965 -9.629 -34.788 1.00 74.38 360 GLY A CA 1
ATOM 2919 C C . GLY A 1 360 ? -8.088 -8.652 -33.997 1.00 74.38 360 GLY A C 1
ATOM 2920 O O . GLY A 1 360 ? -6.996 -9.025 -33.572 1.00 74.38 360 GLY A O 1
ATOM 2921 N N . GLY A 1 361 ? -8.545 -7.414 -33.795 1.00 74.62 361 GLY A N 1
ATOM 2922 C CA . GLY A 1 361 ? -7.808 -6.361 -33.109 1.00 74.62 361 GLY A CA 1
ATOM 2923 C C . GLY A 1 361 ? -8.011 -6.324 -31.591 1.00 74.62 361 GLY A C 1
ATOM 2924 O O . GLY A 1 361 ? -9.003 -6.819 -31.053 1.00 74.62 361 GLY A O 1
ATOM 2925 N N . SER A 1 362 ? -7.087 -5.651 -30.900 1.00 75.94 362 SER A N 1
ATOM 2926 C CA . SER A 1 362 ? -7.175 -5.352 -29.465 1.00 75.94 362 SER A CA 1
ATOM 2927 C C . SER A 1 362 ? -6.756 -3.918 -29.154 1.00 75.94 362 SER A C 1
ATOM 2929 O O . SER A 1 362 ? -5.745 -3.458 -29.680 1.00 75.94 362 SER A O 1
ATOM 2931 N N . CYS A 1 363 ? -7.502 -3.241 -28.287 1.00 77.69 363 CYS A N 1
ATOM 2932 C CA . CYS A 1 363 ? -7.232 -1.890 -27.813 1.00 77.69 363 CYS A CA 1
ATOM 2933 C C . CYS A 1 363 ? -7.112 -1.890 -26.292 1.00 77.69 363 CYS A C 1
ATOM 2935 O O . CYS A 1 363 ? -7.992 -2.412 -25.608 1.00 77.69 363 CYS A O 1
ATOM 2937 N N . LEU A 1 364 ? -6.033 -1.306 -25.774 1.00 76.75 364 LEU A N 1
ATOM 2938 C CA . LEU A 1 364 ? -5.930 -0.980 -24.357 1.00 76.75 364 LEU A CA 1
ATOM 2939 C C . LEU A 1 364 ? -6.485 0.435 -24.164 1.00 76.75 364 LEU A C 1
ATOM 2941 O O . LEU A 1 364 ? -6.042 1.379 -24.818 1.00 76.75 364 LEU A O 1
ATOM 2945 N N . VAL A 1 365 ? -7.495 0.542 -23.311 1.00 77.19 365 VAL A N 1
ATOM 2946 C CA . VAL A 1 365 ? -8.187 1.776 -22.952 1.00 77.19 365 VAL A CA 1
ATOM 2947 C C . VAL A 1 365 ? -7.844 2.105 -21.518 1.00 77.19 365 VAL A C 1
ATOM 2949 O O . VAL A 1 365 ? -7.915 1.240 -20.648 1.00 77.19 365 VAL A O 1
ATOM 2952 N N . TRP A 1 366 ? -7.519 3.360 -21.269 1.00 73.38 366 TRP A N 1
ATOM 2953 C CA . TRP A 1 366 ? -7.100 3.812 -19.957 1.00 73.38 366 TRP A CA 1
ATOM 2954 C C . TRP A 1 366 ? -7.851 5.072 -19.565 1.00 73.38 366 TRP A C 1
ATOM 2956 O O . TRP A 1 366 ? -7.851 6.037 -20.329 1.00 73.38 366 TRP A O 1
ATOM 2966 N N . GLY A 1 367 ? -8.502 5.059 -18.400 1.00 64.75 367 GLY A N 1
ATOM 2967 C CA . GLY A 1 367 ? -8.980 6.278 -17.746 1.00 64.75 367 GLY A CA 1
ATOM 2968 C C . GLY A 1 367 ? -7.887 6.875 -16.863 1.00 64.75 367 GLY A C 1
ATOM 2969 O O . GLY A 1 367 ? -7.475 6.233 -15.901 1.00 64.75 367 GLY A O 1
ATOM 2970 N N . ILE A 1 368 ? -7.409 8.076 -17.183 1.00 53.47 368 ILE A N 1
ATOM 2971 C CA . ILE A 1 368 ? -6.335 8.709 -16.407 1.00 53.47 368 ILE A CA 1
ATOM 2972 C C . ILE A 1 368 ? -6.925 9.381 -15.155 1.00 53.47 368 ILE A C 1
ATOM 2974 O O . ILE A 1 368 ? -8.043 9.899 -15.202 1.00 53.47 368 ILE A O 1
ATOM 2978 N N . GLY A 1 369 ? -6.221 9.296 -14.020 1.00 45.19 369 GLY A N 1
ATOM 2979 C CA . GLY A 1 369 ? -6.730 9.675 -12.691 1.00 45.19 369 GLY A CA 1
ATOM 2980 C C . GLY A 1 369 ? -7.459 8.548 -11.935 1.00 45.19 369 GLY A C 1
ATOM 2981 O O . GLY A 1 369 ? -8.176 8.799 -10.965 1.00 45.19 369 GLY A O 1
ATOM 2982 N N . GLY A 1 370 ? -7.318 7.292 -12.374 1.00 49.53 370 GLY A N 1
ATOM 2983 C CA . GLY A 1 370 ? -7.786 6.112 -11.643 1.00 49.53 370 GLY A CA 1
ATOM 2984 C C . GLY A 1 370 ? -7.080 4.823 -12.074 1.00 49.53 370 GLY A C 1
ATOM 2985 O O . GLY A 1 370 ? -6.426 4.779 -13.112 1.00 49.53 370 GLY A O 1
ATOM 2986 N N . ASN A 1 371 ? -7.259 3.743 -11.309 1.00 51.25 371 ASN A N 1
ATOM 2987 C CA . ASN A 1 371 ? -6.654 2.425 -11.589 1.00 51.25 371 ASN A CA 1
ATOM 2988 C C . ASN A 1 371 ? -7.375 1.624 -12.684 1.00 51.25 371 ASN A C 1
ATOM 2990 O O . ASN A 1 371 ? -7.302 0.398 -12.728 1.00 51.25 371 ASN A O 1
ATOM 2994 N N . GLU A 1 372 ? -8.155 2.286 -13.532 1.00 62.81 372 GLU A N 1
ATOM 2995 C CA . GLU A 1 372 ? -9.035 1.611 -14.478 1.00 62.81 372 GLU A CA 1
ATOM 2996 C C . GLU A 1 372 ? -8.371 1.523 -15.853 1.00 62.81 372 GLU A C 1
ATOM 2998 O O . GLU A 1 372 ? -8.449 2.442 -16.675 1.00 62.81 372 GLU A O 1
ATOM 3003 N N . ALA A 1 373 ? -7.734 0.379 -16.104 1.00 73.81 373 ALA A N 1
ATOM 3004 C CA . ALA A 1 373 ? -7.315 -0.033 -17.434 1.00 73.81 373 ALA A CA 1
ATOM 3005 C C . ALA A 1 373 ? -8.225 -1.142 -17.959 1.00 73.81 373 ALA A C 1
ATOM 3007 O O . ALA A 1 373 ? -8.662 -2.030 -17.225 1.00 73.81 373 ALA A O 1
ATOM 3008 N N . PHE A 1 374 ? -8.497 -1.110 -19.259 1.00 78.00 374 PHE A N 1
ATOM 3009 C CA . PHE A 1 374 ? -9.354 -2.079 -19.918 1.00 78.00 374 PHE A CA 1
ATOM 3010 C C . PHE A 1 374 ? -8.727 -2.587 -21.205 1.00 78.00 374 PHE A C 1
ATOM 3012 O O . PHE A 1 374 ? -8.353 -1.808 -22.078 1.00 78.00 374 PHE A O 1
ATOM 3019 N N . LEU A 1 375 ? -8.683 -3.903 -21.377 1.00 78.44 375 LEU A N 1
ATOM 3020 C CA . LEU A 1 375 ? -8.349 -4.524 -22.649 1.00 78.44 375 LEU A CA 1
ATOM 3021 C C . LEU A 1 375 ? -9.634 -4.869 -23.395 1.00 78.44 375 LEU A C 1
ATOM 3023 O O . LEU A 1 375 ? -10.329 -5.829 -23.061 1.00 78.44 375 LEU A O 1
ATOM 3027 N N . ALA A 1 376 ? -9.932 -4.089 -24.426 1.00 81.00 376 ALA A N 1
ATOM 3028 C CA . ALA A 1 376 ? -11.022 -4.340 -25.350 1.00 81.00 376 ALA A CA 1
ATOM 3029 C C . ALA A 1 376 ? -10.514 -5.167 -26.539 1.00 81.00 376 ALA A C 1
ATOM 3031 O O . ALA A 1 376 ? -9.491 -4.847 -27.149 1.00 81.00 376 ALA A O 1
ATOM 3032 N N . ARG A 1 377 ? -11.221 -6.238 -26.895 1.00 81.88 377 ARG A N 1
ATOM 3033 C CA . ARG A 1 377 ? -10.886 -7.109 -28.028 1.00 81.88 377 ARG A CA 1
ATOM 3034 C C . ARG A 1 377 ? -12.079 -7.273 -28.955 1.00 81.88 377 ARG A C 1
ATOM 3036 O O . ARG A 1 377 ? -13.223 -7.321 -28.502 1.00 81.88 377 ARG A O 1
ATOM 3043 N N . ASN A 1 378 ? -11.787 -7.389 -30.246 1.00 83.38 378 ASN A N 1
ATOM 3044 C CA . ASN A 1 378 ? -12.758 -7.729 -31.275 1.00 83.38 378 ASN A CA 1
ATOM 3045 C C . ASN A 1 378 ? -12.417 -9.094 -31.875 1.00 83.38 378 ASN A C 1
ATOM 3047 O O . ASN A 1 378 ? -11.611 -9.202 -32.798 1.00 83.38 378 ASN A O 1
ATOM 3051 N N . PHE A 1 379 ? -13.023 -10.143 -31.343 1.00 77.00 379 PHE A N 1
ATOM 3052 C CA . PHE A 1 379 ? -13.021 -11.463 -31.944 1.00 77.00 379 PHE A CA 1
ATOM 3053 C C . PHE A 1 379 ? -14.254 -11.597 -32.830 1.00 77.00 379 PHE A C 1
ATOM 3055 O O . PHE A 1 379 ? -15.387 -11.411 -32.384 1.00 77.00 379 PHE A O 1
ATOM 3062 N N . GLU A 1 380 ? -14.037 -11.954 -34.094 1.00 62.59 380 GLU A N 1
ATOM 3063 C CA . GLU A 1 380 ? -15.124 -12.422 -34.944 1.00 62.59 380 GLU A CA 1
ATOM 3064 C C . GLU A 1 380 ? -15.827 -13.599 -34.253 1.00 62.59 380 GLU A C 1
ATOM 3066 O O . GLU A 1 380 ? -15.189 -14.575 -33.851 1.00 62.59 380 GLU A O 1
ATOM 3071 N N . SER A 1 381 ? -17.150 -13.511 -34.115 1.00 50.00 381 SER A N 1
ATOM 3072 C CA . SER A 1 381 ? -17.951 -14.701 -33.845 1.00 50.00 381 SER A CA 1
ATOM 3073 C C . SER A 1 381 ? -17.858 -15.592 -35.082 1.00 50.00 381 SER A C 1
ATOM 3075 O O . SER A 1 381 ? -18.256 -15.173 -36.169 1.00 50.00 381 SER A O 1
ATOM 3077 N N . GLN A 1 382 ? -17.292 -16.792 -34.924 1.00 37.66 382 GLN A N 1
ATOM 3078 C CA . GLN A 1 382 ? -17.440 -17.854 -35.922 1.00 37.66 382 GLN A CA 1
ATOM 3079 C C . GLN A 1 382 ? -18.891 -18.317 -36.024 1.00 37.66 382 GLN A C 1
ATOM 3081 O O . GLN A 1 382 ? -19.554 -18.423 -34.964 1.00 37.66 382 GLN A O 1
#